Protein AF-A0A2N7KJJ1-F1 (afdb_monomer)

Foldseek 3Di:
DPDDLVVVLVLPVQWWKWFDLVLPDIFTFAWPDQDSPVRDTDTPFDDQQLTDIDTGGDDQLQVVQQVVVVVVVVQDAFAFPDKAKEWAVSSVVPHDPVSVVNHPDVDDYDYDHDQDQDLNGGGHRDIDMDTDGDDHDDDGVCVVCVVVSNVSNVVSVVSSVVSNLVVLVVVLVVLLVVLVVVLVVLVVLLVVLVVLLVVLVVLLVVLVVLLVVLVVVLVVLVVVLVVLVVVLVVLVVLLVVLVVLLVVLVVQLVVLVVQLVVLVVQLVVLVVVPPVSVVSNVVSVVSNVVSVVSNVVSVVVNVVSVVVNVVSVVVNVVSVVVNVVSVVSNVVSVVVNVVSVVSNVVSVVSNVVSVVVSVVSVVVSVVSVVSSVVSVVVVVVSD

Organism: NCBI:txid136468

Nearest PDB structures (foldseek):
  1qu7-assembly1_A  TM=9.184E-01  e=2.064E-08  Escherichia coli
  8c5v-assembly1_I  TM=8.073E-01  e=2.335E-07  Escherichia coli
  3g67-assembly1_B  TM=6.063E-01  e=7.633E-07  Thermotoga maritima
  6grj-assembly1_B  TM=4.729E-01  e=1.054E-02  Aeromonas hydrophila
  5nnv-assembly1_A  TM=4.064E-01  e=6.713E-03  Bacillus subtilis subsp. subtilis str. 168

Sequence (383 aa):
MGCSILDAAKKITGGHLCVDTGVGETFVRSIADVDVENKSIVLFSDLKFGETITLTESQSFASNTNASLDAFNKDIDGEVVTSIMVDCILRRLGASDSDKSAVRFPFEAAGYSSFGETNFLHSNCTNVAIAFHKRGKNVHKSIRTFPSTLARMINYHGQTEVNAIKYLSKHQMEMLENTSKFTGMINNVTSSLESLASISIQVQSEHRQMSSSMGGIFNHTKEQTEKLKLLQTSIETLNNCTSEIMESFCAIKGIADQTNLLALNAAIEAARAGEMGRGFAVVADEVRNLASRSKETVERNSDIIARLNDESCAIGTLVERIQESGKQQFQDIKNANDRSLVISQVSKQAEAAANSSLEVVADSNEQMNELYEQIQQIQTLAN

pLDDT: mean 88.04, std 6.96, range [50.81, 95.69]

Secondary structure (DSSP, 8-state):
--S-HHHHHHHHHTEEEEEE-SSS-EEEE-EEEEETTTTEEEESS---TT---EEEEPPPHHHHHHHHHHHHHHT--S-EEEEEEEE-HHHHTT--HHHHHT---SS--EE----EEETTEEESS-EEEEEEE---SSPPHHHHHHHHHHHHHHHHHHHHHHHHHHHHHHHHHHHHHHHHHHHHHHHHHHHHHHHHHHHHHHHHHHHHHHHHHHHHHHHHHHHHHHHHHHHHHHHHHHHHHHHHHHHHHHHHHHHHHHHHHHHHHHHHHHHHTGGGGHHHHHHHHHHHHHHHHHHHHHHHHHHHHHHHHHHHHHHHHHHHHHHHHHHHHHHHHHHHHHHHHHHHHHHHHHHHHHHHHHHHHHHHHHHHHHHHHHHHHHHHHH-

Structure (mmCIF, N/CA/C/O backbone):
data_AF-A0A2N7KJJ1-F1
#
_entry.id   AF-A0A2N7KJJ1-F1
#
loop_
_atom_site.group_PDB
_atom_site.id
_atom_site.type_symbol
_atom_site.label_atom_id
_atom_site.label_alt_id
_atom_site.label_comp_id
_atom_site.label_asym_id
_atom_site.label_entity_id
_atom_site.label_seq_id
_atom_site.pdbx_PDB_ins_code
_atom_site.Cartn_x
_atom_site.Cartn_y
_atom_site.Cartn_z
_atom_site.occupancy
_atom_site.B_iso_or_equiv
_atom_site.auth_seq_id
_atom_site.auth_comp_id
_atom_site.auth_asym_id
_atom_site.auth_atom_id
_atom_site.pdbx_PDB_model_num
ATOM 1 N N . MET A 1 1 ? 13.124 20.361 -29.101 1.00 59.16 1 MET A N 1
ATOM 2 C CA . MET A 1 1 ? 12.642 21.530 -29.876 1.00 59.16 1 MET A CA 1
ATOM 3 C C . MET A 1 1 ? 11.855 22.560 -29.050 1.00 59.16 1 MET A C 1
ATOM 5 O O . MET A 1 1 ? 11.481 23.574 -29.625 1.00 59.16 1 MET A O 1
ATOM 9 N N . GLY A 1 2 ? 11.597 22.352 -27.744 1.00 73.50 2 GLY A N 1
ATOM 10 C CA . GLY A 1 2 ? 10.981 23.379 -26.879 1.00 73.50 2 GLY A CA 1
ATOM 11 C C . GLY A 1 2 ? 9.584 23.855 -27.309 1.00 73.50 2 GLY A C 1
ATOM 12 O O . GLY A 1 2 ? 9.196 24.966 -26.979 1.00 73.50 2 GLY A O 1
ATOM 13 N N . CYS A 1 3 ? 8.856 23.049 -28.084 1.00 80.31 3 CYS A N 1
ATOM 14 C CA . CYS A 1 3 ? 7.524 23.352 -28.610 1.00 80.31 3 CYS A CA 1
ATOM 15 C C . CYS A 1 3 ? 6.579 22.170 -28.369 1.00 80.31 3 CYS A C 1
ATOM 17 O O . CYS A 1 3 ? 7.024 21.101 -27.938 1.00 80.31 3 CYS A O 1
ATOM 19 N N . SER A 1 4 ? 5.281 22.372 -28.616 1.00 86.69 4 SER A N 1
ATOM 20 C CA . SER A 1 4 ? 4.287 21.304 -28.491 1.00 86.69 4 SER A CA 1
ATOM 21 C C . SER A 1 4 ? 4.579 20.159 -29.472 1.00 86.69 4 SER A C 1
ATOM 23 O O . SER A 1 4 ? 5.237 20.358 -30.493 1.00 86.69 4 SER A O 1
ATOM 25 N N . ILE A 1 5 ? 4.076 18.955 -29.184 1.00 84.25 5 ILE A N 1
ATOM 26 C CA . ILE A 1 5 ? 4.264 17.785 -30.062 1.00 84.25 5 ILE A CA 1
ATOM 27 C C . ILE A 1 5 ? 3.650 18.044 -31.447 1.00 84.25 5 ILE A C 1
ATOM 29 O O . ILE A 1 5 ? 4.259 17.715 -32.458 1.00 84.25 5 ILE A O 1
ATOM 33 N N . LEU A 1 6 ? 2.492 18.709 -31.500 1.00 85.50 6 LEU A N 1
ATOM 34 C CA . LEU A 1 6 ? 1.844 19.119 -32.749 1.00 85.50 6 LEU A CA 1
ATOM 35 C C . LEU A 1 6 ? 2.698 20.108 -33.553 1.00 85.50 6 LEU A C 1
ATOM 37 O O . LEU A 1 6 ? 2.798 19.984 -34.772 1.00 85.50 6 LEU A O 1
ATOM 41 N N . ASP A 1 7 ? 3.337 21.071 -32.890 1.00 85.12 7 ASP A N 1
ATOM 42 C CA . ASP A 1 7 ? 4.217 22.032 -33.564 1.00 85.12 7 ASP A CA 1
ATOM 43 C C . ASP A 1 7 ? 5.530 21.388 -34.014 1.00 85.12 7 ASP A C 1
ATOM 45 O O . ASP A 1 7 ? 6.046 21.719 -35.081 1.00 85.12 7 ASP A O 1
ATOM 49 N N . ALA A 1 8 ? 6.063 20.451 -33.226 1.00 83.75 8 ALA A N 1
ATOM 50 C CA . ALA A 1 8 ? 7.222 19.655 -33.606 1.00 83.75 8 ALA A CA 1
ATOM 51 C C . ALA A 1 8 ? 6.909 18.799 -34.839 1.00 83.75 8 ALA A C 1
ATOM 53 O O . ALA A 1 8 ? 7.668 18.841 -35.803 1.00 83.75 8 ALA A O 1
ATOM 54 N N . ALA A 1 9 ? 5.764 18.112 -34.854 1.00 85.69 9 ALA A N 1
ATOM 55 C CA . ALA A 1 9 ? 5.308 17.328 -35.997 1.00 85.69 9 ALA A CA 1
ATOM 56 C C . ALA A 1 9 ? 5.173 18.198 -37.253 1.00 85.69 9 ALA A C 1
ATOM 58 O O . ALA A 1 9 ? 5.785 17.889 -38.268 1.00 85.69 9 ALA A O 1
ATOM 59 N N . LYS A 1 10 ? 4.498 19.355 -37.169 1.00 85.12 10 LYS A N 1
ATOM 60 C CA . LYS A 1 10 ? 4.383 20.301 -38.297 1.00 85.12 10 LYS A CA 1
ATOM 61 C C . LYS A 1 10 ? 5.740 20.755 -38.839 1.00 85.12 10 LYS A C 1
ATOM 63 O O . LYS A 1 10 ? 5.919 20.818 -40.052 1.00 85.12 10 LYS A O 1
ATOM 68 N N . LYS A 1 11 ? 6.692 21.076 -37.956 1.00 84.88 11 LYS A N 1
ATOM 69 C CA . LYS A 1 11 ? 8.052 21.479 -38.355 1.00 84.88 11 LYS A CA 1
ATOM 70 C C . LYS A 1 11 ? 8.809 20.343 -39.036 1.00 84.88 11 LYS A C 1
ATOM 72 O O . LYS A 1 11 ? 9.503 20.589 -40.014 1.00 84.88 11 LYS A O 1
ATOM 77 N N . ILE A 1 12 ? 8.665 19.123 -38.527 1.00 85.94 12 ILE A N 1
ATOM 78 C CA . ILE A 1 12 ? 9.308 17.922 -39.066 1.00 85.94 12 ILE A CA 1
ATOM 79 C C . ILE A 1 12 ? 8.727 17.584 -40.443 1.00 85.94 12 ILE A C 1
ATOM 81 O O . ILE A 1 12 ? 9.490 17.404 -41.382 1.00 85.94 12 ILE A O 1
ATOM 85 N N . THR A 1 13 ? 7.401 17.605 -40.604 1.00 82.81 13 THR A N 1
ATOM 86 C CA . THR A 1 13 ? 6.733 17.358 -41.894 1.00 82.81 13 THR A CA 1
ATOM 87 C C . THR A 1 13 ? 7.027 18.443 -42.938 1.00 82.81 13 THR A C 1
ATOM 89 O O . THR A 1 13 ? 7.025 18.162 -44.132 1.00 82.81 13 THR A O 1
ATOM 92 N N . GLY A 1 14 ? 7.275 19.686 -42.513 1.00 78.00 14 GLY A N 1
ATOM 93 C CA . GLY A 1 14 ? 7.598 20.807 -43.406 1.00 78.00 14 GLY A CA 1
ATOM 94 C C . GLY A 1 14 ? 9.081 20.949 -43.777 1.00 78.00 14 GLY A C 1
ATOM 95 O O . GLY A 1 14 ? 9.419 21.843 -44.553 1.00 78.00 14 GLY A O 1
ATOM 96 N N . GLY A 1 15 ? 9.966 20.122 -43.217 1.00 82.44 15 GLY A N 1
ATOM 97 C CA . GLY A 1 15 ? 11.412 20.190 -43.430 1.00 82.44 15 GLY A CA 1
ATOM 98 C C . GLY A 1 15 ? 12.017 18.852 -43.849 1.00 82.44 15 GLY A C 1
ATOM 99 O O . GLY A 1 15 ? 11.317 17.870 -44.075 1.00 82.44 15 GLY A O 1
ATOM 100 N N . HIS A 1 16 ? 13.345 18.817 -43.937 1.00 84.06 16 HIS A N 1
ATOM 101 C CA . HIS A 1 16 ? 14.115 17.593 -44.165 1.00 84.06 16 HIS A CA 1
ATOM 102 C C . HIS A 1 16 ? 14.951 17.280 -42.936 1.00 84.06 16 HIS A C 1
ATOM 104 O O . HIS A 1 16 ? 15.604 18.164 -42.383 1.00 84.06 16 HIS A O 1
ATOM 110 N N . LEU A 1 17 ? 14.948 16.021 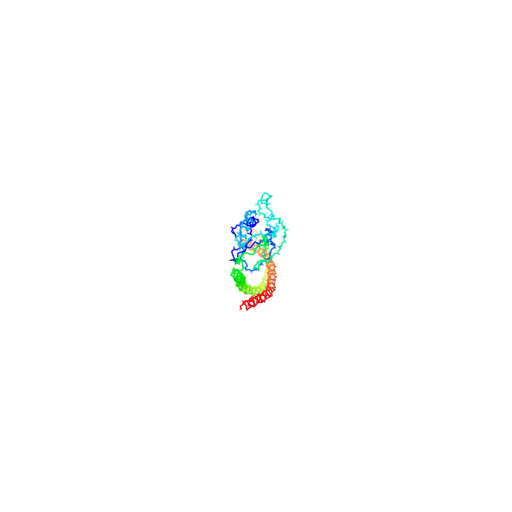-42.510 1.00 88.88 17 LEU A N 1
ATOM 111 C CA . LEU A 1 17 ? 15.931 15.545 -41.548 1.00 88.88 17 LEU A CA 1
ATOM 112 C C . LEU A 1 17 ? 17.226 15.256 -42.291 1.00 88.88 17 LEU A C 1
ATOM 114 O O . LEU A 1 17 ? 17.210 14.703 -43.386 1.00 88.88 17 LEU A O 1
ATOM 118 N N . CYS A 1 18 ? 18.340 15.649 -41.699 1.00 88.06 18 CYS A N 1
ATOM 119 C CA . CYS A 1 18 ? 19.615 15.716 -42.380 1.00 88.06 18 CYS A CA 1
ATOM 120 C C . CYS A 1 18 ? 20.752 15.306 -41.456 1.00 88.06 18 CYS A C 1
ATOM 122 O O . CYS A 1 18 ? 20.755 15.627 -40.266 1.00 88.06 18 CYS A O 1
ATOM 124 N N . VAL A 1 19 ? 21.746 14.648 -42.035 1.00 89.56 19 VAL A N 1
ATOM 125 C CA . VAL A 1 19 ? 23.001 14.299 -41.380 1.00 89.56 19 VAL A CA 1
ATOM 126 C C . VAL A 1 19 ? 24.131 15.056 -42.067 1.00 89.56 19 VAL A C 1
ATOM 128 O O . VAL A 1 19 ? 24.235 15.059 -43.295 1.00 89.56 19 VAL A O 1
ATOM 131 N N . ASP A 1 20 ? 24.977 15.695 -41.267 1.00 88.31 20 ASP A N 1
ATOM 132 C CA . ASP A 1 20 ? 26.209 16.325 -41.733 1.00 88.31 20 ASP A CA 1
ATOM 133 C C . ASP A 1 20 ? 27.396 15.421 -41.390 1.00 88.31 20 ASP A C 1
ATOM 135 O O . ASP A 1 20 ? 27.665 15.141 -40.220 1.00 88.31 20 ASP A O 1
ATOM 139 N N . THR A 1 21 ? 28.095 14.948 -42.420 1.00 85.62 21 THR A N 1
ATOM 140 C CA . THR A 1 21 ? 29.278 14.090 -42.269 1.00 85.62 21 THR A CA 1
ATOM 141 C C . THR A 1 21 ? 30.593 14.870 -42.338 1.00 85.62 21 THR A C 1
ATOM 143 O O . THR A 1 21 ? 31.675 14.285 -42.305 1.00 85.62 21 THR A O 1
ATOM 146 N N . GLY A 1 22 ? 30.536 16.198 -42.482 1.00 83.62 22 GLY A N 1
ATOM 147 C CA . GLY A 1 22 ? 31.705 17.063 -42.628 1.00 83.62 22 GLY A CA 1
ATOM 148 C C . GLY A 1 22 ? 32.370 16.997 -44.008 1.00 83.62 22 GLY A C 1
ATOM 149 O O . GLY A 1 22 ? 33.344 17.712 -44.256 1.00 83.62 22 GLY A O 1
ATOM 150 N N . VAL A 1 23 ? 31.860 16.181 -44.942 1.00 83.75 23 VAL A N 1
ATOM 151 C CA . VAL A 1 23 ? 32.370 16.106 -46.328 1.00 83.75 23 VAL A CA 1
ATOM 152 C C . VAL A 1 23 ? 31.991 17.321 -47.180 1.00 83.75 23 VAL A C 1
ATOM 154 O O . VAL A 1 23 ? 32.551 17.485 -48.264 1.00 83.75 23 VAL A O 1
ATOM 157 N N . GLY A 1 24 ? 31.144 18.214 -46.659 1.00 76.94 24 GLY A N 1
ATOM 158 C CA . GLY A 1 24 ? 30.643 19.401 -47.359 1.00 76.94 24 GLY A CA 1
ATOM 159 C C . GLY A 1 24 ? 29.333 19.161 -48.111 1.00 76.94 24 GLY A C 1
ATOM 160 O O . GLY A 1 24 ? 28.927 20.010 -48.898 1.00 76.94 24 GLY A O 1
ATOM 161 N N . GLU A 1 25 ? 28.688 18.021 -47.864 1.00 77.88 25 GLU A N 1
ATOM 162 C CA . GLU A 1 25 ? 27.365 17.663 -48.367 1.00 77.88 25 GLU A CA 1
ATOM 163 C C . GLU A 1 25 ? 26.484 17.246 -47.190 1.00 77.88 25 GLU A C 1
ATOM 165 O O . GLU A 1 25 ? 26.966 16.690 -46.200 1.00 77.88 25 GLU A O 1
ATOM 170 N N . THR A 1 26 ? 25.190 17.519 -47.308 1.00 81.06 26 THR A N 1
ATOM 171 C CA . THR A 1 26 ? 24.190 17.139 -46.314 1.00 81.06 26 THR A CA 1
ATOM 172 C C . THR A 1 26 ? 23.395 15.951 -46.837 1.00 81.06 26 THR A C 1
ATOM 174 O O . THR A 1 26 ? 22.882 15.989 -47.955 1.00 81.06 26 THR A O 1
ATOM 177 N N . PHE A 1 27 ? 23.277 14.902 -46.027 1.00 84.69 27 PHE A N 1
ATOM 178 C CA . PHE A 1 27 ? 22.597 13.668 -46.408 1.00 84.69 27 PHE A CA 1
ATOM 179 C C . PHE A 1 27 ? 21.187 13.656 -45.842 1.00 84.69 27 PHE A C 1
ATOM 181 O O . PHE A 1 27 ? 20.993 13.668 -44.626 1.00 84.69 27 PHE A O 1
ATOM 188 N N . VAL A 1 28 ? 20.201 13.638 -46.734 1.00 85.75 28 VAL A N 1
ATOM 189 C CA . VAL A 1 28 ? 18.789 13.694 -46.361 1.00 85.75 28 VAL A CA 1
ATOM 190 C C . VAL A 1 28 ? 18.313 12.330 -45.850 1.00 85.75 28 VAL A C 1
ATOM 192 O O . VAL A 1 28 ? 18.576 11.277 -46.434 1.00 85.75 28 VAL A O 1
ATOM 195 N N . ARG A 1 29 ? 17.579 12.372 -44.741 1.00 86.12 29 ARG A N 1
ATOM 196 C CA . ARG A 1 29 ? 16.854 11.283 -44.085 1.00 86.12 29 ARG A CA 1
ATOM 197 C C . ARG A 1 29 ? 15.366 11.517 -44.303 1.00 86.12 29 ARG A C 1
ATOM 199 O O . ARG A 1 29 ? 14.698 12.185 -43.517 1.00 86.12 29 ARG A O 1
ATOM 206 N N . SER A 1 30 ? 14.859 11.027 -45.428 1.00 83.81 30 SER A N 1
ATOM 207 C CA . SER A 1 30 ? 13.471 11.266 -45.820 1.00 83.81 30 SER A CA 1
ATOM 208 C C . SER A 1 30 ? 12.503 10.649 -44.818 1.00 83.81 30 SER A C 1
ATOM 210 O O . SER A 1 30 ? 12.572 9.452 -44.529 1.00 83.81 30 SER A O 1
ATOM 212 N N . ILE A 1 31 ? 11.583 11.475 -44.334 1.00 86.81 31 ILE A N 1
ATOM 213 C CA . ILE A 1 31 ? 10.499 11.057 -43.454 1.00 86.81 31 ILE A CA 1
ATOM 214 C C . ILE A 1 31 ? 9.458 10.311 -44.287 1.00 86.81 31 ILE A C 1
ATOM 216 O O . ILE A 1 31 ? 8.989 10.824 -45.302 1.00 86.81 31 ILE A O 1
ATOM 220 N N . ALA A 1 32 ? 9.130 9.097 -43.863 1.00 86.31 32 ALA A N 1
ATOM 221 C CA . ALA A 1 32 ? 8.044 8.299 -44.411 1.00 86.31 32 ALA A CA 1
ATOM 222 C C . ALA A 1 32 ? 6.723 8.605 -43.709 1.00 86.31 32 ALA A C 1
ATOM 224 O O . ALA A 1 32 ? 5.706 8.763 -44.377 1.00 86.31 32 ALA A O 1
ATOM 225 N N . ASP A 1 33 ? 6.755 8.723 -42.380 1.00 89.19 33 ASP A N 1
ATOM 226 C CA . ASP A 1 33 ? 5.573 9.026 -41.581 1.00 89.19 33 ASP A CA 1
ATOM 227 C C . ASP A 1 33 ? 5.943 9.712 -40.258 1.00 89.19 33 ASP A C 1
ATOM 229 O O . ASP A 1 33 ? 7.059 9.556 -39.752 1.00 89.19 33 ASP A O 1
ATOM 233 N N . VAL A 1 34 ? 5.003 10.474 -39.701 1.00 90.69 34 VAL A N 1
ATOM 234 C CA . VAL A 1 34 ? 5.113 11.102 -38.378 1.00 90.69 34 VAL A CA 1
ATOM 235 C C . VAL A 1 34 ? 3.883 10.728 -37.565 1.00 90.69 34 VAL A C 1
ATOM 237 O O . VAL A 1 34 ? 2.807 11.299 -37.744 1.00 90.69 34 VAL A O 1
ATOM 240 N N . ASP A 1 35 ? 4.066 9.814 -36.619 1.00 90.75 35 ASP A N 1
ATOM 241 C CA . ASP A 1 35 ? 3.016 9.379 -35.713 1.00 90.75 35 ASP A CA 1
ATOM 242 C C . ASP A 1 35 ? 3.051 10.224 -34.435 1.00 90.75 35 ASP A C 1
ATOM 244 O O . ASP A 1 35 ? 3.905 10.082 -33.553 1.00 90.75 35 ASP A O 1
ATOM 248 N N . VAL A 1 36 ? 2.101 11.151 -34.349 1.00 89.31 36 VAL A N 1
ATOM 249 C CA . VAL A 1 36 ? 1.966 12.079 -33.221 1.00 89.31 36 VAL A CA 1
ATOM 250 C C . VAL A 1 36 ? 1.473 11.371 -31.956 1.00 89.31 36 VAL A C 1
ATOM 252 O O . VAL A 1 36 ? 1.846 11.781 -30.855 1.00 89.31 36 VAL A O 1
ATOM 255 N N . GLU A 1 37 ? 0.656 10.327 -32.099 1.00 89.94 37 GLU A N 1
ATOM 256 C CA . GLU A 1 37 ? 0.061 9.590 -30.982 1.00 89.94 37 GLU A CA 1
ATOM 257 C C . GLU A 1 37 ? 1.125 8.743 -30.283 1.00 89.94 37 GLU A C 1
ATOM 259 O O . GLU A 1 37 ? 1.326 8.862 -29.071 1.00 89.94 37 GLU A O 1
ATOM 264 N N . ASN A 1 38 ? 1.894 7.990 -31.071 1.00 91.25 38 ASN A N 1
ATOM 265 C CA . ASN A 1 38 ? 2.981 7.146 -30.578 1.00 91.25 38 ASN A CA 1
ATOM 266 C C . ASN A 1 38 ? 4.318 7.889 -30.437 1.00 91.25 38 ASN A C 1
ATOM 268 O O . ASN A 1 38 ? 5.302 7.308 -29.977 1.00 91.25 38 ASN A O 1
ATOM 272 N N . LYS A 1 39 ? 4.362 9.183 -30.791 1.00 90.69 39 LYS A N 1
ATOM 273 C CA . LYS A 1 39 ? 5.559 10.044 -30.743 1.00 90.69 39 LYS A CA 1
ATOM 274 C C . LYS A 1 39 ? 6.737 9.444 -31.514 1.00 90.69 39 LYS A C 1
ATOM 276 O O . LYS A 1 39 ? 7.881 9.511 -31.058 1.00 90.69 39 LYS A O 1
ATOM 281 N N . SER A 1 40 ? 6.457 8.859 -32.671 1.00 90.06 40 SER A N 1
ATOM 282 C CA . SER A 1 40 ? 7.446 8.174 -33.495 1.00 90.06 40 SER A CA 1
ATOM 283 C C . SER A 1 40 ? 7.534 8.797 -34.886 1.00 90.06 40 SER A C 1
ATOM 285 O O . SER A 1 40 ? 6.634 9.488 -35.362 1.00 90.06 40 SER A O 1
ATOM 287 N N . ILE A 1 41 ? 8.684 8.602 -35.524 1.00 90.06 41 ILE A N 1
ATOM 288 C CA . ILE A 1 41 ? 8.938 9.032 -36.896 1.00 90.06 41 ILE A CA 1
ATOM 289 C C . ILE A 1 41 ? 9.443 7.805 -37.632 1.00 90.06 41 ILE A C 1
ATOM 291 O O . ILE A 1 41 ? 10.371 7.141 -37.168 1.00 90.06 41 ILE A O 1
ATOM 295 N N . VAL A 1 42 ? 8.842 7.520 -38.777 1.00 89.12 42 VAL A N 1
ATOM 296 C CA . VAL A 1 42 ? 9.293 6.463 -39.674 1.00 89.12 42 VAL A CA 1
ATOM 297 C C . VAL A 1 42 ? 10.112 7.117 -40.769 1.00 89.12 42 VAL A C 1
ATOM 299 O O . VAL A 1 42 ? 9.696 8.118 -41.351 1.00 89.12 42 VAL A O 1
ATOM 302 N N . LEU A 1 43 ? 11.286 6.566 -41.052 1.00 87.12 43 LEU A N 1
ATOM 303 C CA . LEU A 1 43 ? 12.167 7.053 -42.104 1.00 87.12 43 LEU A CA 1
ATOM 304 C C . LEU A 1 43 ? 12.251 6.026 -43.222 1.00 87.12 43 LEU A C 1
ATOM 306 O O . LEU A 1 43 ? 12.187 4.824 -42.990 1.00 87.12 43 LEU A O 1
ATOM 310 N N . PHE A 1 44 ? 12.474 6.508 -44.438 1.00 83.56 44 PHE A N 1
ATOM 311 C CA . PHE A 1 44 ? 12.804 5.656 -45.580 1.00 83.56 44 PHE A CA 1
ATOM 312 C C . PHE A 1 44 ? 14.262 5.148 -45.542 1.00 83.56 44 PHE A C 1
ATOM 314 O O . PHE A 1 44 ? 14.728 4.553 -46.509 1.00 83.56 44 PHE A O 1
ATOM 321 N N . SER A 1 45 ? 15.032 5.483 -44.504 1.00 81.31 45 SER A N 1
ATOM 322 C CA . SER A 1 45 ? 16.456 5.158 -44.349 1.00 81.31 45 SER A CA 1
ATOM 323 C C . SER A 1 45 ? 16.740 4.704 -42.930 1.00 81.31 45 SER A C 1
ATOM 325 O O . SER A 1 45 ? 16.179 5.269 -41.988 1.00 81.31 45 SER A O 1
ATOM 327 N N . ASP A 1 46 ? 17.698 3.796 -42.791 1.00 82.69 46 ASP A N 1
ATOM 328 C CA . ASP A 1 46 ? 18.215 3.396 -41.490 1.00 82.69 46 ASP A CA 1
ATOM 329 C C . ASP A 1 46 ? 18.954 4.550 -40.803 1.00 82.69 46 ASP A C 1
ATOM 331 O O . ASP A 1 46 ? 19.585 5.397 -41.447 1.00 82.69 46 ASP A O 1
ATOM 335 N N . LEU A 1 47 ? 18.869 4.560 -39.475 1.00 84.06 47 LEU A N 1
ATOM 336 C CA . LEU A 1 47 ? 19.655 5.425 -38.608 1.00 84.06 47 LEU A CA 1
ATOM 337 C C . LEU A 1 47 ? 20.543 4.572 -37.716 1.00 84.06 47 LEU A C 1
ATOM 339 O O . LEU A 1 47 ? 20.081 3.613 -37.094 1.00 84.06 47 LEU A O 1
ATOM 343 N N . LYS A 1 48 ? 21.805 4.968 -37.591 1.00 84.75 48 LYS A N 1
ATOM 344 C CA . LYS A 1 48 ? 22.707 4.408 -36.591 1.00 84.75 48 LYS A CA 1
ATOM 345 C C . LYS A 1 48 ? 22.531 5.184 -35.288 1.00 84.75 48 LYS A C 1
ATOM 347 O O . LYS A 1 48 ? 22.542 6.415 -35.256 1.00 84.75 48 LYS A O 1
ATOM 352 N N . PHE A 1 49 ? 22.390 4.460 -34.182 1.00 88.56 49 PHE A N 1
ATOM 353 C CA . PHE A 1 49 ? 22.390 5.086 -32.864 1.00 88.56 49 PHE A CA 1
ATOM 354 C C . PHE A 1 49 ? 23.693 5.881 -32.662 1.00 88.56 49 PHE A C 1
ATOM 356 O O . PHE A 1 49 ? 24.770 5.402 -33.011 1.00 88.56 49 PHE A O 1
ATOM 363 N N . GLY A 1 50 ? 23.584 7.105 -32.138 1.00 89.38 50 GLY A N 1
ATOM 364 C CA . GLY A 1 50 ? 24.699 8.053 -32.026 1.00 89.38 50 GLY A CA 1
ATOM 365 C C . GLY A 1 50 ? 24.817 9.062 -33.179 1.00 89.38 50 GLY A C 1
ATOM 366 O O . GLY A 1 50 ? 25.620 9.995 -33.071 1.00 89.38 50 GLY A O 1
ATOM 367 N N . GLU A 1 51 ? 24.020 8.927 -34.249 1.00 89.75 51 GLU A N 1
ATOM 368 C CA . GLU A 1 51 ? 23.935 9.945 -35.303 1.00 89.75 51 GLU A CA 1
ATOM 369 C C . GLU A 1 51 ? 23.271 11.226 -34.780 1.00 89.75 51 GLU A C 1
ATOM 371 O O . GLU A 1 51 ? 22.258 11.194 -34.078 1.00 89.75 51 GLU A O 1
ATOM 376 N N . THR A 1 52 ? 23.816 12.375 -35.178 1.00 88.56 52 THR A N 1
ATOM 377 C CA . THR A 1 52 ? 23.186 13.677 -34.944 1.00 88.56 52 THR A CA 1
ATOM 378 C C . THR A 1 52 ? 22.350 14.054 -36.156 1.00 88.56 52 THR A C 1
ATOM 380 O O . THR A 1 52 ? 22.879 14.228 -37.254 1.00 88.56 52 THR A O 1
ATOM 383 N N . ILE A 1 53 ? 21.050 14.229 -35.941 1.00 89.12 53 ILE A N 1
ATOM 384 C CA . ILE A 1 53 ? 20.105 14.624 -36.983 1.00 89.12 53 ILE A CA 1
ATOM 385 C C . ILE A 1 53 ? 19.752 16.095 -36.804 1.00 89.12 53 ILE A C 1
ATOM 387 O O . ILE A 1 53 ? 19.373 16.536 -35.718 1.00 89.12 53 ILE A O 1
ATOM 391 N N . THR A 1 54 ? 19.840 16.845 -37.894 1.00 89.44 54 THR A N 1
ATOM 392 C CA . THR A 1 54 ? 19.447 18.250 -37.961 1.00 89.44 54 THR A CA 1
ATOM 393 C C . THR A 1 54 ? 18.201 18.383 -38.821 1.00 89.44 54 THR A C 1
ATOM 395 O O . THR A 1 54 ? 18.108 17.767 -39.878 1.00 89.44 54 THR A O 1
ATOM 398 N N . LEU A 1 55 ? 17.241 19.194 -38.384 1.00 89.12 55 LEU A N 1
ATOM 399 C CA . LEU A 1 55 ? 16.106 19.578 -39.215 1.00 89.12 55 LEU A CA 1
ATOM 400 C C . LEU A 1 55 ? 16.506 20.791 -40.062 1.00 89.12 55 LEU A C 1
ATOM 402 O O . LEU A 1 55 ? 16.883 21.825 -39.511 1.00 89.12 55 LEU A O 1
ATOM 406 N N . THR A 1 56 ? 16.413 20.668 -41.381 1.00 84.94 56 THR A N 1
ATOM 407 C CA . THR A 1 56 ? 16.726 21.727 -42.348 1.00 84.94 56 THR A CA 1
ATOM 408 C C . THR A 1 56 ? 15.487 22.138 -43.136 1.00 84.94 56 THR A C 1
ATOM 410 O O . THR A 1 56 ? 14.580 21.334 -43.350 1.00 84.94 56 THR A O 1
ATOM 413 N N . GLU A 1 57 ? 15.456 23.380 -43.614 1.00 82.88 57 GLU A N 1
ATOM 414 C CA . GLU A 1 57 ? 14.375 23.880 -44.469 1.00 82.88 57 GLU A CA 1
ATOM 415 C C . GLU A 1 57 ? 14.424 23.261 -45.876 1.00 82.88 57 GLU A C 1
ATOM 417 O O . GLU A 1 57 ? 15.497 22.954 -46.402 1.00 82.88 57 GLU A O 1
ATOM 422 N N . SER A 1 58 ? 13.257 23.086 -46.503 1.00 77.00 58 SER A N 1
ATOM 423 C CA . SER A 1 58 ? 13.174 22.598 -47.883 1.00 77.00 58 SER A CA 1
ATOM 424 C C . SER A 1 58 ? 13.480 23.707 -48.889 1.00 77.00 58 SER A C 1
ATOM 426 O O . SER A 1 58 ? 12.987 24.826 -48.772 1.00 77.00 58 SER A O 1
ATOM 428 N N . GLN A 1 59 ? 14.248 23.373 -49.926 1.00 79.94 59 GLN A N 1
ATOM 429 C CA . GLN A 1 59 ? 14.492 24.243 -51.080 1.00 79.94 59 GLN A CA 1
ATOM 430 C C . GLN A 1 59 ? 13.624 23.821 -52.276 1.00 79.94 59 GLN A C 1
ATOM 432 O O . GLN A 1 59 ? 13.130 22.694 -52.315 1.00 79.94 59 GLN A O 1
ATOM 437 N N . SER A 1 60 ? 13.447 24.713 -53.261 1.00 86.62 60 SER A N 1
ATOM 438 C CA . SER A 1 60 ? 12.775 24.375 -54.531 1.00 86.62 60 SER A CA 1
ATOM 439 C C . SER A 1 60 ? 13.513 23.241 -55.244 1.00 86.62 60 SER A C 1
ATOM 441 O O . SER A 1 60 ? 14.750 23.214 -55.281 1.00 86.62 60 SER A O 1
ATOM 443 N N . PHE A 1 61 ? 12.745 22.330 -55.842 1.00 86.38 61 PHE A N 1
ATOM 444 C CA . PHE A 1 61 ? 13.280 21.176 -56.551 1.00 86.38 61 PHE A CA 1
ATOM 445 C C . PHE A 1 61 ? 14.141 21.607 -57.744 1.00 86.38 61 PHE A C 1
ATOM 447 O O . PHE A 1 61 ? 15.258 21.096 -57.900 1.00 86.38 61 PHE A O 1
ATOM 454 N N . ALA A 1 62 ? 13.684 22.575 -58.554 1.00 89.00 62 ALA A N 1
ATOM 455 C CA . ALA A 1 62 ? 14.494 23.074 -59.662 1.00 89.00 62 ALA A CA 1
ATOM 456 C C . ALA A 1 62 ? 15.732 23.814 -59.195 1.00 89.00 62 ALA A C 1
ATOM 458 O O . ALA A 1 62 ? 16.806 23.568 -59.739 1.00 89.00 62 ALA A O 1
ATOM 459 N N . SER A 1 63 ? 15.604 24.693 -58.200 1.00 89.12 63 SER A N 1
ATOM 460 C CA . SER A 1 63 ? 16.741 25.461 -57.689 1.00 89.12 63 SER A CA 1
ATOM 461 C C . SER A 1 63 ? 17.864 24.534 -57.213 1.00 89.12 63 SER A C 1
ATOM 463 O O . SER A 1 63 ? 18.999 24.639 -57.679 1.00 89.12 63 SER A O 1
ATOM 465 N N . ASN A 1 64 ? 17.522 23.549 -56.376 1.00 87.38 64 ASN A N 1
ATOM 466 C CA . ASN A 1 64 ? 18.471 22.574 -55.846 1.00 87.38 64 ASN A CA 1
ATOM 467 C C . ASN A 1 64 ? 19.092 21.713 -56.963 1.00 87.38 64 ASN A C 1
ATOM 469 O O . ASN A 1 64 ? 20.313 21.626 -57.068 1.00 87.38 64 ASN A O 1
ATOM 473 N N . THR A 1 65 ? 18.273 21.143 -57.855 1.00 87.06 65 THR A N 1
ATOM 474 C CA . THR A 1 65 ? 18.762 20.266 -58.937 1.00 87.06 65 THR A CA 1
ATOM 475 C C . THR A 1 65 ? 19.660 21.008 -59.926 1.00 87.06 65 THR A C 1
ATOM 477 O O . THR A 1 65 ? 20.706 20.491 -60.318 1.00 87.06 65 THR A O 1
ATOM 480 N N . ASN A 1 66 ? 19.284 22.232 -60.304 1.00 89.06 66 ASN A N 1
ATOM 481 C CA . ASN A 1 66 ? 20.075 23.076 -61.194 1.00 89.06 66 ASN A CA 1
ATOM 482 C C . ASN A 1 66 ? 21.420 23.457 -60.568 1.00 89.06 66 ASN A C 1
ATOM 484 O O . ASN A 1 66 ? 22.434 23.410 -61.261 1.00 89.06 66 ASN A O 1
ATOM 488 N N . ALA A 1 67 ? 21.439 23.789 -59.273 1.00 88.19 67 ALA A N 1
ATOM 489 C CA . ALA A 1 67 ? 22.670 24.099 -58.552 1.00 88.19 67 ALA A CA 1
ATOM 490 C C . ALA A 1 67 ? 23.604 22.880 -58.456 1.00 88.19 67 ALA A C 1
ATOM 492 O O . ALA A 1 67 ? 24.804 23.011 -58.702 1.00 88.19 67 ALA A O 1
ATOM 493 N N . SER A 1 68 ? 23.069 21.688 -58.163 1.00 85.56 68 SER A N 1
ATOM 494 C CA . SER A 1 68 ? 23.851 20.443 -58.158 1.00 85.56 68 SER A CA 1
ATOM 495 C C . SER A 1 68 ? 24.424 20.114 -59.537 1.00 85.56 68 SER A C 1
ATOM 497 O O . SER A 1 68 ? 25.578 19.703 -59.632 1.00 85.56 68 SER A O 1
ATOM 499 N N . LEU A 1 69 ? 23.652 20.319 -60.609 1.00 84.44 69 LEU A N 1
ATOM 500 C CA . LEU A 1 69 ? 24.116 20.074 -61.975 1.00 84.44 69 LEU A CA 1
ATOM 501 C C . LEU A 1 69 ? 25.215 21.062 -62.397 1.00 84.44 69 LEU A C 1
ATOM 503 O O . LEU A 1 69 ? 26.210 20.651 -62.995 1.00 84.44 69 LEU A O 1
ATOM 507 N N . ASP A 1 70 ? 25.071 22.344 -62.054 1.00 87.19 70 ASP A N 1
ATOM 508 C CA . ASP A 1 70 ? 26.104 23.357 -62.302 1.00 87.19 70 ASP A CA 1
ATOM 509 C C . ASP A 1 70 ? 27.398 23.024 -61.547 1.00 87.19 70 ASP A C 1
ATOM 511 O O . ASP A 1 70 ? 28.492 23.116 -62.110 1.00 87.19 70 ASP A O 1
ATOM 515 N N . ALA A 1 71 ? 27.281 22.593 -60.286 1.00 84.94 71 ALA A N 1
ATOM 516 C CA . ALA A 1 71 ? 28.419 22.164 -59.479 1.00 84.94 71 ALA A CA 1
ATOM 517 C C . ALA A 1 71 ? 29.108 20.925 -60.072 1.00 84.94 71 ALA A C 1
ATOM 519 O O . ALA A 1 71 ? 30.333 20.909 -60.178 1.00 84.94 71 ALA A O 1
ATOM 520 N N . PHE A 1 72 ? 28.332 19.928 -60.510 1.00 82.44 72 PHE A N 1
ATOM 521 C CA . PHE A 1 72 ? 28.838 18.715 -61.151 1.00 82.44 72 PHE A CA 1
ATOM 522 C C . PHE A 1 72 ? 29.596 19.025 -62.450 1.00 82.44 72 PHE A C 1
ATOM 524 O O . PHE A 1 72 ? 30.726 18.576 -62.636 1.00 82.44 72 PHE A O 1
ATOM 531 N N . ASN A 1 73 ? 29.021 19.853 -63.326 1.00 82.75 73 ASN A N 1
ATOM 532 C CA . ASN A 1 73 ? 29.638 20.196 -64.609 1.00 82.75 73 ASN A CA 1
ATOM 533 C C . ASN A 1 73 ? 30.917 21.033 -64.455 1.00 82.75 73 ASN A C 1
ATOM 535 O O . ASN A 1 73 ? 31.803 20.948 -65.302 1.00 82.75 73 ASN A O 1
ATOM 539 N N . LYS A 1 74 ? 31.045 21.820 -63.377 1.00 84.94 74 LYS A N 1
ATOM 540 C CA . LYS A 1 74 ? 32.223 22.667 -63.124 1.00 84.94 74 LYS A CA 1
ATOM 541 C C . LYS A 1 74 ? 33.522 21.870 -62.963 1.00 84.94 74 LYS A C 1
ATOM 543 O O . LYS A 1 74 ? 34.592 22.399 -63.258 1.00 84.94 74 LYS A O 1
ATOM 548 N N . ASP A 1 75 ? 33.435 20.630 -62.488 1.00 79.31 75 ASP A N 1
ATOM 549 C CA . ASP A 1 75 ? 34.599 19.784 -62.207 1.00 79.31 75 ASP A CA 1
ATOM 550 C C . ASP A 1 75 ? 34.991 18.868 -63.391 1.00 79.31 75 ASP A C 1
ATOM 552 O O . ASP A 1 75 ? 36.037 18.208 -63.332 1.00 79.31 75 ASP A O 1
ATOM 556 N N . ILE A 1 76 ? 34.204 18.853 -64.478 1.00 85.06 76 ILE A N 1
ATOM 557 C CA . ILE A 1 76 ? 34.485 18.088 -65.701 1.00 85.06 76 ILE A CA 1
ATOM 558 C C . ILE A 1 76 ? 35.451 18.870 -66.598 1.00 85.06 76 ILE A C 1
ATOM 560 O O . ILE A 1 76 ? 35.119 19.923 -67.137 1.00 85.06 76 ILE A O 1
ATOM 564 N N . ASP A 1 77 ? 36.647 18.317 -66.811 1.00 85.00 77 ASP A N 1
ATOM 565 C CA . ASP A 1 77 ? 37.584 18.824 -67.814 1.00 85.00 77 ASP A CA 1
ATOM 566 C C . ASP A 1 77 ? 37.356 18.109 -69.152 1.00 85.0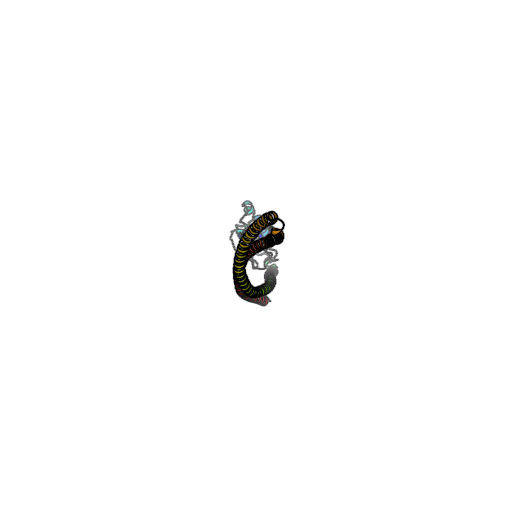0 77 ASP A C 1
ATOM 568 O O . ASP A 1 77 ? 37.785 16.966 -69.350 1.00 85.00 77 ASP A O 1
ATOM 572 N N . GLY A 1 78 ? 36.638 18.778 -70.054 1.00 83.38 78 GLY A N 1
ATOM 573 C CA . GLY A 1 78 ? 36.331 18.301 -71.400 1.00 83.38 78 GLY A CA 1
ATOM 574 C C . GLY A 1 78 ? 34.865 18.482 -71.791 1.00 83.38 78 GLY A C 1
ATOM 575 O O . GLY A 1 78 ? 34.007 18.807 -70.978 1.00 83.38 78 GLY A O 1
ATOM 576 N N . GLU A 1 79 ? 34.576 18.271 -73.072 1.00 84.44 79 GLU A N 1
ATOM 577 C CA . GLU A 1 79 ? 33.214 18.349 -73.605 1.00 84.44 79 GLU A CA 1
ATOM 578 C C . GLU A 1 79 ? 32.397 17.127 -73.160 1.00 84.44 79 GLU A C 1
ATOM 580 O O . GLU A 1 79 ? 32.766 15.990 -73.477 1.00 84.44 79 GLU A O 1
ATOM 585 N N . VAL A 1 80 ? 31.293 17.353 -72.440 1.00 85.12 80 VAL A N 1
ATOM 586 C CA . VAL A 1 80 ? 30.306 16.310 -72.119 1.00 85.12 80 VAL A CA 1
ATOM 587 C C . VAL A 1 80 ? 29.596 15.899 -73.407 1.00 85.12 80 VAL A C 1
ATOM 589 O O . VAL A 1 80 ? 28.929 16.708 -74.041 1.00 85.12 80 VAL A O 1
ATOM 592 N N . VAL A 1 81 ? 29.751 14.634 -73.793 1.00 86.75 81 VAL A N 1
ATOM 593 C CA . VAL A 1 81 ? 29.169 14.047 -75.007 1.00 86.75 81 VAL A CA 1
ATOM 594 C C . VAL A 1 81 ? 27.740 13.581 -74.744 1.00 86.75 81 VAL A C 1
ATOM 596 O O . VAL A 1 81 ? 26.854 13.788 -75.566 1.00 86.75 81 VAL A O 1
ATOM 599 N N . THR A 1 82 ? 27.515 12.932 -73.602 1.00 86.56 82 THR A N 1
ATOM 600 C CA . THR A 1 82 ? 26.193 12.467 -73.169 1.00 86.56 82 THR A CA 1
ATOM 601 C C . THR A 1 82 ? 26.194 12.218 -71.662 1.00 86.56 82 THR A C 1
ATOM 603 O O . THR A 1 82 ? 27.261 12.083 -71.059 1.00 86.56 82 THR A O 1
ATOM 606 N N . SER A 1 83 ? 25.027 12.156 -71.028 1.00 84.25 83 SER A N 1
ATOM 607 C CA . SER A 1 83 ? 24.916 11.746 -69.631 1.00 84.25 83 SER A CA 1
ATOM 608 C C . SER A 1 83 ? 23.657 10.933 -69.358 1.00 84.25 83 SER A C 1
ATOM 610 O O . SER A 1 83 ? 22.640 11.072 -70.029 1.00 84.25 83 SER A O 1
ATOM 612 N N . ILE A 1 84 ? 23.750 10.070 -68.351 1.00 84.69 84 ILE A N 1
ATOM 613 C CA . ILE A 1 84 ? 22.635 9.352 -67.749 1.00 84.69 84 ILE A CA 1
ATOM 614 C C . ILE A 1 84 ? 22.328 10.062 -66.438 1.00 84.69 84 ILE A C 1
ATOM 616 O O . ILE A 1 84 ? 23.203 10.177 -65.580 1.00 84.69 84 ILE A O 1
ATOM 620 N N . MET A 1 85 ? 21.099 10.543 -66.282 1.00 82.56 85 MET A N 1
ATOM 621 C CA . MET A 1 85 ? 20.650 11.194 -65.055 1.00 82.56 85 MET A CA 1
ATOM 622 C C . MET A 1 85 ? 19.601 10.328 -64.370 1.00 82.56 85 MET A C 1
ATOM 624 O O . MET A 1 85 ? 18.599 9.961 -64.987 1.00 82.56 85 MET A O 1
ATOM 628 N N . VAL A 1 86 ? 19.863 10.008 -63.105 1.00 80.62 86 VAL A N 1
ATOM 629 C CA . VAL A 1 86 ? 19.023 9.193 -62.232 1.00 80.62 86 VAL A CA 1
ATOM 630 C C . VAL A 1 86 ? 18.586 10.051 -61.056 1.00 80.62 86 VAL A C 1
ATOM 632 O O . VAL A 1 86 ? 19.406 10.522 -60.269 1.00 80.62 86 VAL A O 1
ATOM 635 N N . ASP A 1 87 ? 17.279 10.243 -60.943 1.00 80.1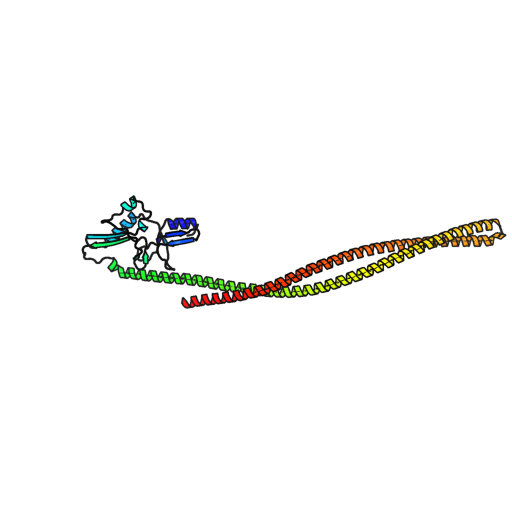9 87 ASP A N 1
ATOM 636 C CA . ASP A 1 87 ? 16.684 11.134 -59.953 1.00 80.19 87 ASP A CA 1
ATOM 637 C C . ASP A 1 87 ? 15.717 10.368 -59.045 1.00 80.19 87 ASP A C 1
ATOM 639 O O . ASP A 1 87 ? 14.805 9.684 -59.524 1.00 80.19 87 ASP A O 1
ATOM 643 N N . CYS A 1 88 ? 15.914 10.477 -57.730 1.00 82.12 88 CYS A N 1
ATOM 644 C CA . CYS A 1 88 ? 15.074 9.811 -56.741 1.00 82.12 88 CYS A CA 1
ATOM 645 C C . CYS A 1 88 ? 13.652 10.396 -56.748 1.00 82.12 88 CYS A C 1
ATOM 647 O O . CYS A 1 88 ? 13.472 11.611 -56.626 1.00 82.12 88 CYS A O 1
ATOM 649 N N . ILE A 1 89 ? 12.619 9.538 -56.802 1.00 82.00 89 ILE A N 1
ATOM 650 C CA . ILE A 1 89 ? 11.218 9.996 -56.855 1.00 82.00 89 ILE A CA 1
ATOM 651 C C . ILE A 1 89 ? 10.851 10.892 -55.667 1.00 82.00 89 ILE A C 1
ATOM 653 O O . ILE A 1 89 ? 10.099 11.850 -55.836 1.00 82.00 89 ILE A O 1
ATOM 657 N N . LEU A 1 90 ? 11.429 10.626 -54.488 1.00 81.69 90 LEU A N 1
ATOM 658 C CA . LEU A 1 90 ? 11.148 11.362 -53.256 1.00 81.69 90 LEU A CA 1
ATOM 659 C C . LEU A 1 90 ? 11.509 12.852 -53.368 1.00 81.69 90 LEU A C 1
ATOM 661 O O . LEU A 1 90 ? 10.887 13.665 -52.697 1.00 81.69 90 LEU A O 1
ATOM 665 N N . ARG A 1 91 ? 12.440 13.234 -54.259 1.00 81.69 91 ARG A N 1
ATOM 666 C CA . ARG A 1 91 ? 12.780 14.647 -54.525 1.00 81.69 91 ARG A CA 1
ATOM 667 C C . ARG A 1 91 ? 11.694 15.385 -55.309 1.00 81.69 91 ARG A C 1
ATOM 669 O O . ARG A 1 91 ? 11.607 16.605 -55.226 1.00 81.69 91 ARG A O 1
ATOM 676 N N . ARG A 1 92 ? 10.905 14.655 -56.107 1.00 80.88 92 ARG A N 1
ATOM 677 C CA . ARG A 1 92 ? 9.846 15.200 -56.977 1.00 80.88 92 ARG A CA 1
ATOM 678 C C . ARG A 1 92 ? 8.477 15.193 -56.315 1.00 80.88 92 ARG A C 1
ATOM 680 O O . ARG A 1 92 ? 7.595 15.941 -56.744 1.00 80.88 92 ARG A O 1
ATOM 687 N N . LEU A 1 93 ? 8.279 14.321 -55.327 1.00 80.06 93 LEU A N 1
ATOM 688 C CA . LEU A 1 93 ? 7.044 14.267 -54.554 1.00 80.06 93 LEU A CA 1
ATOM 689 C C . LEU A 1 93 ? 6.833 15.611 -53.845 1.00 80.06 93 LEU A C 1
ATOM 691 O O . LEU A 1 93 ? 7.720 16.113 -53.167 1.00 80.06 93 LEU A O 1
ATOM 695 N N . GLY A 1 94 ? 5.665 16.218 -54.054 1.00 77.12 94 GLY A N 1
ATOM 696 C CA . GLY A 1 94 ? 5.326 17.533 -53.498 1.00 77.12 94 GLY A CA 1
ATOM 697 C C . GLY A 1 94 ? 5.793 18.747 -54.315 1.00 77.12 94 GLY A C 1
ATOM 698 O O . GLY A 1 94 ? 5.313 19.847 -54.055 1.00 77.12 94 GLY A O 1
ATOM 699 N N . ALA A 1 95 ? 6.649 18.582 -55.333 1.00 84.62 95 ALA A N 1
ATOM 700 C CA . ALA A 1 95 ? 7.010 19.679 -56.238 1.00 84.62 95 ALA A CA 1
ATOM 701 C C . ALA A 1 95 ? 5.883 19.965 -57.252 1.00 84.62 95 ALA A C 1
ATOM 703 O O . ALA A 1 95 ? 5.252 19.036 -57.774 1.00 84.62 95 ALA A O 1
ATOM 704 N N . SER A 1 96 ? 5.646 21.241 -57.573 1.00 88.69 96 SER A N 1
ATOM 705 C CA . SER A 1 96 ? 4.687 21.630 -58.616 1.00 88.69 96 SER A CA 1
ATOM 706 C C . SER A 1 96 ? 5.220 21.299 -60.012 1.00 88.69 96 SER A C 1
ATOM 708 O O . SER A 1 96 ? 6.429 21.193 -60.224 1.00 88.69 96 SER A O 1
ATOM 710 N N . ASP A 1 97 ? 4.334 21.175 -60.999 1.00 87.75 97 ASP A N 1
ATOM 711 C CA . ASP A 1 97 ? 4.760 20.892 -62.377 1.00 87.75 97 ASP A CA 1
ATOM 712 C C . ASP A 1 97 ? 5.592 22.033 -62.974 1.00 87.75 97 ASP A C 1
ATOM 714 O O . ASP A 1 97 ? 6.535 21.782 -63.723 1.00 87.75 97 ASP A O 1
ATOM 718 N N . SER A 1 98 ? 5.327 23.278 -62.559 1.00 89.50 98 SER A N 1
ATOM 719 C CA . SER A 1 98 ? 6.154 24.429 -62.922 1.00 89.50 98 SER A CA 1
ATOM 720 C C . SER A 1 98 ? 7.578 24.313 -62.365 1.00 89.50 98 SER A C 1
ATOM 722 O O . SER A 1 98 ? 8.530 24.541 -63.106 1.00 89.50 98 SER A O 1
ATOM 724 N N . ASP A 1 99 ? 7.740 23.904 -61.100 1.00 89.12 99 ASP A N 1
ATOM 725 C CA . ASP A 1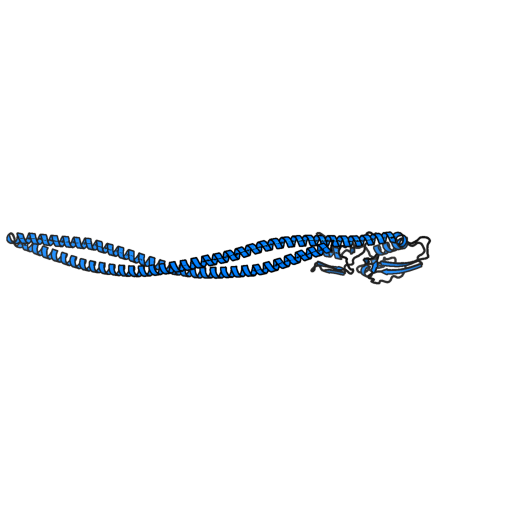 99 ? 9.055 23.698 -60.475 1.00 89.12 99 ASP A CA 1
ATOM 726 C C . ASP A 1 99 ? 9.781 22.511 -61.125 1.00 89.12 99 ASP A C 1
ATOM 728 O O . ASP A 1 99 ? 10.950 22.612 -61.470 1.00 89.12 99 ASP A O 1
ATOM 732 N N . LYS A 1 100 ? 9.083 21.410 -61.429 1.00 87.38 100 LYS A N 1
ATOM 733 C CA . LYS A 1 100 ? 9.677 20.281 -62.171 1.00 87.38 100 LYS A CA 1
ATOM 734 C C . LYS A 1 100 ? 10.164 20.686 -63.565 1.00 87.38 100 LYS A C 1
ATOM 736 O O . LYS A 1 100 ? 11.250 20.278 -63.968 1.00 87.38 100 LYS A O 1
ATOM 741 N N . SER A 1 101 ? 9.385 21.493 -64.290 1.00 86.81 101 SER A N 1
ATOM 742 C CA . SER A 1 101 ? 9.724 21.949 -65.647 1.00 86.81 101 SER A CA 1
ATOM 743 C C . SER A 1 101 ? 10.891 22.942 -65.699 1.00 86.81 101 SER A C 1
ATOM 745 O O . SER A 1 101 ? 11.502 23.116 -66.749 1.00 86.81 101 SER A O 1
ATOM 747 N N . ALA A 1 102 ? 11.228 23.571 -64.569 1.00 90.44 102 ALA A N 1
ATOM 748 C CA . ALA A 1 102 ? 12.315 24.540 -64.472 1.00 90.44 102 ALA A CA 1
ATOM 749 C C . ALA A 1 102 ? 13.710 23.894 -64.309 1.00 90.44 102 ALA A C 1
ATOM 751 O O . ALA A 1 102 ? 14.718 24.606 -64.245 1.00 90.44 102 ALA A O 1
ATOM 752 N N . VAL A 1 103 ? 13.809 22.559 -64.242 1.00 86.94 103 VAL A N 1
ATOM 753 C CA . VAL A 1 103 ? 15.102 21.857 -64.228 1.00 86.94 103 VAL A CA 1
ATOM 754 C C . VAL A 1 103 ? 15.723 21.839 -65.625 1.00 86.94 103 VAL A C 1
ATOM 756 O O . VAL A 1 103 ? 15.103 21.417 -66.599 1.00 86.94 103 VAL A O 1
ATOM 759 N N . ARG A 1 104 ? 16.993 22.234 -65.718 1.00 86.06 104 ARG A N 1
ATOM 760 C CA . ARG A 1 104 ? 17.780 22.241 -66.955 1.00 86.06 104 ARG A CA 1
ATOM 761 C C . ARG A 1 104 ? 18.404 20.869 -67.182 1.00 86.06 104 ARG A C 1
ATOM 763 O O . ARG A 1 104 ? 19.583 20.674 -66.909 1.00 86.06 104 ARG A O 1
ATOM 770 N N . PHE A 1 105 ? 17.624 19.911 -67.666 1.00 75.81 105 PHE A N 1
ATOM 771 C CA . PHE A 1 105 ? 18.173 18.626 -68.090 1.00 75.81 105 PHE A CA 1
ATOM 772 C C . PHE A 1 105 ? 18.744 18.748 -69.519 1.00 75.81 105 PHE A C 1
ATOM 774 O O . PHE A 1 105 ? 17.978 18.985 -70.450 1.00 75.81 105 PHE A O 1
ATOM 781 N N . PRO A 1 106 ? 20.070 18.613 -69.729 1.00 71.62 106 PRO A N 1
ATOM 782 C CA . PRO A 1 106 ? 20.670 18.673 -71.065 1.00 71.62 106 PRO A CA 1
ATOM 783 C C . PRO A 1 106 ? 20.322 17.454 -71.942 1.00 71.62 106 PRO A C 1
ATOM 785 O O . PRO A 1 106 ? 20.541 17.500 -73.148 1.00 71.62 106 PRO A O 1
ATOM 788 N N . PHE A 1 107 ? 19.776 16.385 -71.347 1.00 72.75 107 PHE A N 1
ATOM 789 C CA . PHE A 1 107 ? 19.323 15.148 -71.995 1.00 72.75 107 PHE A CA 1
ATOM 790 C C . PHE A 1 107 ? 18.064 14.617 -71.290 1.00 72.75 107 PHE A C 1
ATOM 792 O O . PHE A 1 107 ? 17.707 15.103 -70.218 1.00 72.75 107 PHE A O 1
ATOM 799 N N . GLU A 1 108 ? 17.398 13.606 -71.850 1.00 70.88 108 GLU A N 1
ATOM 800 C CA . GLU A 1 108 ? 16.275 12.939 -71.177 1.00 70.88 108 GLU A CA 1
ATOM 801 C C . GLU A 1 108 ? 16.730 12.264 -69.867 1.00 70.88 108 GLU A C 1
ATOM 803 O O . GLU A 1 108 ? 17.764 11.597 -69.821 1.00 70.88 108 GLU A O 1
ATOM 808 N N . ALA A 1 109 ? 15.960 12.442 -68.789 1.00 70.50 109 ALA A N 1
ATOM 809 C CA . ALA A 1 109 ? 16.257 11.893 -67.465 1.00 70.50 109 ALA A CA 1
ATOM 810 C C . ALA A 1 109 ? 15.247 10.803 -67.085 1.00 70.50 109 ALA A C 1
ATOM 812 O O . ALA A 1 109 ? 14.041 10.977 -67.277 1.00 70.50 109 ALA A O 1
ATOM 813 N N . ALA A 1 110 ? 15.728 9.714 -66.484 1.00 68.12 110 ALA A N 1
ATOM 814 C CA . ALA A 1 110 ? 14.881 8.658 -65.944 1.00 68.12 110 ALA A CA 1
ATOM 815 C C . ALA A 1 110 ? 14.807 8.778 -64.415 1.00 68.12 110 ALA A C 1
ATOM 817 O O . ALA A 1 110 ? 15.822 8.876 -63.726 1.00 68.12 110 ALA A O 1
ATOM 818 N N . GLY A 1 111 ? 13.591 8.767 -63.871 1.00 66.44 111 GLY A N 1
ATOM 819 C CA . GLY A 1 111 ? 13.387 8.670 -62.430 1.00 66.44 111 GLY A CA 1
ATOM 820 C C . GLY A 1 111 ? 13.468 7.213 -61.994 1.00 66.44 111 GLY A C 1
ATOM 821 O O . GLY A 1 111 ? 12.674 6.396 -62.457 1.00 66.44 111 GLY A O 1
ATOM 822 N N . TYR A 1 112 ? 14.393 6.889 -61.096 1.00 65.44 112 TYR A N 1
ATOM 823 C CA . TYR A 1 112 ? 14.423 5.589 -60.434 1.00 65.44 112 TYR A CA 1
ATOM 824 C C . TYR A 1 112 ? 14.632 5.802 -58.940 1.00 65.44 112 TYR A C 1
ATOM 826 O O . TYR A 1 112 ? 15.555 6.497 -58.515 1.00 65.44 112 TYR A O 1
ATOM 834 N N . SER A 1 113 ? 13.765 5.204 -58.129 1.00 63.28 113 SER A N 1
ATOM 835 C CA . SER A 1 113 ? 13.954 5.168 -56.682 1.00 63.28 113 SER A CA 1
ATOM 836 C C . SER A 1 113 ? 15.053 4.169 -56.357 1.00 63.28 113 SER A C 1
ATOM 838 O O . SER A 1 113 ? 14.783 2.989 -56.152 1.00 63.28 113 SER A O 1
ATOM 840 N N . SER A 1 114 ? 16.301 4.625 -56.324 1.00 57.22 114 SER A N 1
ATOM 841 C CA . SER A 1 114 ? 17.382 3.843 -55.735 1.00 57.22 114 SER A CA 1
ATOM 842 C C . SER A 1 114 ? 17.584 4.274 -54.289 1.00 57.22 114 SER A C 1
ATOM 844 O O . SER A 1 114 ? 17.995 5.407 -54.032 1.00 57.22 114 SER A O 1
ATOM 846 N N . PHE A 1 115 ? 17.342 3.355 -53.359 1.00 66.44 115 PHE A N 1
ATOM 847 C CA . PHE A 1 115 ? 18.006 3.390 -52.062 1.00 66.44 115 PHE A CA 1
ATOM 848 C C . PHE A 1 115 ? 19.481 3.104 -52.328 1.00 66.44 115 PHE A C 1
ATOM 850 O O . PHE A 1 115 ? 19.816 2.075 -52.916 1.00 66.44 115 PHE A O 1
ATOM 857 N N . GLY A 1 116 ? 20.341 4.065 -52.011 1.00 64.19 116 GLY A N 1
ATOM 858 C CA . GLY A 1 116 ? 21.750 4.012 -52.371 1.00 64.19 116 GLY A CA 1
ATOM 859 C C . GLY A 1 116 ? 22.632 4.328 -51.182 1.00 64.19 116 GLY A C 1
ATOM 860 O O . GLY A 1 116 ? 22.254 5.082 -50.286 1.00 64.19 116 GLY A O 1
ATOM 861 N N . GLU A 1 117 ? 23.825 3.756 -51.202 1.00 71.69 117 GLU A N 1
ATOM 862 C CA . GLU A 1 117 ? 24.885 4.094 -50.271 1.00 71.69 117 GLU A CA 1
ATOM 863 C C . GLU A 1 117 ? 25.877 4.999 -50.998 1.00 71.69 117 GLU A C 1
ATOM 865 O O . GLU A 1 117 ? 26.513 4.609 -51.978 1.00 71.69 117 GLU A O 1
ATOM 870 N N . THR A 1 118 ? 25.982 6.242 -50.546 1.00 74.44 118 THR A N 1
ATOM 871 C CA . THR A 1 118 ? 26.981 7.194 -51.039 1.00 74.44 118 THR A CA 1
ATOM 872 C C . THR A 1 118 ? 27.896 7.541 -49.890 1.00 74.44 118 THR A C 1
ATOM 874 O O . THR A 1 118 ? 27.415 7.892 -48.816 1.00 74.44 118 THR A O 1
ATOM 877 N N . ASN A 1 119 ? 29.208 7.454 -50.114 1.00 77.19 119 ASN A N 1
ATOM 878 C CA . ASN A 1 119 ? 30.208 7.713 -49.079 1.00 77.19 119 ASN A CA 1
ATOM 879 C C . ASN A 1 119 ? 30.038 6.828 -47.828 1.00 77.19 119 ASN A C 1
ATOM 881 O O . ASN A 1 119 ? 30.370 7.268 -46.742 1.00 77.19 119 ASN A O 1
ATOM 885 N N . PHE A 1 120 ? 29.567 5.587 -47.965 1.00 78.25 120 PHE A N 1
ATOM 886 C CA . PHE A 1 120 ? 29.272 4.679 -46.843 1.00 78.25 120 PHE A CA 1
ATOM 887 C C . PHE A 1 120 ? 28.064 5.064 -45.975 1.00 78.25 120 PHE A C 1
ATOM 889 O O . PHE A 1 120 ? 27.935 4.655 -44.821 1.00 78.25 120 PHE A O 1
ATOM 896 N N . LEU A 1 121 ? 27.168 5.888 -46.524 1.00 79.31 121 LEU A N 1
ATOM 897 C CA . LEU A 1 121 ? 25.962 6.334 -45.848 1.00 79.31 121 LEU A CA 1
ATOM 898 C C . LEU A 1 121 ? 24.736 6.043 -46.708 1.00 79.31 121 LEU A C 1
ATOM 900 O O . LEU A 1 121 ? 24.691 6.427 -47.881 1.00 79.31 121 LEU A O 1
ATOM 904 N N . HIS A 1 122 ? 23.718 5.422 -46.110 1.00 76.25 122 HIS A N 1
ATOM 905 C CA . HIS A 1 122 ? 22.401 5.320 -46.730 1.00 76.25 122 HIS A CA 1
ATOM 906 C C . HIS A 1 122 ? 21.884 6.726 -47.016 1.00 76.25 122 HIS A C 1
ATOM 908 O O . HIS A 1 122 ? 21.875 7.581 -46.130 1.00 76.25 122 HIS A O 1
ATOM 914 N N . SER A 1 123 ? 21.488 6.989 -48.253 1.00 72.50 123 SER A N 1
ATOM 915 C CA . SER A 1 123 ? 21.023 8.304 -48.668 1.00 72.50 123 SER A CA 1
ATOM 916 C C . SER A 1 123 ? 19.726 8.174 -49.448 1.00 72.50 123 SER A C 1
ATOM 918 O O . SER A 1 123 ? 19.622 7.395 -50.399 1.00 72.50 123 SER A O 1
ATOM 920 N N . ASN A 1 124 ? 18.743 8.969 -49.032 1.00 75.38 124 ASN A N 1
ATOM 921 C CA . ASN A 1 124 ? 17.473 9.141 -49.717 1.00 75.38 124 ASN A CA 1
ATOM 922 C C . ASN A 1 124 ? 17.436 10.531 -50.338 1.00 75.38 124 ASN A C 1
ATOM 924 O O . ASN A 1 124 ? 18.247 11.393 -50.005 1.00 75.38 124 ASN A O 1
ATOM 928 N N . CYS A 1 125 ? 16.499 10.760 -51.257 1.00 74.94 125 CYS A N 1
ATOM 929 C CA . CYS A 1 125 ? 16.469 12.000 -52.030 1.00 74.94 125 CYS A CA 1
ATOM 930 C C . CYS A 1 125 ? 17.794 12.257 -52.779 1.00 74.94 125 CYS A C 1
ATOM 932 O O . CYS A 1 125 ? 18.268 13.391 -52.855 1.00 74.94 125 CYS A O 1
ATOM 934 N N . THR A 1 126 ? 18.390 11.205 -53.347 1.00 76.94 126 THR A N 1
ATOM 935 C CA . THR A 1 126 ? 19.641 11.282 -54.110 1.00 76.94 126 THR A CA 1
ATOM 936 C C . THR A 1 126 ? 19.410 11.737 -55.550 1.00 76.94 126 THR A C 1
ATOM 938 O O . THR A 1 126 ? 18.361 11.493 -56.151 1.00 76.94 126 THR A O 1
ATOM 941 N N . ASN A 1 127 ? 20.415 12.411 -56.106 1.00 80.56 127 ASN A N 1
ATOM 942 C CA . ASN A 1 127 ? 20.494 12.763 -57.518 1.00 80.56 127 ASN A CA 1
ATOM 943 C C . ASN A 1 127 ? 21.850 12.292 -58.042 1.00 80.56 127 ASN A C 1
ATOM 945 O O . ASN A 1 127 ? 22.887 12.729 -57.543 1.00 80.56 127 ASN A O 1
ATOM 949 N N . VAL A 1 128 ? 21.842 11.382 -59.010 1.00 81.75 128 VAL A N 1
ATOM 950 C CA . VAL A 1 128 ? 23.049 10.754 -59.548 1.00 81.75 128 VAL A CA 1
ATOM 951 C C . VAL A 1 128 ? 23.132 11.049 -61.037 1.00 81.75 128 VAL A C 1
ATOM 953 O O . VAL A 1 128 ? 22.199 10.783 -61.788 1.00 81.75 128 VAL A O 1
ATOM 956 N N . ALA A 1 129 ? 24.274 11.564 -61.480 1.00 81.69 129 ALA A N 1
ATOM 957 C CA . ALA A 1 129 ? 24.560 11.767 -62.892 1.00 81.69 129 ALA A CA 1
ATOM 958 C C . ALA A 1 129 ? 25.820 10.993 -63.290 1.00 81.69 129 ALA A C 1
ATOM 960 O O . ALA A 1 129 ? 26.857 11.085 -62.635 1.00 81.69 129 ALA A O 1
ATOM 961 N N . ILE A 1 130 ? 25.737 10.253 -64.393 1.00 85.00 130 ILE A N 1
ATOM 962 C CA . ILE A 1 130 ? 26.872 9.612 -65.054 1.00 85.00 130 ILE A CA 1
ATOM 963 C C . ILE A 1 130 ? 27.089 10.355 -66.363 1.00 85.00 130 ILE A C 1
ATOM 965 O O . ILE A 1 130 ? 26.303 10.207 -67.292 1.00 85.00 130 ILE A O 1
ATOM 969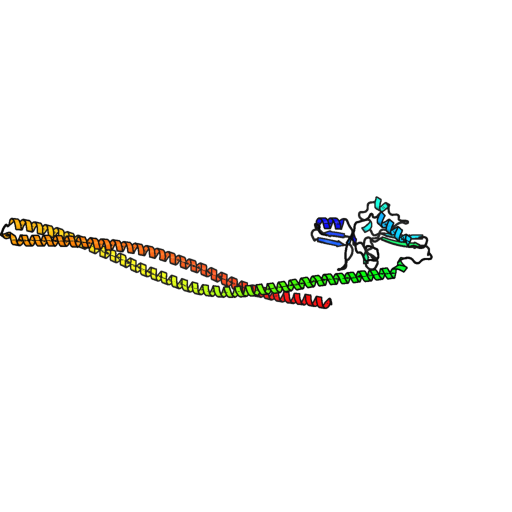 N N . ALA A 1 131 ? 28.137 11.168 -66.451 1.00 84.44 131 ALA A N 1
ATOM 970 C CA . ALA A 1 131 ? 28.468 11.895 -67.671 1.00 84.44 131 ALA A CA 1
ATOM 971 C C . ALA A 1 131 ? 29.629 11.233 -68.416 1.00 84.44 131 ALA A C 1
ATOM 973 O O . ALA A 1 131 ? 30.688 10.967 -67.850 1.00 84.44 131 ALA A O 1
ATOM 974 N N . PHE A 1 132 ? 29.438 11.020 -69.713 1.00 86.12 132 PHE A N 1
ATOM 975 C CA . PHE A 1 132 ? 30.471 10.615 -70.650 1.00 86.12 132 PHE A CA 1
ATOM 976 C C . PHE A 1 132 ? 31.011 11.872 -71.317 1.00 86.12 132 PHE A C 1
ATOM 978 O O . PHE A 1 132 ? 30.289 12.570 -72.026 1.00 86.12 132 PHE A O 1
ATOM 985 N N . HIS A 1 133 ? 32.283 12.174 -71.092 1.00 86.25 133 HIS A N 1
ATOM 986 C CA . HIS A 1 133 ? 32.931 13.362 -71.633 1.00 86.25 133 HIS A CA 1
ATOM 987 C C . HIS A 1 133 ? 34.227 12.992 -72.352 1.00 86.25 133 HIS A C 1
ATOM 989 O O . HIS A 1 133 ? 34.859 11.974 -72.056 1.00 86.25 133 HIS A O 1
ATOM 995 N N . LYS A 1 134 ? 34.645 13.825 -73.309 1.00 86.25 134 LYS A N 1
ATOM 996 C CA . LYS A 1 134 ? 35.976 13.694 -73.912 1.00 86.25 134 LYS A CA 1
ATOM 997 C C . LYS A 1 134 ? 37.024 13.925 -72.825 1.00 86.25 134 LYS A C 1
ATOM 999 O O . LYS A 1 134 ? 36.907 14.860 -72.034 1.00 86.25 134 LYS A O 1
ATOM 1004 N N . ARG A 1 135 ? 38.051 13.074 -72.779 1.00 82.69 135 ARG A N 1
ATOM 1005 C CA . ARG A 1 135 ? 39.110 13.158 -71.765 1.00 82.69 135 ARG A CA 1
ATOM 1006 C C . ARG A 1 135 ? 39.880 14.479 -71.897 1.00 82.69 135 ARG A C 1
ATOM 1008 O O . ARG A 1 135 ? 40.594 14.670 -72.880 1.00 82.69 135 ARG A O 1
ATOM 1015 N N . GLY A 1 136 ? 39.753 15.353 -70.899 1.00 82.38 136 GLY A N 1
ATOM 1016 C CA . GLY A 1 136 ? 40.578 16.550 -70.739 1.00 82.38 136 GLY A CA 1
ATOM 1017 C C . GLY A 1 136 ? 41.968 16.262 -70.164 1.00 82.38 136 GLY A C 1
ATOM 1018 O O . GLY A 1 136 ? 42.412 15.113 -70.078 1.00 82.38 136 GLY A O 1
ATOM 1019 N N . LYS A 1 137 ? 42.682 17.324 -69.779 1.00 83.25 137 LYS A N 1
ATOM 1020 C CA . LYS A 1 137 ? 44.068 17.255 -69.279 1.00 83.25 137 LYS A CA 1
ATOM 1021 C C . LYS A 1 137 ? 44.143 17.053 -67.764 1.00 83.25 137 LYS A C 1
ATOM 1023 O O . LYS A 1 137 ? 45.121 16.497 -67.271 1.00 83.25 137 LYS A O 1
ATOM 1028 N N . ASN A 1 138 ? 43.129 17.500 -67.035 1.00 84.56 138 ASN A N 1
ATOM 1029 C CA . ASN A 1 138 ? 43.068 17.502 -65.585 1.00 84.56 138 ASN A CA 1
ATOM 1030 C C . ASN A 1 138 ? 42.280 16.301 -65.059 1.00 84.56 138 ASN A C 1
ATOM 1032 O O . ASN A 1 138 ? 41.280 15.871 -65.630 1.00 84.56 138 ASN A O 1
ATOM 1036 N N . VAL A 1 139 ? 42.721 15.778 -63.917 1.00 81.12 139 VAL A N 1
ATOM 1037 C CA . VAL A 1 139 ? 42.000 14.739 -63.177 1.00 81.12 139 VAL A CA 1
ATOM 1038 C C . VAL A 1 139 ? 40.821 15.370 -62.430 1.00 81.12 139 VAL A C 1
ATOM 1040 O O . VAL A 1 139 ? 40.991 16.408 -61.779 1.00 81.12 139 VAL A O 1
ATOM 1043 N N . HIS A 1 140 ? 39.653 14.720 -62.488 1.00 82.62 140 HIS A N 1
ATOM 1044 C CA . HIS A 1 140 ? 38.432 15.160 -61.809 1.00 82.62 140 HIS A CA 1
ATOM 1045 C C . HIS A 1 140 ? 38.663 15.377 -60.304 1.00 82.62 140 HIS A C 1
ATOM 1047 O O . HIS A 1 140 ? 39.410 14.633 -59.656 1.00 82.62 140 HIS A O 1
ATOM 1053 N N . LYS A 1 141 ? 38.011 16.396 -59.730 1.00 83.94 141 LYS A N 1
ATOM 1054 C CA . LYS A 1 141 ? 38.185 16.782 -58.321 1.00 83.94 141 LYS A CA 1
ATOM 1055 C C . LYS A 1 141 ? 37.945 15.616 -57.364 1.00 83.94 141 LYS A C 1
ATOM 1057 O O . LYS A 1 141 ? 38.735 15.460 -56.441 1.00 83.94 141 LYS A O 1
ATOM 1062 N N . SER A 1 142 ? 36.935 14.782 -57.623 1.00 81.38 142 SER A N 1
ATOM 1063 C CA . SER A 1 142 ? 36.595 13.633 -56.769 1.00 81.38 142 SER A CA 1
ATOM 1064 C C . SER A 1 142 ? 37.765 12.673 -56.552 1.00 81.38 142 SER A C 1
ATOM 1066 O O . SER A 1 142 ? 37.944 12.205 -55.438 1.00 81.38 142 SER A O 1
ATOM 1068 N N . ILE A 1 143 ? 38.610 12.433 -57.563 1.00 84.31 143 ILE A N 1
ATOM 1069 C CA . ILE A 1 143 ? 39.797 11.574 -57.424 1.00 84.31 143 ILE A CA 1
ATOM 1070 C C . ILE A 1 143 ? 40.848 12.264 -56.544 1.00 84.31 143 ILE A C 1
ATOM 1072 O O . ILE A 1 143 ? 41.470 11.623 -55.702 1.00 84.31 143 ILE A O 1
ATOM 1076 N N . ARG A 1 144 ? 41.025 13.584 -56.695 1.00 85.19 144 ARG A N 1
ATOM 1077 C CA . ARG A 1 144 ? 41.984 14.362 -55.889 1.00 85.19 144 ARG A CA 1
ATOM 1078 C C . ARG A 1 144 ? 41.549 14.489 -54.429 1.00 85.19 144 ARG A C 1
ATOM 1080 O O . ARG A 1 144 ? 42.395 14.497 -53.542 1.00 85.19 144 ARG A O 1
ATOM 1087 N N . THR A 1 145 ? 40.247 14.622 -54.182 1.00 88.25 145 THR A N 1
ATOM 1088 C CA . THR A 1 145 ? 39.677 14.770 -52.836 1.00 88.25 145 THR A CA 1
ATOM 1089 C C . THR A 1 145 ? 39.269 13.442 -52.212 1.00 88.25 145 THR A C 1
ATOM 1091 O O . THR A 1 145 ? 38.900 13.431 -51.046 1.00 88.25 145 THR A O 1
ATOM 1094 N N . PHE A 1 146 ? 39.357 12.320 -52.934 1.00 88.88 146 PHE A N 1
ATOM 1095 C CA . PHE A 1 146 ? 38.953 11.013 -52.417 1.00 88.88 146 PHE A CA 1
ATOM 1096 C C . PHE A 1 146 ? 39.600 10.676 -51.062 1.00 88.88 146 PHE A C 1
ATOM 1098 O O . PHE A 1 146 ? 38.853 10.328 -50.148 1.00 88.88 146 PHE A O 1
ATOM 1105 N N . PRO A 1 147 ? 40.923 10.863 -50.846 1.00 91.12 147 PRO A N 1
ATOM 1106 C CA . PRO A 1 147 ? 41.525 10.572 -49.545 1.00 91.12 147 PRO A CA 1
ATOM 1107 C C . PRO A 1 147 ? 40.961 11.430 -48.404 1.00 91.12 147 PRO A C 1
ATOM 1109 O O . PRO A 1 147 ? 40.773 10.928 -47.299 1.00 91.12 147 PRO A O 1
ATOM 1112 N N . SER A 1 148 ? 40.661 12.711 -48.653 1.00 91.06 148 SER A N 1
ATOM 1113 C CA . SER A 1 148 ? 40.115 13.599 -47.620 1.00 91.06 148 SER A CA 1
ATOM 1114 C C . SER A 1 148 ? 38.631 13.348 -47.359 1.00 91.06 148 SER A C 1
ATOM 1116 O O . SER A 1 148 ? 38.214 13.384 -46.203 1.00 91.06 148 SER A O 1
ATOM 1118 N N . THR A 1 149 ? 37.841 13.038 -48.392 1.00 89.62 149 THR A N 1
ATOM 1119 C CA . THR A 1 149 ? 36.446 12.595 -48.243 1.00 89.62 149 THR A CA 1
ATOM 1120 C C . THR A 1 149 ? 36.376 11.288 -47.455 1.00 89.62 149 THR A C 1
ATOM 1122 O O . THR A 1 149 ? 35.621 11.207 -46.490 1.00 89.62 149 THR A O 1
ATOM 1125 N N . LEU A 1 150 ? 37.211 10.300 -47.796 1.00 90.44 150 LEU A N 1
ATOM 1126 C CA . LEU A 1 150 ? 37.286 9.030 -47.075 1.00 90.44 150 LEU A CA 1
ATOM 1127 C C . LEU A 1 150 ? 37.676 9.243 -45.606 1.00 90.44 150 LEU A C 1
ATOM 1129 O O . LEU A 1 150 ? 37.004 8.728 -44.719 1.00 90.44 150 LEU A O 1
ATOM 1133 N N . ALA A 1 151 ? 38.705 10.053 -45.332 1.00 91.75 151 ALA A N 1
ATOM 1134 C CA . ALA A 1 151 ? 39.127 10.357 -43.963 1.00 91.75 151 ALA A CA 1
ATOM 1135 C C . ALA A 1 151 ? 38.013 11.015 -43.128 1.00 91.75 151 ALA A C 1
ATOM 1137 O O . ALA A 1 151 ? 37.843 10.685 -41.955 1.00 91.75 151 ALA A O 1
ATOM 1138 N N . ARG A 1 152 ? 37.227 11.916 -43.731 1.00 92.69 152 ARG A N 1
ATOM 1139 C CA . ARG A 1 152 ? 36.072 12.546 -43.074 1.00 92.69 152 ARG A CA 1
ATOM 1140 C C . ARG A 1 152 ? 34.953 11.551 -42.791 1.00 92.69 152 ARG A C 1
ATOM 1142 O O . ARG A 1 152 ? 34.426 11.575 -41.688 1.00 92.69 152 ARG A O 1
ATOM 1149 N N . MET A 1 153 ? 34.642 10.644 -43.719 1.00 91.00 153 MET A N 1
ATOM 1150 C CA . MET A 1 153 ? 33.643 9.598 -43.469 1.00 91.00 153 MET A CA 1
ATOM 1151 C C . MET A 1 153 ? 34.067 8.647 -42.350 1.00 91.00 153 MET A C 1
ATOM 1153 O O . MET A 1 153 ? 33.268 8.355 -41.465 1.00 91.00 153 MET A O 1
ATOM 1157 N N . ILE A 1 154 ? 35.335 8.223 -42.327 1.00 91.31 154 ILE A N 1
ATOM 1158 C CA . ILE A 1 154 ? 35.874 7.412 -41.223 1.00 91.31 154 ILE A CA 1
ATOM 1159 C C . ILE A 1 154 ? 35.731 8.164 -39.893 1.00 91.31 154 ILE A C 1
ATOM 1161 O O . ILE A 1 154 ? 35.275 7.591 -38.905 1.00 91.31 154 ILE A O 1
ATOM 1165 N N . ASN A 1 155 ? 36.074 9.457 -39.864 1.00 92.38 155 ASN A N 1
ATOM 1166 C CA . ASN A 1 155 ? 35.923 10.283 -38.668 1.00 92.38 155 ASN A CA 1
ATOM 1167 C C . ASN A 1 155 ? 34.456 10.409 -38.229 1.00 92.38 155 ASN A C 1
ATOM 1169 O O . ASN A 1 155 ? 34.160 10.247 -37.049 1.00 92.38 155 ASN A O 1
ATOM 1173 N N . TYR A 1 156 ? 33.544 10.635 -39.171 1.00 91.81 156 TYR A N 1
ATOM 1174 C CA . TYR A 1 156 ? 32.111 10.723 -38.922 1.00 91.81 156 TYR A CA 1
ATOM 1175 C C . TYR A 1 156 ? 31.546 9.428 -38.311 1.00 91.81 156 TYR A C 1
ATOM 1177 O O . TYR A 1 156 ? 30.849 9.475 -37.291 1.00 91.81 156 TYR A O 1
ATOM 1185 N N . HIS A 1 157 ? 31.882 8.262 -38.871 1.00 90.38 157 HIS A N 1
ATOM 1186 C CA . HIS A 1 157 ? 31.435 6.981 -38.319 1.00 90.38 157 HIS A CA 1
ATOM 1187 C C . HIS A 1 157 ? 32.049 6.706 -36.940 1.00 90.38 157 HIS A C 1
ATOM 1189 O O . HIS A 1 157 ? 31.329 6.273 -36.041 1.00 90.38 157 HIS A O 1
ATOM 1195 N N . GLY A 1 158 ? 33.329 7.040 -36.735 1.00 91.25 158 GLY A N 1
ATOM 1196 C CA . GLY A 1 158 ? 33.967 6.950 -35.419 1.00 91.25 158 GLY A CA 1
ATOM 1197 C C . GLY A 1 158 ? 33.311 7.869 -34.383 1.00 91.25 158 GLY A C 1
ATOM 1198 O O . GLY A 1 158 ? 33.052 7.456 -33.256 1.00 91.25 158 GLY A O 1
ATOM 1199 N N . GLN A 1 159 ? 32.955 9.099 -34.762 1.00 91.94 159 GLN A N 1
ATOM 1200 C CA . GLN A 1 159 ? 32.258 10.031 -33.873 1.00 91.94 159 GLN A CA 1
ATOM 1201 C C . GLN A 1 159 ? 30.844 9.549 -33.529 1.00 91.94 159 GLN A C 1
ATOM 1203 O O . GLN A 1 159 ? 30.402 9.714 -32.393 1.00 91.94 159 GLN A O 1
ATOM 1208 N N . THR A 1 160 ? 30.153 8.934 -34.490 1.00 91.12 160 THR A N 1
ATOM 1209 C CA . THR A 1 160 ? 28.835 8.316 -34.286 1.00 91.12 160 THR A CA 1
ATOM 1210 C C . THR A 1 160 ? 28.913 7.202 -33.240 1.00 91.12 160 THR A C 1
ATOM 1212 O O . THR A 1 160 ? 28.098 7.162 -32.320 1.00 91.12 160 THR A O 1
ATOM 1215 N N . GLU A 1 161 ? 29.937 6.348 -33.304 1.00 90.81 161 GLU A N 1
ATOM 1216 C CA . GLU A 1 161 ? 30.170 5.298 -32.300 1.00 90.81 161 GLU A CA 1
ATOM 1217 C C . GLU A 1 161 ? 30.521 5.872 -30.925 1.00 90.81 161 GLU A C 1
ATOM 1219 O O . GLU A 1 161 ? 29.958 5.454 -29.914 1.00 90.81 161 GLU A O 1
ATOM 1224 N N . VAL A 1 162 ? 31.372 6.900 -30.873 1.00 91.25 162 VAL A N 1
ATOM 1225 C CA . VAL A 1 162 ? 31.680 7.608 -29.622 1.00 91.25 162 VAL A CA 1
ATOM 1226 C C . VAL A 1 162 ? 30.420 8.223 -29.007 1.00 91.25 162 VAL A C 1
ATOM 1228 O O . VAL A 1 162 ? 30.234 8.169 -27.791 1.00 91.25 162 VAL A O 1
ATOM 1231 N N . ASN A 1 163 ? 29.539 8.809 -29.819 1.00 92.00 163 ASN A N 1
ATOM 1232 C CA . ASN A 1 163 ? 28.278 9.372 -29.342 1.00 92.00 163 ASN A CA 1
ATOM 1233 C C . ASN A 1 163 ? 27.352 8.279 -28.797 1.00 92.00 163 ASN A C 1
ATOM 1235 O O . ASN A 1 163 ? 26.802 8.451 -27.710 1.00 92.00 163 ASN A O 1
ATOM 1239 N N . ALA A 1 164 ? 27.219 7.153 -29.503 1.00 90.19 164 ALA A N 1
ATOM 1240 C CA . ALA A 1 164 ? 26.454 5.997 -29.040 1.00 90.19 164 ALA A CA 1
ATOM 1241 C C . ALA A 1 164 ? 26.920 5.529 -27.654 1.00 90.19 164 ALA A C 1
ATOM 1243 O O . ALA A 1 164 ? 26.110 5.420 -26.733 1.00 90.19 164 ALA A O 1
ATOM 1244 N N . ILE A 1 165 ? 28.232 5.343 -27.478 1.00 88.88 165 ILE A N 1
ATOM 1245 C CA . ILE A 1 165 ? 28.830 4.931 -26.200 1.00 88.88 165 ILE A CA 1
ATOM 1246 C C . ILE A 1 165 ? 28.559 5.971 -25.107 1.00 88.88 165 ILE A C 1
ATOM 1248 O O . ILE A 1 165 ? 28.164 5.609 -24.001 1.00 88.88 165 ILE A O 1
ATOM 1252 N N . LYS A 1 166 ? 28.700 7.271 -25.404 1.00 90.50 166 LYS A N 1
ATOM 1253 C CA . LYS A 1 166 ? 28.395 8.347 -24.442 1.00 90.50 166 LYS A CA 1
ATOM 1254 C C . LYS A 1 166 ? 26.944 8.305 -23.965 1.00 90.50 166 LYS A C 1
ATOM 1256 O O . LYS A 1 166 ? 26.698 8.456 -22.770 1.00 90.50 166 LYS A O 1
ATOM 1261 N N . TYR A 1 167 ? 25.988 8.117 -24.876 1.00 89.12 167 TYR A N 1
ATOM 1262 C CA . TYR A 1 167 ? 24.573 8.039 -24.514 1.00 89.12 167 TYR A CA 1
ATOM 1263 C C . TYR A 1 167 ? 24.259 6.783 -23.697 1.00 89.12 167 TYR A C 1
ATOM 1265 O O . TYR A 1 167 ? 23.568 6.891 -22.685 1.00 89.12 167 TYR A O 1
ATOM 1273 N N . LEU A 1 168 ? 24.809 5.626 -24.081 1.00 87.94 168 LEU A N 1
ATOM 1274 C CA . LEU A 1 168 ? 24.654 4.380 -23.324 1.00 87.94 168 LEU A CA 1
ATOM 1275 C C . LEU A 1 168 ? 25.252 4.495 -21.920 1.00 87.94 168 LEU A C 1
ATOM 1277 O O . LEU A 1 168 ? 24.572 4.190 -20.947 1.00 87.94 168 LEU A O 1
ATOM 1281 N N . SER A 1 169 ? 26.478 5.009 -21.799 1.00 87.62 169 SER A N 1
ATOM 1282 C CA . SER A 1 169 ? 27.155 5.200 -20.510 1.00 87.62 169 SER A CA 1
ATOM 1283 C C . SER A 1 169 ? 26.385 6.150 -19.591 1.00 87.62 169 SER A C 1
ATOM 1285 O O . SER A 1 169 ? 26.206 5.867 -18.406 1.00 87.62 169 SER A O 1
ATOM 1287 N N . LYS A 1 170 ? 25.858 7.255 -20.135 1.00 90.31 170 LYS A N 1
ATOM 1288 C CA . LYS A 1 170 ? 25.000 8.162 -19.368 1.00 90.31 170 LYS A CA 1
ATOM 1289 C C . LYS A 1 170 ? 23.762 7.438 -18.836 1.00 90.31 170 LYS A C 1
ATOM 1291 O O . LYS A 1 170 ? 23.461 7.550 -17.651 1.00 90.31 170 LYS A O 1
ATOM 1296 N N . HIS A 1 171 ? 23.068 6.695 -19.696 1.00 88.19 171 HIS A N 1
ATOM 1297 C CA . HIS A 1 171 ? 21.854 5.990 -19.299 1.00 88.19 171 HIS A CA 1
ATOM 1298 C C . HIS A 1 171 ? 22.137 4.889 -18.267 1.00 88.19 171 HIS A C 1
ATOM 1300 O O . HIS A 1 171 ? 21.381 4.731 -17.315 1.00 88.19 171 HIS A O 1
ATOM 1306 N N . GLN A 1 172 ? 23.270 4.193 -18.382 1.00 87.19 172 GLN A N 1
ATOM 1307 C CA . GLN A 1 172 ? 23.724 3.219 -17.387 1.00 87.19 172 GLN A CA 1
ATOM 1308 C C . GLN A 1 172 ? 23.968 3.853 -16.016 1.00 87.19 172 GLN A C 1
ATOM 1310 O O . GLN A 1 172 ? 23.525 3.305 -15.011 1.00 87.19 172 GLN A O 1
ATOM 1315 N N . MET A 1 173 ? 24.630 5.014 -15.955 1.00 88.94 173 MET A N 1
ATOM 1316 C CA . MET A 1 173 ? 24.836 5.722 -14.685 1.00 88.94 173 MET A CA 1
ATOM 1317 C C . MET A 1 173 ? 23.507 6.129 -14.040 1.00 88.94 173 MET A C 1
ATOM 1319 O O . MET A 1 173 ? 23.330 5.942 -12.838 1.00 88.94 173 MET A O 1
ATOM 1323 N N . GLU A 1 174 ? 22.556 6.628 -14.835 1.00 91.62 174 GLU A N 1
ATOM 1324 C CA . GLU A 1 174 ? 21.203 6.946 -14.357 1.00 91.62 174 GLU A CA 1
ATOM 1325 C C . GLU A 1 174 ? 20.481 5.690 -13.836 1.00 91.62 174 GLU A C 1
ATOM 1327 O O . GLU A 1 174 ? 19.842 5.731 -12.782 1.00 91.62 174 GLU A O 1
ATOM 1332 N N . MET A 1 175 ? 20.614 4.553 -14.529 1.00 90.44 175 MET A N 1
ATOM 1333 C CA . MET A 1 175 ? 20.060 3.276 -14.073 1.00 90.44 175 MET A CA 1
ATOM 1334 C C . MET A 1 175 ? 20.701 2.805 -12.762 1.00 90.44 175 MET A C 1
ATOM 1336 O O . MET A 1 175 ? 19.968 2.409 -11.859 1.00 90.44 175 MET A O 1
ATOM 1340 N N . LEU A 1 176 ? 22.028 2.890 -12.606 1.00 89.62 176 LEU A N 1
ATOM 1341 C CA . LEU A 1 176 ? 22.724 2.536 -11.359 1.00 89.62 176 LEU A CA 1
ATOM 1342 C C . LEU A 1 176 ? 22.268 3.401 -10.182 1.00 89.62 176 LEU A C 1
ATOM 1344 O O . LEU A 1 176 ? 22.019 2.886 -9.091 1.00 89.62 176 LEU A O 1
ATOM 1348 N N . GLU A 1 177 ? 22.133 4.710 -10.397 1.00 91.50 177 GLU A N 1
ATOM 1349 C CA . GLU A 1 177 ? 21.665 5.630 -9.362 1.00 91.50 177 GLU A CA 1
ATOM 1350 C C . GLU A 1 177 ? 20.233 5.291 -8.926 1.00 91.50 177 GLU A C 1
ATOM 1352 O O . GLU A 1 177 ? 19.948 5.205 -7.729 1.00 91.50 177 GLU A O 1
ATOM 1357 N N . ASN A 1 178 ? 19.336 5.052 -9.886 1.00 91.38 178 ASN A N 1
ATOM 1358 C CA . ASN A 1 178 ? 17.961 4.650 -9.596 1.00 91.38 178 ASN A CA 1
ATOM 1359 C C . ASN A 1 178 ? 17.908 3.303 -8.871 1.00 91.38 178 ASN A C 1
ATOM 1361 O O . ASN A 1 178 ? 17.170 3.165 -7.899 1.00 91.38 178 ASN A O 1
ATOM 1365 N N . THR A 1 179 ? 18.733 2.344 -9.288 1.00 91.56 179 THR A N 1
ATOM 1366 C CA . THR A 1 179 ? 18.836 1.014 -8.671 1.00 91.56 179 THR A CA 1
ATOM 1367 C C . THR A 1 179 ? 19.233 1.125 -7.201 1.00 91.56 179 THR A C 1
ATOM 1369 O O . THR A 1 179 ? 18.545 0.598 -6.332 1.00 91.56 179 THR A O 1
ATOM 1372 N N . SER A 1 180 ? 20.267 1.914 -6.903 1.00 89.44 180 SER A N 1
ATOM 1373 C CA . SER A 1 180 ? 20.709 2.184 -5.529 1.00 89.44 180 SER A CA 1
ATOM 1374 C C . SER A 1 180 ? 19.613 2.834 -4.671 1.00 89.44 180 SER A C 1
ATOM 1376 O O . SER A 1 180 ? 19.379 2.428 -3.529 1.00 89.44 180 SER A O 1
ATOM 1378 N N . LYS A 1 181 ? 18.873 3.806 -5.229 1.00 91.88 181 LYS A N 1
ATOM 1379 C CA . LYS A 1 181 ? 17.725 4.424 -4.541 1.00 91.88 181 LYS A CA 1
ATOM 1380 C C . LYS A 1 181 ? 16.637 3.398 -4.220 1.00 91.88 181 LYS A C 1
ATOM 1382 O O . LYS A 1 181 ? 16.130 3.400 -3.098 1.00 91.88 181 LYS A O 1
ATOM 1387 N N . PHE A 1 182 ? 16.306 2.516 -5.162 1.00 91.12 182 PHE A N 1
ATOM 1388 C CA . PHE A 1 182 ? 15.324 1.451 -4.949 1.00 91.12 182 PHE A CA 1
ATOM 1389 C C . PHE A 1 182 ? 15.759 0.473 -3.853 1.00 91.12 182 PHE A C 1
ATOM 1391 O O . PHE A 1 182 ? 14.950 0.168 -2.979 1.00 91.12 182 PHE A O 1
ATOM 1398 N N . THR A 1 183 ? 17.033 0.069 -3.805 1.00 91.19 183 THR A N 1
ATOM 1399 C CA . THR A 1 183 ? 17.569 -0.759 -2.707 1.00 91.19 183 THR A CA 1
ATOM 1400 C C . THR A 1 183 ? 17.410 -0.074 -1.344 1.00 91.19 183 THR A C 1
ATOM 1402 O O . THR A 1 183 ? 16.995 -0.698 -0.367 1.00 91.19 183 THR A O 1
ATOM 1405 N N . GLY A 1 184 ? 17.674 1.234 -1.261 1.00 91.06 184 GLY A N 1
ATOM 1406 C CA . GLY A 1 184 ? 17.442 2.007 -0.036 1.00 91.06 184 GLY A CA 1
ATOM 1407 C C . GLY A 1 184 ? 15.968 2.034 0.388 1.00 91.06 184 GLY A C 1
ATOM 1408 O O . GLY A 1 184 ? 15.656 1.892 1.572 1.00 91.06 184 GLY A O 1
ATOM 1409 N N . MET A 1 185 ? 15.049 2.173 -0.572 1.00 93.44 185 MET A N 1
ATOM 1410 C CA . MET A 1 185 ? 13.607 2.116 -0.311 1.00 93.44 185 MET A CA 1
ATOM 1411 C C . MET A 1 185 ? 13.163 0.730 0.166 1.00 93.44 185 MET A C 1
ATOM 1413 O O . MET A 1 185 ? 12.394 0.652 1.121 1.00 93.44 185 MET A O 1
ATOM 1417 N N . ILE A 1 186 ? 13.680 -0.342 -0.439 1.00 94.06 186 ILE A N 1
ATOM 1418 C CA . ILE A 1 186 ? 13.430 -1.732 -0.033 1.00 94.06 186 ILE A CA 1
ATOM 1419 C C . ILE A 1 186 ? 13.783 -1.936 1.444 1.00 94.06 186 ILE A C 1
ATOM 1421 O O . ILE A 1 186 ? 12.935 -2.384 2.209 1.00 94.06 186 ILE A O 1
ATOM 1425 N N . ASN A 1 187 ? 14.964 -1.497 1.889 1.00 91.94 187 ASN A N 1
ATOM 1426 C CA . ASN A 1 187 ? 15.375 -1.618 3.295 1.00 91.94 187 ASN A CA 1
ATOM 1427 C C . ASN A 1 187 ? 14.438 -0.869 4.267 1.00 91.94 187 ASN A C 1
ATOM 1429 O O . ASN A 1 187 ? 14.117 -1.362 5.355 1.00 91.94 187 ASN A O 1
ATOM 1433 N N . ASN A 1 188 ? 13.959 0.316 3.877 1.00 94.25 188 ASN A N 1
ATOM 1434 C CA . ASN A 1 188 ? 12.986 1.074 4.672 1.00 94.25 188 ASN A CA 1
ATOM 1435 C C . ASN A 1 188 ? 11.623 0.366 4.746 1.00 94.25 188 ASN A C 1
ATOM 1437 O O . ASN A 1 188 ? 10.975 0.376 5.794 1.00 94.25 188 ASN A O 1
ATOM 1441 N N . VAL A 1 189 ? 11.185 -0.263 3.652 1.00 95.56 189 VAL A N 1
ATOM 1442 C CA . VAL A 1 189 ? 9.954 -1.064 3.641 1.00 95.56 189 VAL A CA 1
ATOM 1443 C C . VAL A 1 189 ? 10.121 -2.304 4.522 1.00 95.56 189 VAL A C 1
ATOM 1445 O O . VAL A 1 189 ? 9.261 -2.543 5.364 1.00 95.56 189 VAL A O 1
ATOM 1448 N N . THR A 1 190 ? 11.240 -3.029 4.419 1.00 94.75 190 THR A N 1
ATOM 1449 C CA . THR A 1 190 ? 11.542 -4.204 5.257 1.00 94.75 190 THR A CA 1
ATOM 1450 C C . THR A 1 190 ? 11.444 -3.876 6.746 1.00 94.75 190 THR A C 1
ATOM 1452 O O . THR A 1 190 ? 10.654 -4.486 7.461 1.00 94.75 190 THR A O 1
ATOM 1455 N N . SER A 1 191 ? 12.168 -2.853 7.209 1.00 95.00 191 SER A N 1
ATOM 1456 C CA . SER A 1 191 ? 12.144 -2.434 8.622 1.00 95.00 191 SER A CA 1
ATOM 1457 C C . SER A 1 191 ? 10.756 -1.984 9.103 1.00 95.00 191 SER A C 1
ATOM 1459 O O . SER A 1 191 ? 10.365 -2.239 10.249 1.00 95.00 191 SER A O 1
ATOM 1461 N N . SER A 1 192 ? 9.972 -1.346 8.228 1.00 95.69 192 SER A N 1
ATOM 1462 C CA . SER A 1 192 ? 8.589 -0.959 8.530 1.00 95.69 192 SER A CA 1
ATOM 1463 C C . SER A 1 192 ? 7.679 -2.181 8.690 1.00 95.69 192 SER A C 1
ATOM 1465 O O . SER A 1 192 ? 6.841 -2.211 9.592 1.00 95.69 192 SER A O 1
ATOM 1467 N N . LEU A 1 193 ? 7.858 -3.205 7.852 1.00 95.44 193 LEU A N 1
ATOM 1468 C CA . LEU A 1 193 ? 7.104 -4.458 7.923 1.00 95.44 193 LEU A CA 1
ATOM 1469 C C . LEU A 1 193 ? 7.477 -5.289 9.157 1.00 95.44 193 LEU A C 1
ATOM 1471 O O . LEU A 1 193 ? 6.584 -5.799 9.832 1.00 95.44 193 LEU A O 1
ATOM 1475 N N . GLU A 1 194 ? 8.760 -5.365 9.514 1.00 93.38 194 GLU A N 1
ATOM 1476 C CA . GLU A 1 194 ? 9.216 -6.000 10.761 1.00 93.38 194 GLU A CA 1
ATOM 1477 C C . GLU A 1 194 ? 8.609 -5.315 11.994 1.00 93.38 194 GLU A C 1
ATOM 1479 O O . GLU A 1 194 ? 8.107 -5.972 12.912 1.00 93.38 194 GLU A O 1
ATOM 1484 N N . SER A 1 195 ? 8.585 -3.979 11.989 1.00 95.50 195 SER A N 1
ATOM 1485 C CA . SER A 1 195 ? 7.944 -3.190 13.045 1.00 95.50 195 SER A CA 1
ATOM 1486 C C . SER A 1 195 ? 6.441 -3.471 13.121 1.00 95.50 195 SER A C 1
ATOM 1488 O O . SER A 1 195 ? 5.902 -3.646 14.213 1.00 95.50 195 SER A O 1
ATOM 1490 N N . LEU A 1 196 ? 5.757 -3.569 11.976 1.00 95.19 196 LEU A N 1
ATOM 1491 C CA . LEU A 1 196 ? 4.330 -3.892 11.907 1.00 95.19 196 LEU A CA 1
ATOM 1492 C C . LEU A 1 196 ? 4.022 -5.298 12.448 1.00 95.19 196 LEU A C 1
ATOM 1494 O O . LEU A 1 196 ? 3.040 -5.471 13.177 1.00 95.19 196 LEU A O 1
ATOM 1498 N N . ALA A 1 197 ? 4.862 -6.288 12.138 1.00 91.94 197 ALA A N 1
ATOM 1499 C CA . ALA A 1 197 ? 4.742 -7.641 12.679 1.00 91.94 197 ALA A CA 1
ATOM 1500 C C . ALA A 1 197 ? 4.908 -7.643 14.210 1.00 91.94 197 ALA A C 1
ATOM 1502 O O . ALA A 1 197 ? 4.068 -8.187 14.929 1.00 91.94 197 ALA A O 1
ATOM 1503 N N . SER A 1 198 ? 5.926 -6.944 14.721 1.00 93.69 198 SER A N 1
ATOM 1504 C CA . SER A 1 198 ? 6.167 -6.796 16.163 1.00 93.69 198 SER A CA 1
ATOM 1505 C C . SER A 1 198 ? 4.998 -6.113 16.890 1.00 93.69 198 SER A C 1
ATOM 1507 O O . SER A 1 198 ? 4.492 -6.628 17.892 1.00 93.69 198 SER A O 1
ATOM 1509 N N . ILE A 1 199 ? 4.488 -5.003 16.342 1.00 94.88 199 ILE A N 1
ATOM 1510 C CA . ILE A 1 199 ? 3.311 -4.298 16.876 1.00 94.88 199 ILE A CA 1
ATOM 1511 C C . ILE A 1 199 ? 2.088 -5.221 16.888 1.00 94.88 199 ILE A C 1
ATOM 1513 O O . ILE A 1 199 ? 1.324 -5.220 17.853 1.00 94.88 199 ILE A O 1
ATOM 1517 N N . SER A 1 200 ? 1.906 -6.043 15.855 1.00 94.06 200 SER A N 1
ATOM 1518 C CA . SER A 1 200 ? 0.785 -6.986 15.787 1.00 94.06 200 SER A CA 1
ATOM 1519 C C . SER A 1 200 ? 0.856 -8.039 16.898 1.00 94.06 200 SER A C 1
ATOM 1521 O O . SER A 1 200 ? -0.155 -8.329 17.539 1.00 94.06 200 SER A O 1
ATOM 1523 N N . ILE A 1 201 ? 2.046 -8.555 17.211 1.00 92.00 201 ILE A N 1
ATOM 1524 C CA . ILE A 1 201 ? 2.246 -9.470 18.346 1.00 92.00 201 ILE A CA 1
ATOM 1525 C C . ILE A 1 201 ? 1.922 -8.769 19.675 1.00 92.00 201 ILE A C 1
ATOM 1527 O O . ILE A 1 201 ? 1.225 -9.335 20.524 1.00 92.00 201 ILE A O 1
ATOM 1531 N N . GLN A 1 202 ? 2.372 -7.523 19.852 1.00 94.81 202 GLN A N 1
ATOM 1532 C CA . GLN A 1 202 ? 2.089 -6.743 21.058 1.00 94.81 202 GLN A CA 1
ATOM 1533 C C . GLN A 1 202 ? 0.583 -6.497 21.235 1.00 94.81 202 GLN A C 1
ATOM 1535 O O . GLN A 1 202 ? 0.043 -6.745 22.313 1.00 94.81 202 GLN A O 1
ATOM 1540 N N . VAL A 1 203 ? -0.120 -6.091 20.173 1.00 94.94 203 VAL A N 1
ATOM 1541 C CA . VAL A 1 203 ? -1.578 -5.885 20.190 1.00 94.94 203 VAL A CA 1
ATOM 1542 C C . VAL A 1 203 ? -2.319 -7.175 20.552 1.00 94.94 203 VAL A C 1
ATOM 1544 O O . VAL A 1 203 ? -3.279 -7.131 21.321 1.00 94.94 203 VAL A O 1
ATOM 1547 N N . GLN A 1 204 ? -1.869 -8.339 20.072 1.00 93.00 204 GLN A N 1
ATOM 1548 C CA . GLN A 1 204 ? -2.455 -9.624 20.470 1.00 93.00 204 GLN A CA 1
ATOM 1549 C C . GLN A 1 204 ? -2.256 -9.931 21.959 1.00 93.00 204 GLN A C 1
ATOM 1551 O O . GLN A 1 204 ? -3.163 -10.477 22.594 1.00 93.00 204 GLN A O 1
ATOM 1556 N N . SER A 1 205 ? -1.097 -9.589 22.525 1.00 93.88 205 SER A N 1
ATOM 1557 C CA . SER A 1 205 ? -0.840 -9.738 23.961 1.00 93.88 205 SER A CA 1
ATOM 1558 C C . SER A 1 205 ? -1.763 -8.841 24.792 1.00 93.88 205 SER A C 1
ATOM 1560 O O . SER A 1 205 ? -2.461 -9.330 25.683 1.00 93.88 205 SER A O 1
ATOM 1562 N N . GLU A 1 206 ? -1.843 -7.555 24.445 1.00 93.50 206 GLU A N 1
ATOM 1563 C CA . GLU A 1 206 ? -2.735 -6.580 25.091 1.00 93.50 206 GLU A CA 1
ATOM 1564 C C . GLU A 1 206 ? -4.207 -7.004 24.990 1.00 93.50 206 GLU A C 1
ATOM 1566 O O . GLU A 1 206 ? -4.959 -6.947 25.963 1.00 93.50 206 GLU A O 1
ATOM 1571 N N . HIS A 1 207 ? -4.620 -7.529 23.834 1.00 92.06 207 HIS A N 1
ATOM 1572 C CA . HIS A 1 207 ? -5.962 -8.070 23.637 1.00 92.06 207 HIS A CA 1
ATOM 1573 C C . HIS A 1 207 ? -6.275 -9.227 24.601 1.00 92.06 207 HIS A C 1
ATOM 1575 O O . HIS A 1 207 ? -7.361 -9.261 25.186 1.00 92.06 207 HIS A O 1
ATOM 1581 N N . ARG A 1 208 ? -5.334 -10.159 24.818 1.00 91.81 208 ARG A N 1
ATOM 1582 C CA . ARG A 1 208 ? -5.516 -11.262 25.782 1.00 91.81 208 ARG A CA 1
ATOM 1583 C C . ARG A 1 208 ? -5.680 -10.738 27.207 1.00 91.81 208 ARG A C 1
ATOM 1585 O O . ARG A 1 208 ? -6.575 -11.194 27.921 1.00 91.81 208 ARG A O 1
ATOM 1592 N N . GLN A 1 209 ? -4.866 -9.762 27.608 1.00 93.75 209 GLN A N 1
ATOM 1593 C CA . GLN A 1 209 ? -4.974 -9.135 28.926 1.00 93.75 209 GLN A CA 1
ATOM 1594 C C . GLN A 1 209 ? -6.313 -8.404 29.092 1.00 93.75 209 GLN A C 1
ATOM 1596 O O . GLN A 1 209 ? -6.991 -8.573 30.106 1.00 93.75 209 GLN A O 1
ATOM 1601 N N . MET A 1 210 ? -6.738 -7.648 28.079 1.00 92.94 210 MET A N 1
ATOM 1602 C CA . MET A 1 210 ? -8.033 -6.969 28.065 1.00 92.94 210 MET A CA 1
ATOM 1603 C C . MET A 1 210 ? -9.199 -7.961 28.171 1.00 92.94 210 MET A C 1
ATOM 1605 O O . MET A 1 210 ? -10.117 -7.732 28.955 1.00 92.94 210 MET A O 1
ATOM 1609 N N . SER A 1 211 ? -9.158 -9.077 27.437 1.00 92.44 211 SER A N 1
ATOM 1610 C CA . SER A 1 211 ? -10.192 -10.119 27.500 1.00 92.44 211 SER A CA 1
ATOM 1611 C C . SER A 1 211 ? -10.289 -10.746 28.897 1.00 92.44 211 SER A C 1
ATOM 1613 O O . SER A 1 211 ? -11.387 -10.881 29.441 1.00 92.44 211 SER A O 1
ATOM 1615 N N . SER A 1 212 ? -9.149 -11.030 29.537 1.00 93.94 212 SER A N 1
ATOM 1616 C CA . SER A 1 212 ? -9.115 -11.510 30.925 1.00 93.94 212 SER A CA 1
ATOM 1617 C C . SER A 1 212 ? -9.715 -10.491 31.900 1.00 93.94 212 SER A C 1
ATOM 1619 O O . SER A 1 212 ? -10.533 -10.851 32.748 1.00 93.94 212 SER A O 1
ATOM 1621 N N . SER A 1 213 ? -9.347 -9.213 31.772 1.00 94.06 213 SER A N 1
ATOM 1622 C CA . SER A 1 213 ? -9.882 -8.133 32.610 1.00 94.06 213 SER A CA 1
ATOM 1623 C C . SER A 1 213 ? -11.392 -7.965 32.432 1.00 94.06 213 SER A C 1
ATOM 1625 O O . SER A 1 213 ? -12.114 -7.850 33.419 1.00 94.06 213 SER A O 1
ATOM 1627 N N . MET A 1 214 ? -11.894 -8.024 31.194 1.00 93.38 214 MET A N 1
ATOM 1628 C CA . MET A 1 214 ? -13.333 -7.989 30.901 1.00 93.38 214 MET A CA 1
ATOM 1629 C C . MET A 1 214 ? -14.079 -9.148 31.569 1.00 93.38 214 MET A C 1
ATOM 1631 O O . MET A 1 214 ? -15.131 -8.929 32.169 1.00 93.38 214 MET A O 1
ATOM 1635 N N . GLY A 1 215 ? -13.521 -10.363 31.524 1.00 93.00 215 GLY A N 1
ATOM 1636 C CA . GLY A 1 215 ? -14.075 -11.522 32.229 1.00 93.00 215 GLY A CA 1
ATOM 1637 C C . GLY A 1 215 ? -14.125 -11.324 33.749 1.00 93.00 215 GLY A C 1
ATOM 1638 O O . GLY A 1 215 ? -15.118 -11.672 34.390 1.00 93.00 215 GLY A O 1
ATOM 1639 N N . GLY A 1 216 ? -13.092 -10.701 34.325 1.00 94.69 216 GLY A N 1
ATOM 1640 C CA . GLY A 1 216 ? -13.062 -10.323 35.740 1.00 94.69 216 GLY A CA 1
ATOM 1641 C C . GLY A 1 216 ? -14.161 -9.324 36.114 1.00 94.69 216 GLY A C 1
ATOM 1642 O O . GLY A 1 216 ? -14.901 -9.557 37.070 1.00 94.69 216 GLY A O 1
ATOM 1643 N N . ILE A 1 217 ? -14.319 -8.252 35.329 1.00 94.19 217 ILE A N 1
ATOM 1644 C CA . ILE A 1 217 ? -15.366 -7.241 35.550 1.00 94.19 217 ILE A CA 1
ATOM 1645 C C . ILE A 1 217 ? -16.753 -7.882 35.428 1.00 94.19 217 ILE A C 1
ATOM 1647 O O . ILE A 1 217 ? -17.598 -7.658 36.289 1.00 94.19 217 ILE A O 1
ATOM 1651 N N . PHE A 1 218 ? -16.976 -8.733 34.422 1.00 93.50 218 PHE A N 1
ATOM 1652 C CA . PHE A 1 218 ? -18.247 -9.437 34.234 1.00 93.50 218 PHE A CA 1
ATOM 1653 C C . PHE A 1 218 ? -18.648 -10.249 35.473 1.00 93.50 218 PHE A C 1
ATOM 1655 O O . PHE A 1 218 ? -19.787 -10.167 35.939 1.00 93.50 218 PHE A O 1
ATOM 1662 N N . ASN A 1 219 ? -17.702 -11.004 36.038 1.00 94.19 219 ASN A N 1
ATOM 1663 C CA . ASN A 1 219 ? -17.938 -11.775 37.256 1.00 94.19 219 ASN A CA 1
ATOM 1664 C C . ASN A 1 219 ? -18.238 -10.869 38.457 1.00 94.19 219 ASN A C 1
ATOM 1666 O O . ASN A 1 219 ? -19.145 -11.169 39.232 1.00 94.19 219 ASN A O 1
ATOM 1670 N N . HIS A 1 220 ? -17.532 -9.743 38.585 1.00 94.00 220 HIS A N 1
ATOM 1671 C CA . HIS A 1 220 ? -17.747 -8.799 39.680 1.00 94.00 220 HIS A CA 1
ATOM 1672 C C . HIS A 1 220 ? -19.120 -8.117 39.598 1.00 94.00 220 HIS A C 1
ATOM 1674 O O . HIS A 1 220 ? -19.842 -8.055 40.592 1.00 94.00 220 HIS A O 1
ATOM 1680 N N . THR A 1 221 ? -19.541 -7.684 38.405 1.00 92.50 221 THR A N 1
ATOM 1681 C CA . THR A 1 221 ? -20.879 -7.114 38.176 1.00 92.50 221 THR A CA 1
ATOM 1682 C C . THR A 1 221 ? -21.980 -8.146 38.446 1.00 92.50 221 THR A C 1
ATOM 1684 O O . THR A 1 221 ? -23.032 -7.809 39.001 1.00 92.50 221 THR A O 1
ATOM 1687 N N . LYS A 1 222 ? -21.742 -9.426 38.122 1.00 92.31 222 LYS A N 1
ATOM 1688 C CA . LYS A 1 222 ? -22.663 -10.520 38.460 1.00 92.31 222 LYS A CA 1
ATOM 1689 C C . LYS A 1 222 ? -22.813 -10.687 39.971 1.00 92.31 222 LYS A C 1
ATOM 1691 O O . LYS A 1 222 ? -23.939 -10.674 40.464 1.00 92.31 222 LYS A O 1
ATOM 1696 N N . GLU A 1 223 ? -21.704 -10.779 40.698 1.00 94.75 223 GLU A N 1
ATOM 1697 C CA . GLU A 1 223 ? -21.709 -10.892 42.161 1.00 94.75 223 GLU A CA 1
ATOM 1698 C C . GLU A 1 223 ? -22.386 -9.674 42.817 1.00 94.75 223 GLU A C 1
ATOM 1700 O O . GLU A 1 223 ? -23.200 -9.814 43.731 1.00 94.75 223 GLU A O 1
ATOM 1705 N N . GLN A 1 224 ? -22.115 -8.468 42.313 1.00 93.31 224 GLN A N 1
ATOM 1706 C CA . GLN A 1 224 ? -22.758 -7.239 42.776 1.00 93.31 224 GLN A CA 1
ATOM 1707 C C . GLN A 1 224 ? -24.279 -7.283 42.571 1.00 93.31 224 GLN A C 1
ATOM 1709 O O . GLN A 1 224 ? -25.034 -6.917 43.470 1.00 93.31 224 GLN A O 1
ATOM 1714 N N . THR A 1 225 ? -24.741 -7.780 41.423 1.00 91.94 225 THR A N 1
ATOM 1715 C CA . THR A 1 225 ? -26.175 -7.933 41.135 1.00 91.94 225 THR A CA 1
ATOM 1716 C C . THR A 1 225 ? -26.841 -8.926 42.092 1.00 91.94 225 THR A C 1
ATOM 1718 O O . THR A 1 225 ? -27.959 -8.689 42.549 1.00 91.94 225 THR A O 1
ATOM 1721 N N . GLU A 1 226 ? -26.163 -10.023 42.435 1.00 92.94 226 GLU A N 1
ATOM 1722 C CA . GLU A 1 226 ? -26.654 -10.997 43.420 1.00 92.94 226 GLU A CA 1
ATOM 1723 C C . GLU A 1 226 ? -26.753 -10.381 44.825 1.00 92.94 226 GLU A C 1
ATOM 1725 O O . GLU A 1 226 ? -27.787 -10.516 45.482 1.00 92.94 226 GLU A O 1
ATOM 1730 N N . LYS A 1 227 ? -25.740 -9.618 45.259 1.00 94.12 227 LYS A N 1
ATOM 1731 C CA . LYS A 1 227 ? -25.766 -8.898 46.547 1.00 94.12 227 LYS A CA 1
ATOM 1732 C C . LYS A 1 227 ? -26.888 -7.859 46.620 1.00 94.12 227 LYS A C 1
ATOM 1734 O O . LYS A 1 227 ? -27.522 -7.724 47.664 1.00 94.12 227 LYS A O 1
ATOM 1739 N N . LEU A 1 228 ? -27.178 -7.158 45.522 1.00 93.94 228 LEU A N 1
ATOM 1740 C CA . LEU A 1 228 ? -28.282 -6.191 45.465 1.00 93.94 228 LEU A CA 1
ATOM 1741 C C . LEU A 1 228 ? -29.654 -6.858 45.582 1.00 93.94 228 LEU A C 1
ATOM 1743 O O . LEU A 1 228 ? -30.539 -6.292 46.216 1.00 93.94 228 LEU A O 1
ATOM 1747 N N . LYS A 1 229 ? -29.835 -8.062 45.022 1.00 91.50 229 LYS A N 1
ATOM 1748 C CA . LYS A 1 229 ? -31.076 -8.834 45.212 1.00 91.50 229 LYS A CA 1
ATOM 1749 C C . LYS A 1 229 ? -31.293 -9.192 46.680 1.00 91.50 229 LYS A C 1
ATOM 1751 O O . LYS A 1 229 ? -32.397 -9.030 47.182 1.00 91.50 229 LYS A O 1
ATOM 1756 N N . LEU A 1 230 ? -30.237 -9.621 47.377 1.00 94.06 230 LEU A N 1
ATOM 1757 C CA . LEU A 1 230 ? -30.308 -9.899 48.816 1.00 94.06 230 LEU A CA 1
ATOM 1758 C C . LEU A 1 230 ? -30.658 -8.640 49.620 1.00 94.06 230 LEU A C 1
ATOM 1760 O O . LEU A 1 230 ? -31.475 -8.698 50.535 1.00 94.06 230 LEU A O 1
ATOM 1764 N N . LEU A 1 231 ? -30.066 -7.495 49.266 1.00 94.12 231 LEU A N 1
ATOM 1765 C CA . LEU A 1 231 ? -30.366 -6.221 49.915 1.00 94.12 231 LEU A CA 1
ATOM 1766 C C . LEU A 1 231 ? -31.831 -5.807 49.710 1.00 94.12 231 LEU A C 1
ATOM 1768 O O . LEU A 1 231 ? -32.469 -5.363 50.659 1.00 94.12 231 LEU A O 1
ATOM 1772 N N . GLN A 1 232 ? -32.380 -6.016 48.511 1.00 92.81 232 GLN A N 1
ATOM 1773 C CA . GLN A 1 232 ? -33.787 -5.753 48.212 1.00 92.81 232 GLN A CA 1
ATOM 1774 C C . GLN A 1 232 ? -34.729 -6.595 49.087 1.00 92.81 232 GLN A C 1
ATOM 1776 O O . GLN A 1 232 ? -35.637 -6.044 49.703 1.00 92.81 232 GLN A O 1
ATOM 1781 N N . THR A 1 233 ? -34.457 -7.894 49.246 1.00 94.12 233 THR A N 1
ATOM 1782 C CA . THR A 1 233 ? -35.231 -8.766 50.151 1.00 94.12 233 THR A CA 1
ATOM 1783 C C . THR A 1 233 ? -35.143 -8.318 51.616 1.00 94.12 233 THR A C 1
ATOM 1785 O O . THR A 1 233 ? -36.135 -8.362 52.348 1.00 94.12 233 THR A O 1
ATOM 1788 N N . SER A 1 234 ? -33.974 -7.852 52.064 1.00 94.00 234 SER A N 1
ATOM 1789 C CA . SER A 1 234 ? -33.808 -7.309 53.420 1.00 94.00 234 SER A CA 1
ATOM 1790 C C . SER A 1 234 ? -34.616 -6.025 53.640 1.00 94.00 234 SER A C 1
ATOM 1792 O O . SER A 1 234 ? -35.197 -5.857 54.709 1.00 94.00 234 SER A O 1
ATOM 1794 N N . ILE A 1 235 ? -34.693 -5.142 52.638 1.00 94.00 235 ILE A N 1
ATOM 1795 C CA . ILE A 1 235 ? -35.507 -3.912 52.679 1.00 94.00 235 ILE A CA 1
ATOM 1796 C C . ILE A 1 235 ? -37.000 -4.251 52.734 1.00 94.00 235 ILE A C 1
ATOM 1798 O O . ILE A 1 235 ? -37.725 -3.684 53.546 1.00 94.00 235 ILE A O 1
ATOM 1802 N N . GLU A 1 236 ? -37.461 -5.211 51.929 1.00 92.12 236 GLU A N 1
ATOM 1803 C CA . GLU A 1 236 ? -38.847 -5.698 51.979 1.00 92.12 236 GLU A CA 1
ATOM 1804 C C . GLU A 1 236 ? -39.198 -6.256 53.364 1.00 92.12 236 GLU A C 1
ATOM 1806 O O . GLU A 1 236 ? -40.241 -5.932 53.930 1.00 92.12 236 GLU A O 1
ATOM 1811 N N . THR A 1 237 ? -38.290 -7.040 53.949 1.00 94.12 237 THR A N 1
ATOM 1812 C CA . THR A 1 237 ? -38.464 -7.582 55.304 1.00 94.12 237 THR A CA 1
ATOM 1813 C C . THR A 1 237 ? -38.516 -6.463 56.346 1.00 94.12 237 THR A C 1
ATOM 1815 O O . THR A 1 237 ? -39.374 -6.483 57.225 1.00 94.12 237 THR A O 1
ATOM 1818 N N . LEU A 1 238 ? -37.638 -5.460 56.235 1.00 93.31 238 LEU A N 1
ATOM 1819 C CA . LEU A 1 238 ? -37.627 -4.300 57.127 1.00 93.31 238 LEU A CA 1
ATOM 1820 C C . LEU A 1 238 ? -38.941 -3.513 57.045 1.00 93.31 238 LEU A C 1
ATOM 1822 O O . LEU A 1 238 ? -39.492 -3.172 58.087 1.00 93.31 238 LEU A O 1
ATOM 1826 N N . ASN A 1 239 ? -39.458 -3.278 55.836 1.00 92.12 239 ASN A N 1
ATOM 1827 C CA . ASN A 1 239 ? -40.730 -2.584 55.615 1.00 92.12 239 ASN A CA 1
ATOM 1828 C C . ASN A 1 239 ? -41.922 -3.337 56.220 1.00 92.12 239 ASN A C 1
ATOM 1830 O O . ASN A 1 239 ? -42.823 -2.724 56.791 1.00 92.12 239 ASN A O 1
ATOM 1834 N N . ASN A 1 240 ? -41.920 -4.670 56.141 1.00 92.88 240 ASN A N 1
ATOM 1835 C CA . ASN A 1 240 ? -42.952 -5.482 56.785 1.00 92.88 240 ASN A CA 1
ATOM 1836 C C . ASN A 1 240 ? -42.871 -5.359 58.315 1.00 92.88 240 ASN A C 1
ATOM 1838 O O . ASN A 1 240 ? -43.876 -5.063 58.960 1.00 92.88 240 ASN A O 1
ATOM 1842 N N . CYS A 1 241 ? -41.670 -5.478 58.893 1.00 92.25 241 CYS A N 1
ATOM 1843 C CA . CYS A 1 241 ? -41.460 -5.316 60.334 1.00 92.25 241 CYS A CA 1
ATOM 1844 C C . CYS A 1 241 ? -41.866 -3.921 60.838 1.00 92.25 241 CYS A C 1
ATOM 1846 O O . CYS A 1 241 ? -42.481 -3.802 61.898 1.00 92.25 241 CYS A O 1
ATOM 1848 N N . THR A 1 242 ? -41.538 -2.847 60.110 1.00 93.00 242 THR A N 1
ATOM 1849 C CA . THR A 1 242 ? -41.935 -1.483 60.504 1.00 93.00 242 THR A CA 1
ATOM 1850 C C . THR A 1 242 ? -43.451 -1.297 60.435 1.00 93.00 242 THR A C 1
ATOM 1852 O O . THR A 1 242 ? -44.017 -0.654 61.321 1.00 93.00 242 THR A O 1
ATOM 1855 N N . SER A 1 243 ? -44.121 -1.908 59.453 1.00 91.12 243 SER A N 1
ATOM 1856 C CA . SER A 1 243 ? -45.584 -1.913 59.350 1.00 91.12 243 SER A CA 1
ATOM 1857 C C . SER A 1 243 ? -46.249 -2.633 60.531 1.00 91.12 243 SER A C 1
ATOM 1859 O O . SER A 1 243 ? -47.175 -2.089 61.132 1.00 91.12 243 SER A O 1
ATOM 1861 N N . GLU A 1 244 ? -45.757 -3.813 60.917 1.00 93.62 244 GLU A N 1
ATOM 1862 C CA . GLU A 1 244 ? -46.268 -4.568 62.077 1.00 93.62 244 GLU A CA 1
ATOM 1863 C C . GLU A 1 244 ? -46.087 -3.799 63.402 1.00 93.62 244 GLU A C 1
ATOM 1865 O O . GLU A 1 244 ? -46.964 -3.798 64.275 1.00 93.62 244 GLU A O 1
ATOM 1870 N N . ILE A 1 245 ? -44.961 -3.088 63.554 1.00 92.75 245 ILE A N 1
ATOM 1871 C CA . ILE A 1 245 ? -44.714 -2.230 64.722 1.00 92.75 245 ILE A CA 1
ATOM 1872 C C . ILE A 1 245 ? -45.696 -1.053 64.749 1.00 92.75 245 ILE A C 1
ATOM 1874 O O . ILE A 1 245 ? -46.234 -0.740 65.814 1.00 92.75 245 ILE A O 1
ATOM 1878 N N . MET A 1 246 ? -45.960 -0.414 63.605 1.00 91.44 246 MET A N 1
ATOM 1879 C CA . MET A 1 246 ? -46.940 0.675 63.518 1.00 91.44 246 MET A CA 1
ATOM 1880 C C . MET A 1 246 ? -48.346 0.211 63.904 1.00 91.44 246 MET A C 1
ATOM 1882 O O . MET A 1 246 ? -49.026 0.903 64.663 1.00 91.44 246 MET A O 1
ATOM 1886 N N . GLU A 1 247 ? -48.766 -0.973 63.453 1.00 92.25 247 GLU A N 1
ATOM 1887 C CA . GLU A 1 247 ? -50.050 -1.567 63.843 1.00 92.25 247 GLU A CA 1
ATOM 1888 C C . GLU A 1 247 ? -50.120 -1.808 65.362 1.00 92.25 247 GLU A C 1
ATOM 1890 O O . GLU A 1 247 ? -51.088 -1.420 66.024 1.00 92.25 247 GLU A O 1
ATOM 1895 N N . SER A 1 248 ? -49.045 -2.350 65.942 1.00 92.75 248 SER A N 1
ATOM 1896 C CA . SER A 1 248 ? -48.926 -2.561 67.390 1.00 92.75 248 SER A CA 1
ATOM 1897 C C . SER A 1 248 ? -48.992 -1.245 68.176 1.00 92.75 248 SER A C 1
ATOM 1899 O O . SER A 1 248 ? -49.670 -1.158 69.201 1.00 92.75 248 SER A O 1
ATOM 1901 N N . PHE A 1 249 ? -48.334 -0.188 67.696 1.00 93.25 249 PHE A N 1
ATOM 1902 C CA . PHE A 1 249 ? -48.396 1.145 68.300 1.00 93.25 249 PHE A CA 1
ATOM 1903 C C . PHE A 1 249 ? -49.789 1.767 68.204 1.00 93.25 249 PHE A C 1
ATOM 1905 O O . PHE A 1 249 ? -50.259 2.333 69.194 1.00 93.25 249 PHE A O 1
ATOM 1912 N N . CYS A 1 250 ? -50.500 1.604 67.085 1.00 90.38 250 CYS A N 1
ATOM 1913 C CA . CYS A 1 250 ? -51.904 2.001 66.980 1.00 90.38 250 CYS A CA 1
ATOM 1914 C C . CYS A 1 250 ? -52.777 1.291 68.029 1.00 90.38 250 CYS A C 1
ATOM 1916 O O . CYS A 1 250 ? -53.592 1.946 68.686 1.00 90.38 250 CYS A O 1
ATOM 1918 N N . ALA A 1 251 ? -52.571 -0.011 68.249 1.00 93.19 251 ALA A N 1
ATOM 1919 C CA . ALA A 1 251 ? -53.284 -0.762 69.280 1.00 93.19 251 ALA A CA 1
ATOM 1920 C C . ALA A 1 251 ? -52.959 -0.262 70.702 1.00 93.19 251 ALA A C 1
ATOM 1922 O O . ALA A 1 251 ? -53.875 -0.024 71.490 1.00 93.19 251 ALA A O 1
ATOM 1923 N N . ILE A 1 252 ? -51.679 -0.030 71.029 1.00 92.12 252 ILE A N 1
ATOM 1924 C CA . ILE A 1 252 ? -51.264 0.492 72.346 1.00 92.12 252 ILE A CA 1
ATOM 1925 C C . ILE A 1 252 ? -51.823 1.897 72.579 1.00 92.12 252 ILE A C 1
ATOM 1927 O O . ILE A 1 252 ? -52.306 2.180 73.674 1.00 92.12 252 ILE A O 1
ATOM 1931 N N . LYS A 1 253 ? -51.816 2.766 71.561 1.00 92.06 253 LYS A N 1
ATOM 1932 C CA . LYS A 1 253 ? -52.447 4.091 71.634 1.00 92.06 253 LYS A CA 1
ATOM 1933 C C . LYS A 1 253 ? -53.935 3.972 71.963 1.00 92.06 253 LYS A C 1
ATOM 1935 O O . LYS A 1 253 ? -54.415 4.668 72.854 1.00 92.06 253 LYS A O 1
ATOM 1940 N N . GLY A 1 254 ? -54.635 3.040 71.311 1.00 92.88 254 GLY A N 1
ATOM 1941 C CA . GLY A 1 254 ? -56.030 2.719 71.613 1.00 92.88 254 GLY A CA 1
ATOM 1942 C C . GLY A 1 254 ? -56.240 2.255 73.060 1.00 92.88 254 GLY A C 1
ATOM 1943 O O . GLY A 1 254 ? -57.152 2.739 73.729 1.00 92.88 254 GLY A O 1
ATOM 1944 N N . ILE A 1 255 ? -55.371 1.378 73.578 1.00 92.69 255 ILE A N 1
ATOM 1945 C CA . ILE A 1 255 ? -55.410 0.921 74.979 1.00 92.69 255 ILE A CA 1
ATOM 1946 C C . ILE A 1 255 ? -55.141 2.082 75.945 1.00 92.69 255 ILE A C 1
ATOM 1948 O O . ILE A 1 255 ? -55.836 2.212 76.953 1.00 92.69 255 ILE A O 1
ATOM 1952 N N . ALA A 1 256 ? -54.163 2.940 75.653 1.00 93.06 256 ALA A N 1
ATOM 1953 C CA . ALA A 1 256 ? -53.845 4.109 76.467 1.00 93.06 256 ALA A CA 1
ATOM 1954 C C . ALA A 1 256 ? -55.023 5.098 76.507 1.00 93.06 256 ALA A C 1
ATOM 1956 O O . ALA A 1 256 ? -55.395 5.554 77.586 1.00 93.06 256 ALA A O 1
ATOM 1957 N N . ASP A 1 257 ? -55.675 5.364 75.371 1.00 91.31 257 ASP A N 1
ATOM 1958 C CA . ASP A 1 257 ? -56.866 6.219 75.298 1.00 91.31 257 ASP A CA 1
ATOM 1959 C C . ASP A 1 257 ? -58.046 5.630 76.096 1.00 91.31 257 ASP A C 1
ATOM 1961 O O . ASP A 1 257 ? -58.702 6.346 76.860 1.00 91.31 257 ASP A O 1
ATOM 1965 N N . GLN A 1 258 ? -58.281 4.316 75.999 1.00 93.50 258 GLN A N 1
ATOM 1966 C CA . GLN A 1 258 ? -59.292 3.617 76.803 1.00 93.50 258 GLN A CA 1
ATOM 1967 C C . GLN A 1 258 ? -58.970 3.652 78.303 1.00 93.50 258 GLN A C 1
ATOM 1969 O O . GLN A 1 258 ? -59.850 3.919 79.119 1.00 93.50 258 GLN A O 1
ATOM 1974 N N . THR A 1 259 ? -57.708 3.425 78.674 1.00 94.06 259 THR A N 1
ATOM 1975 C CA . THR A 1 259 ? -57.241 3.452 80.070 1.00 94.06 259 THR A CA 1
ATOM 1976 C C . THR A 1 259 ? -57.379 4.854 80.658 1.00 94.06 259 THR A C 1
ATOM 1978 O O . THR A 1 259 ? -57.839 5.008 81.786 1.00 94.06 259 THR A O 1
ATOM 1981 N N . ASN A 1 260 ? -57.059 5.886 79.875 1.00 91.31 260 ASN A N 1
ATOM 1982 C CA . ASN A 1 260 ? -57.233 7.284 80.252 1.00 91.31 260 ASN A CA 1
ATOM 1983 C C . ASN A 1 260 ? -58.714 7.633 80.496 1.00 91.31 260 ASN A C 1
ATOM 1985 O O . ASN A 1 260 ? -59.032 8.307 81.474 1.00 91.31 260 ASN A O 1
ATOM 1989 N N . LEU A 1 261 ? -59.629 7.133 79.655 1.00 92.81 261 LEU A N 1
ATOM 1990 C CA . LEU A 1 261 ? -61.079 7.290 79.843 1.00 92.81 261 LEU A CA 1
ATOM 1991 C C . LEU A 1 261 ? -61.601 6.541 81.078 1.00 92.81 261 LEU A C 1
ATOM 1993 O O . LEU A 1 261 ? -62.400 7.088 81.836 1.00 92.81 261 LEU A O 1
ATOM 1997 N N . LEU A 1 262 ? -61.138 5.309 81.309 1.00 91.69 262 LEU A N 1
ATOM 1998 C CA . LEU A 1 262 ? -61.485 4.529 82.500 1.00 91.69 262 LEU A CA 1
ATOM 1999 C C . LEU A 1 262 ? -61.004 5.219 83.782 1.00 91.69 262 LEU A C 1
ATOM 2001 O O . LEU A 1 262 ? -61.769 5.340 84.737 1.00 91.69 262 LEU A O 1
ATOM 2005 N N . ALA A 1 263 ? -59.767 5.717 83.782 1.00 91.94 263 ALA A N 1
ATOM 2006 C CA . ALA A 1 263 ? -59.186 6.458 84.895 1.00 91.94 263 ALA A CA 1
ATOM 2007 C C . ALA A 1 263 ? -59.928 7.775 85.159 1.00 91.94 263 ALA A C 1
ATOM 2009 O O . ALA A 1 263 ? -60.194 8.107 86.310 1.00 91.94 263 ALA A O 1
ATOM 2010 N N . LEU A 1 264 ? -60.337 8.492 84.107 1.00 90.12 264 LEU A N 1
ATOM 2011 C CA . LEU A 1 264 ? -61.164 9.693 84.233 1.00 90.12 264 LEU A CA 1
ATOM 2012 C C . LEU A 1 264 ? -62.516 9.381 84.892 1.00 90.12 264 LEU A C 1
ATOM 2014 O O . LEU A 1 264 ? -62.914 10.076 85.824 1.00 90.12 264 LEU A O 1
ATOM 2018 N N . ASN A 1 265 ? -63.195 8.319 84.451 1.00 90.00 265 ASN A N 1
ATOM 2019 C CA . ASN A 1 265 ? -64.455 7.883 85.054 1.00 90.00 265 ASN A CA 1
ATOM 2020 C C . ASN A 1 265 ? -64.269 7.477 86.526 1.00 90.00 265 ASN A C 1
ATOM 2022 O O . ASN A 1 265 ? -65.090 7.832 87.369 1.00 90.00 265 ASN A O 1
ATOM 2026 N N . ALA A 1 266 ? -63.170 6.790 86.853 1.00 88.75 266 ALA A N 1
ATOM 2027 C CA . ALA A 1 266 ? -62.833 6.427 88.227 1.00 88.75 266 ALA A CA 1
ATOM 2028 C C . ALA A 1 266 ? -62.525 7.654 89.105 1.00 88.75 266 ALA A C 1
ATOM 2030 O O . ALA A 1 266 ? -62.965 7.702 90.250 1.00 88.75 266 ALA A O 1
ATOM 2031 N N . ALA A 1 267 ? -61.828 8.665 88.575 1.00 88.62 267 ALA A N 1
ATOM 2032 C CA . ALA A 1 267 ? -61.557 9.920 89.277 1.00 88.62 267 ALA A CA 1
ATOM 2033 C C . ALA A 1 267 ? -62.850 10.705 89.563 1.00 88.62 267 ALA A C 1
ATOM 2035 O O . ALA A 1 267 ? -63.021 11.233 90.663 1.00 88.62 267 ALA A O 1
ATOM 2036 N N . ILE A 1 268 ? -63.790 10.729 88.606 1.00 85.81 268 ILE A N 1
ATOM 2037 C CA . ILE A 1 268 ? -65.122 11.328 88.782 1.00 85.81 268 ILE A CA 1
ATOM 2038 C C . ILE A 1 268 ? -65.882 10.623 89.913 1.00 85.81 268 ILE A C 1
ATOM 2040 O O . ILE A 1 268 ? -66.413 11.288 90.803 1.00 85.81 268 ILE A O 1
ATOM 2044 N N . GLU A 1 269 ? -65.906 9.288 89.923 1.00 89.06 269 GLU A N 1
ATOM 2045 C CA . GLU A 1 269 ? -66.646 8.531 90.938 1.00 89.06 269 GLU A CA 1
ATOM 2046 C C . GLU A 1 269 ? -65.968 8.589 92.320 1.00 89.06 269 GLU A C 1
ATOM 2048 O O . GLU A 1 269 ? -66.643 8.683 93.346 1.00 89.06 269 GLU A O 1
ATOM 2053 N N . ALA A 1 270 ? -64.632 8.645 92.364 1.00 86.31 270 ALA A N 1
ATOM 2054 C CA . ALA A 1 270 ? -63.870 8.876 93.588 1.00 86.31 270 ALA A CA 1
ATOM 2055 C C . ALA A 1 270 ? -64.149 10.263 94.196 1.00 86.31 270 ALA A C 1
ATOM 2057 O O . ALA A 1 270 ? -64.321 10.372 95.410 1.00 86.31 270 ALA A O 1
ATOM 2058 N N . ALA A 1 271 ? -64.269 11.310 93.369 1.00 83.69 271 ALA A N 1
ATOM 2059 C CA . ALA A 1 271 ? -64.691 12.639 93.817 1.00 83.69 271 ALA A CA 1
ATOM 2060 C C . ALA A 1 271 ? -66.138 12.636 94.347 1.00 83.69 271 ALA A C 1
ATOM 2062 O O . ALA A 1 271 ? -66.455 13.326 95.318 1.00 83.69 271 ALA A O 1
ATOM 2063 N N . ARG A 1 272 ? -67.009 11.815 93.749 1.00 85.38 272 ARG A N 1
ATOM 2064 C CA . ARG A 1 272 ? -68.416 11.652 94.143 1.00 85.38 272 ARG A CA 1
ATOM 2065 C C . ARG A 1 272 ? -68.589 10.973 95.507 1.00 85.38 272 ARG A C 1
ATOM 2067 O O . ARG A 1 272 ? -69.540 11.284 96.219 1.00 85.38 272 ARG A O 1
ATOM 2074 N N . ALA A 1 273 ? -67.663 10.093 95.891 1.00 84.81 273 ALA A N 1
ATOM 2075 C CA . ALA A 1 273 ? -67.640 9.412 97.189 1.00 84.81 273 ALA A CA 1
ATOM 2076 C C . ALA A 1 273 ? -67.094 10.273 98.357 1.00 84.81 273 ALA A C 1
ATOM 2078 O O . ALA A 1 273 ? -67.082 9.818 99.504 1.00 84.81 273 ALA A O 1
ATOM 2079 N N . GLY A 1 274 ? -66.652 11.513 98.100 1.00 79.56 274 GLY A N 1
ATOM 2080 C CA . GLY A 1 274 ? -66.197 12.453 99.133 1.00 79.56 274 GLY A CA 1
ATOM 2081 C C . GLY A 1 274 ? -64.931 11.991 99.874 1.00 79.56 274 GLY A C 1
ATOM 2082 O O . GLY A 1 274 ? -63.985 11.501 99.263 1.00 79.56 274 GLY A O 1
ATOM 2083 N N . GLU A 1 275 ? -64.898 12.135 101.206 1.00 75.19 275 GLU A N 1
ATOM 2084 C CA . GLU A 1 275 ? -63.740 11.769 102.052 1.00 75.19 275 GLU A CA 1
ATOM 2085 C C . GLU A 1 275 ? -63.343 10.281 101.931 1.00 75.19 275 GLU A C 1
ATOM 2087 O O . GLU A 1 275 ? -62.155 9.961 101.952 1.00 75.19 275 GLU A O 1
ATOM 2092 N N . MET A 1 276 ? -64.309 9.375 101.718 1.00 76.69 276 MET A N 1
ATOM 2093 C CA . MET A 1 276 ? -64.055 7.931 101.571 1.00 76.69 276 MET A CA 1
ATOM 2094 C C . MET A 1 276 ? -63.382 7.562 100.235 1.00 76.69 276 MET A C 1
ATOM 2096 O O . MET A 1 276 ? -62.742 6.517 100.135 1.00 76.69 276 MET A O 1
ATOM 2100 N N . GLY A 1 277 ? -63.505 8.409 99.206 1.00 82.19 277 GLY A N 1
ATOM 2101 C CA . GLY A 1 277 ? -62.954 8.177 97.863 1.00 82.19 277 GLY A CA 1
ATOM 2102 C C . GLY A 1 277 ? -61.547 8.737 97.648 1.00 82.19 277 GL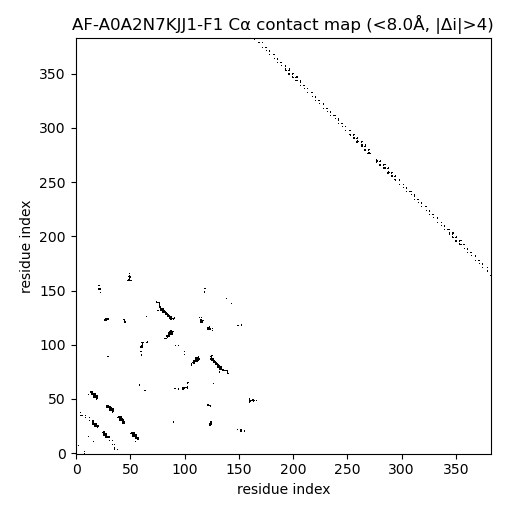Y A C 1
ATOM 2103 O O . GLY A 1 277 ? -60.946 8.526 96.596 1.00 82.19 277 GLY A O 1
ATOM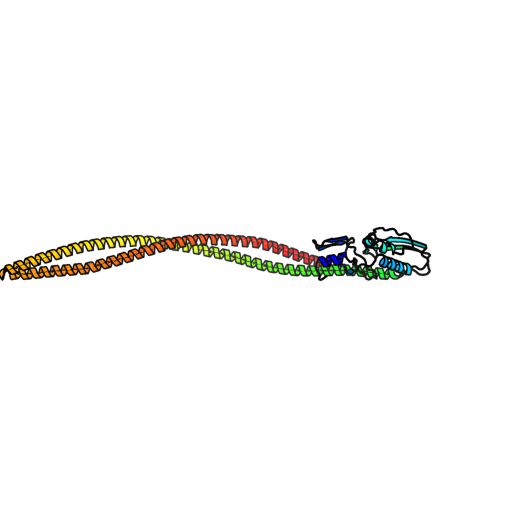 2104 N N . ARG A 1 278 ? -60.984 9.435 98.638 1.00 80.62 278 ARG A N 1
ATOM 2105 C CA . ARG A 1 278 ? -59.764 10.241 98.484 1.00 80.62 278 ARG A CA 1
ATOM 2106 C C . ARG A 1 278 ? -58.526 9.423 98.087 1.00 80.62 278 ARG A C 1
ATOM 2108 O O . ARG A 1 278 ? -57.733 9.881 97.272 1.00 80.62 278 ARG A O 1
ATOM 2115 N N . GLY A 1 279 ? -58.389 8.198 98.603 1.00 84.25 279 GLY A N 1
ATOM 2116 C CA . GLY A 1 279 ? -57.325 7.270 98.193 1.00 84.25 279 GLY A CA 1
ATOM 2117 C C . GLY A 1 279 ? -57.496 6.747 96.760 1.00 84.25 279 GLY A C 1
ATOM 2118 O O . GLY A 1 279 ? -56.516 6.628 96.030 1.00 84.25 279 GLY A O 1
ATOM 2119 N N . PHE A 1 280 ? -58.739 6.508 96.326 1.00 86.38 280 PHE A N 1
ATOM 2120 C CA . PHE A 1 280 ? -59.049 6.092 94.954 1.00 86.38 280 PHE A CA 1
ATOM 2121 C C . PHE A 1 280 ? -58.832 7.217 93.939 1.00 86.38 280 PHE A C 1
ATOM 2123 O O . PHE A 1 280 ? -58.382 6.940 92.832 1.00 86.38 280 PHE A O 1
ATOM 2130 N N . ALA A 1 281 ? -59.085 8.473 94.319 1.00 86.44 281 ALA A N 1
ATOM 2131 C CA . ALA A 1 281 ? -58.835 9.631 93.461 1.00 86.44 281 ALA A CA 1
ATOM 2132 C C . ALA A 1 281 ? -57.344 9.764 93.102 1.00 86.44 281 ALA A C 1
ATOM 2134 O O . ALA A 1 281 ? -57.015 9.943 91.935 1.00 86.44 281 ALA A O 1
ATOM 2135 N N . VAL A 1 282 ? -56.444 9.580 94.079 1.00 88.31 282 VAL A N 1
ATOM 2136 C CA . VAL A 1 282 ? -54.986 9.617 93.846 1.00 88.31 282 VAL A CA 1
ATOM 2137 C C . VAL A 1 282 ? -54.544 8.503 92.894 1.00 88.31 282 VAL A C 1
ATOM 2139 O O . VAL A 1 282 ? -53.757 8.747 91.985 1.00 88.31 282 VAL A O 1
ATOM 2142 N N . VAL A 1 283 ? -55.072 7.285 93.063 1.00 91.81 283 VAL A N 1
ATOM 2143 C CA . VAL A 1 283 ? -54.765 6.164 92.158 1.00 91.81 283 VAL A CA 1
ATOM 2144 C C . VAL A 1 283 ? -55.309 6.428 90.752 1.00 91.81 283 VAL A C 1
ATOM 2146 O O . VAL A 1 283 ? -54.612 6.175 89.776 1.00 91.81 283 VAL A O 1
ATOM 2149 N N . ALA A 1 284 ? -56.529 6.954 90.630 1.00 91.19 284 ALA A N 1
ATOM 2150 C CA . ALA A 1 284 ? -57.132 7.268 89.339 1.00 91.19 284 ALA A CA 1
ATOM 2151 C C . ALA A 1 284 ? -56.349 8.356 88.583 1.00 91.19 284 ALA A C 1
ATOM 2153 O O . ALA A 1 284 ? -56.091 8.192 87.390 1.00 91.19 284 ALA A O 1
ATOM 2154 N N . ASP A 1 285 ? -55.902 9.414 89.266 1.00 90.19 285 ASP A N 1
ATOM 2155 C CA . ASP A 1 285 ? -55.047 10.446 88.667 1.00 90.19 285 ASP A CA 1
ATOM 2156 C C . ASP A 1 285 ? -53.678 9.889 88.242 1.00 90.19 285 ASP A C 1
ATOM 2158 O O . ASP A 1 285 ? -53.201 10.212 87.151 1.00 90.19 285 ASP A O 1
ATOM 2162 N N . GLU A 1 286 ? -53.071 8.998 89.033 1.00 93.25 286 GLU A N 1
ATOM 2163 C CA . GLU A 1 286 ? -51.802 8.352 88.670 1.00 93.25 286 GLU A CA 1
ATOM 2164 C C . GLU A 1 286 ? -51.959 7.433 87.446 1.00 93.25 286 GLU A C 1
ATOM 2166 O O . GLU A 1 286 ? -51.146 7.491 86.523 1.00 93.25 286 GLU A O 1
ATOM 2171 N N . VAL A 1 287 ? -53.040 6.642 87.370 1.00 94.12 287 VAL A N 1
ATOM 2172 C CA . VAL A 1 287 ? -53.352 5.805 86.194 1.00 94.12 287 VAL A CA 1
ATOM 2173 C C . VAL A 1 287 ? -53.598 6.672 84.957 1.00 94.12 287 VAL A C 1
ATOM 2175 O O . VAL A 1 287 ? -53.122 6.341 83.869 1.00 94.12 287 VAL A O 1
ATOM 2178 N N . ARG A 1 288 ? -54.289 7.809 85.110 1.00 91.69 288 ARG A N 1
ATOM 2179 C CA . ARG A 1 288 ? -54.510 8.776 84.026 1.00 91.69 288 ARG A CA 1
ATOM 2180 C C . ARG A 1 288 ? -53.189 9.349 83.513 1.00 91.69 288 ARG A C 1
ATOM 2182 O O . ARG A 1 288 ? -52.967 9.423 82.304 1.00 91.69 288 ARG A O 1
ATOM 2189 N N . ASN A 1 289 ? -52.291 9.716 84.425 1.00 91.75 289 ASN A N 1
ATOM 2190 C CA . ASN A 1 289 ? -50.967 10.231 84.091 1.00 91.75 289 ASN A CA 1
ATOM 2191 C C . ASN A 1 289 ? -50.105 9.162 83.388 1.00 91.75 289 ASN A C 1
ATOM 2193 O O . ASN A 1 289 ? -49.464 9.448 82.375 1.00 91.75 289 ASN A O 1
ATOM 2197 N N . LEU A 1 290 ? -50.162 7.905 83.848 1.00 93.19 290 LEU A N 1
ATOM 2198 C CA . LEU A 1 290 ? -49.506 6.764 83.198 1.00 93.19 290 LEU A CA 1
ATOM 2199 C C . LEU A 1 290 ? -50.016 6.543 81.768 1.00 93.19 290 LEU A C 1
ATOM 2201 O O . LEU A 1 290 ? -49.217 6.360 80.850 1.00 93.19 290 LEU A O 1
ATOM 2205 N N . ALA A 1 291 ? -51.335 6.595 81.571 1.00 92.44 291 ALA A N 1
ATOM 2206 C CA . ALA A 1 291 ? -51.960 6.447 80.261 1.00 92.44 291 ALA A CA 1
ATOM 2207 C C . ALA A 1 291 ? -51.549 7.580 79.304 1.00 92.44 291 ALA A C 1
ATOM 2209 O O . ALA A 1 291 ? -51.173 7.317 78.161 1.00 92.44 291 ALA A O 1
ATOM 2210 N N . SER A 1 292 ? -51.521 8.829 79.785 1.00 92.56 292 SER A N 1
ATOM 2211 C CA . SER A 1 292 ? -51.042 9.979 79.006 1.00 92.56 292 SER A CA 1
ATOM 2212 C C . SER A 1 292 ? -49.566 9.841 78.619 1.00 92.56 292 SER A C 1
ATOM 2214 O O . SER A 1 292 ? -49.218 10.025 77.453 1.00 92.56 292 SER A O 1
ATOM 2216 N N . ARG A 1 293 ? -48.692 9.457 79.561 1.00 93.19 293 ARG A N 1
ATOM 2217 C CA . ARG A 1 293 ? -47.265 9.209 79.281 1.00 93.19 293 ARG A CA 1
ATOM 2218 C C . ARG A 1 293 ? -47.054 8.050 78.308 1.00 93.19 293 ARG A C 1
ATOM 2220 O O . ARG A 1 293 ? -46.144 8.102 77.481 1.00 93.19 293 ARG A O 1
ATOM 2227 N N . SER A 1 294 ? -47.876 7.004 78.396 1.00 93.12 294 SER A N 1
ATOM 2228 C CA . SER A 1 294 ? -47.844 5.878 77.458 1.00 93.12 294 SER A CA 1
ATOM 2229 C C . SER A 1 294 ? -48.181 6.343 76.041 1.00 93.12 294 SER A C 1
ATOM 2231 O O . SER A 1 294 ? -47.424 6.056 75.115 1.00 93.12 294 SER A O 1
ATOM 2233 N N . LYS A 1 295 ? -49.237 7.150 75.883 1.00 91.75 295 LYS A N 1
ATOM 2234 C CA . LYS A 1 295 ? -49.619 7.749 74.599 1.00 91.75 295 LYS A CA 1
ATOM 2235 C C . LYS A 1 295 ? -48.513 8.619 74.003 1.00 91.75 295 LYS A C 1
ATOM 2237 O O . LYS A 1 295 ? -48.154 8.416 72.849 1.00 91.75 295 LYS A O 1
ATOM 2242 N N . GLU A 1 296 ? -47.940 9.526 74.790 1.00 92.88 296 GLU A N 1
ATOM 2243 C CA . GLU A 1 296 ? -46.840 10.395 74.348 1.00 92.88 296 GLU A CA 1
ATOM 2244 C C . GLU A 1 296 ? -45.612 9.575 73.909 1.00 92.88 296 GLU A C 1
ATOM 2246 O O . GLU A 1 296 ? -44.993 9.848 72.880 1.00 92.88 296 GLU A O 1
ATOM 2251 N N . THR A 1 297 ? -45.294 8.503 74.644 1.00 92.56 297 THR A N 1
ATOM 2252 C CA . THR A 1 297 ? -44.200 7.584 74.291 1.00 92.56 297 THR A CA 1
ATOM 2253 C C . THR A 1 297 ? -44.472 6.866 72.968 1.00 92.56 297 THR A C 1
ATOM 2255 O O . THR A 1 297 ? -43.567 6.739 72.142 1.00 92.56 297 THR A O 1
ATOM 2258 N N . VAL A 1 298 ? -45.709 6.406 72.756 1.00 92.94 298 VAL A N 1
ATOM 2259 C CA . VAL A 1 298 ? -46.132 5.758 71.508 1.00 92.94 298 VAL A CA 1
ATOM 2260 C C . VAL A 1 298 ? -46.076 6.731 70.334 1.00 92.94 298 VAL A C 1
ATOM 2262 O O . VAL A 1 298 ? -45.580 6.353 69.277 1.00 92.94 298 VAL A O 1
ATOM 2265 N N . GLU A 1 299 ? -46.524 7.975 70.503 1.00 90.88 299 GLU A N 1
ATOM 2266 C CA . GLU A 1 299 ? -46.457 9.008 69.460 1.00 90.88 299 GLU A CA 1
ATOM 2267 C C . GLU A 1 299 ? -45.005 9.294 69.065 1.00 90.88 299 GLU A C 1
ATOM 2269 O O . GLU A 1 299 ? -44.646 9.148 67.897 1.00 90.88 299 GLU A O 1
ATOM 2274 N N . ARG A 1 300 ? -44.127 9.539 70.044 1.00 92.94 300 ARG A N 1
ATOM 2275 C CA . ARG A 1 300 ? -42.697 9.767 69.793 1.00 92.94 300 ARG A CA 1
ATOM 2276 C C . ARG A 1 300 ? -42.014 8.575 69.111 1.00 92.94 300 ARG A C 1
ATOM 2278 O O . ARG A 1 300 ? -41.131 8.758 68.277 1.00 92.94 300 ARG A O 1
ATOM 2285 N N . ASN A 1 301 ? -42.378 7.346 69.478 1.00 92.88 301 ASN A N 1
ATOM 2286 C CA . ASN A 1 301 ? -41.828 6.149 68.839 1.00 92.88 301 ASN A CA 1
ATOM 2287 C C . ASN A 1 301 ? -42.409 5.931 67.432 1.00 92.88 301 ASN A C 1
ATOM 2289 O O . ASN A 1 301 ? -41.679 5.476 66.556 1.00 92.88 301 ASN A O 1
ATOM 2293 N N . SER A 1 302 ? -43.673 6.288 67.197 1.00 92.00 302 SER A N 1
ATOM 2294 C CA . SER A 1 302 ? -44.295 6.240 65.866 1.00 92.00 302 SER A CA 1
ATOM 2295 C C . SER A 1 302 ? -43.569 7.168 64.891 1.00 92.00 302 SER A C 1
ATOM 2297 O O . SER A 1 302 ? -43.271 6.753 63.776 1.00 92.00 302 SER A O 1
ATOM 2299 N N . ASP A 1 303 ? -43.173 8.365 65.335 1.00 91.56 303 ASP A N 1
ATOM 2300 C CA . ASP A 1 303 ? -42.360 9.287 64.529 1.00 91.56 303 ASP A CA 1
ATOM 2301 C C . ASP A 1 303 ? -40.994 8.684 64.152 1.00 91.56 303 ASP A C 1
ATOM 2303 O O . ASP A 1 303 ? -40.501 8.868 63.038 1.00 91.56 303 ASP A O 1
ATOM 2307 N N . ILE A 1 304 ? -40.366 7.931 65.065 1.00 92.75 304 ILE A N 1
ATOM 2308 C CA . ILE A 1 304 ? -39.097 7.235 64.791 1.00 92.75 304 ILE A CA 1
ATOM 2309 C C . ILE A 1 304 ? -39.295 6.134 63.742 1.00 92.75 304 ILE A C 1
ATOM 2311 O O . ILE A 1 304 ? -38.467 6.004 62.840 1.00 92.75 304 ILE A O 1
ATOM 2315 N N . ILE A 1 305 ? -40.378 5.357 63.834 1.00 93.06 305 ILE A N 1
ATOM 2316 C CA . ILE A 1 305 ? -40.684 4.306 62.854 1.00 93.06 305 ILE A CA 1
ATOM 2317 C C . ILE A 1 305 ? -41.041 4.903 61.489 1.00 93.06 305 ILE A C 1
ATOM 2319 O O . ILE A 1 305 ? -40.591 4.381 60.471 1.00 93.06 305 ILE A O 1
ATOM 2323 N N . ALA A 1 306 ? -41.770 6.021 61.450 1.00 90.19 306 ALA A N 1
ATOM 2324 C CA . ALA A 1 306 ? -42.055 6.739 60.209 1.00 90.19 306 ALA A CA 1
ATOM 2325 C C . ALA A 1 306 ? -40.756 7.158 59.502 1.00 90.19 306 ALA A C 1
ATOM 2327 O O . ALA A 1 306 ? -40.568 6.856 58.326 1.00 90.19 306 ALA A O 1
ATOM 2328 N N . ARG A 1 307 ? -39.801 7.730 60.247 1.00 92.88 307 ARG A N 1
ATOM 2329 C CA . ARG A 1 307 ? -38.470 8.060 59.714 1.00 92.88 307 ARG A CA 1
ATOM 2330 C C . ARG A 1 307 ? -37.701 6.829 59.227 1.00 92.88 307 ARG A C 1
ATOM 2332 O O . ARG A 1 307 ? -37.031 6.909 58.206 1.00 92.88 307 ARG A O 1
ATOM 2339 N N . LEU A 1 308 ? -37.783 5.696 59.931 1.00 93.56 308 LEU A N 1
ATOM 2340 C CA . LEU A 1 308 ? -37.164 4.443 59.474 1.00 93.56 308 LEU A CA 1
ATOM 2341 C C . LEU A 1 308 ? -37.770 3.945 58.157 1.00 93.56 308 LEU A C 1
ATOM 2343 O O . LEU A 1 308 ? -37.040 3.427 57.316 1.00 93.56 308 LEU A O 1
ATOM 2347 N N . ASN A 1 309 ? -39.078 4.114 57.968 1.00 91.12 309 ASN A N 1
ATOM 2348 C CA . ASN A 1 309 ? -39.751 3.759 56.723 1.00 91.12 309 ASN A CA 1
ATOM 2349 C C . ASN A 1 309 ? -39.306 4.663 55.558 1.00 91.12 309 ASN A C 1
ATOM 2351 O O . ASN A 1 309 ? -39.005 4.165 54.474 1.00 91.12 309 ASN A O 1
ATOM 2355 N N . ASP A 1 310 ? -39.182 5.972 55.798 1.00 92.62 310 ASP A N 1
ATOM 2356 C CA . ASP A 1 310 ? -38.672 6.925 54.801 1.00 92.62 310 ASP A CA 1
ATOM 2357 C C . ASP A 1 310 ? -37.235 6.582 54.370 1.00 92.62 310 ASP A C 1
ATOM 2359 O O . ASP A 1 310 ? -36.939 6.522 53.174 1.00 92.62 310 ASP A O 1
ATOM 2363 N N . GLU A 1 311 ? -36.351 6.288 55.330 1.00 93.69 311 GLU A N 1
ATOM 2364 C CA . GLU A 1 311 ? -34.974 5.848 55.058 1.00 93.69 311 GLU A CA 1
ATOM 2365 C C . GLU A 1 311 ? -34.947 4.517 54.288 1.00 93.69 311 GLU A C 1
ATOM 2367 O O . GLU A 1 311 ? -34.194 4.362 53.327 1.00 93.69 311 GLU A O 1
ATOM 2372 N N . SER A 1 312 ? -35.807 3.561 54.651 1.00 93.62 312 SER A N 1
ATOM 2373 C CA . SER A 1 312 ? -35.926 2.277 53.950 1.00 93.62 312 SER A CA 1
ATOM 2374 C C . SER A 1 312 ? -36.361 2.455 52.488 1.00 93.62 312 SER A C 1
ATOM 2376 O O . SER A 1 312 ? -35.777 1.858 51.579 1.00 93.62 312 SER A O 1
ATOM 2378 N N . CYS A 1 313 ? -37.326 3.345 52.233 1.00 91.38 313 CYS A N 1
ATOM 2379 C CA . CYS A 1 313 ? -37.750 3.721 50.886 1.00 91.38 313 CYS A CA 1
ATOM 2380 C C . CYS A 1 313 ? -36.601 4.364 50.091 1.00 91.38 313 CYS A C 1
ATOM 2382 O O . CYS A 1 313 ? -36.336 3.977 48.949 1.00 91.38 313 CYS A O 1
ATOM 2384 N N . ALA A 1 314 ? -35.852 5.283 50.711 1.00 93.88 314 ALA A N 1
ATOM 2385 C CA . ALA A 1 314 ? -34.688 5.906 50.088 1.00 93.88 314 ALA A CA 1
ATOM 2386 C C . ALA A 1 314 ? -33.628 4.864 49.686 1.00 93.88 314 ALA A C 1
ATOM 2388 O O . ALA A 1 314 ? -33.147 4.889 48.548 1.00 93.88 314 ALA A O 1
ATOM 2389 N N . ILE A 1 315 ? -33.319 3.899 50.560 1.00 94.50 315 ILE A N 1
ATOM 2390 C CA . ILE A 1 315 ? -32.403 2.792 50.241 1.00 94.50 315 ILE A CA 1
ATOM 2391 C C . ILE A 1 315 ? -32.965 1.940 49.091 1.00 94.50 315 ILE A C 1
ATOM 2393 O O . ILE A 1 315 ? -32.212 1.587 48.183 1.00 94.50 315 ILE A O 1
ATOM 2397 N N . GLY A 1 316 ? -34.271 1.659 49.067 1.00 92.88 316 GLY A N 1
ATOM 2398 C CA . GLY A 1 316 ? -34.925 0.941 47.966 1.00 92.88 316 GLY A CA 1
ATOM 2399 C C . GLY A 1 316 ? -34.689 1.605 46.606 1.00 92.88 316 GLY A C 1
ATOM 2400 O O . GLY A 1 316 ? -34.214 0.958 45.671 1.00 92.88 316 GLY A O 1
ATOM 2401 N N . THR A 1 317 ? -34.896 2.923 46.516 1.00 93.56 317 THR A N 1
ATOM 2402 C CA . THR A 1 317 ? -34.637 3.675 45.272 1.00 93.56 317 THR A CA 1
ATOM 2403 C C . THR A 1 317 ? -33.155 3.678 44.875 1.00 93.56 317 THR A C 1
ATOM 2405 O O . THR A 1 317 ? -32.822 3.656 43.687 1.00 93.56 317 THR A O 1
ATOM 2408 N N . LEU A 1 318 ? -32.238 3.673 45.852 1.00 94.25 318 LEU A N 1
ATOM 2409 C CA . LEU A 1 318 ? -30.801 3.559 45.598 1.00 94.25 318 LEU A CA 1
ATOM 2410 C C . LEU A 1 318 ? -30.462 2.190 44.993 1.00 94.25 318 LEU A C 1
ATOM 2412 O O . LEU A 1 318 ? -29.710 2.120 44.022 1.00 94.25 318 LEU A O 1
ATOM 2416 N N . VAL A 1 319 ? -31.035 1.109 45.531 1.00 94.56 319 VAL A N 1
ATOM 2417 C CA . VAL A 1 319 ? -30.840 -0.256 45.021 1.00 94.56 319 VAL A CA 1
ATOM 2418 C C . VAL A 1 319 ? -31.314 -0.378 43.577 1.00 94.56 319 VAL A C 1
ATOM 2420 O O . VAL A 1 319 ? -30.573 -0.913 42.752 1.00 94.56 319 VAL A O 1
ATOM 2423 N N . GLU A 1 320 ? -32.487 0.163 43.243 1.00 92.12 320 GLU A N 1
ATOM 2424 C CA . GLU A 1 320 ? -33.002 0.173 41.867 1.00 92.12 320 GLU A CA 1
ATOM 2425 C C . GLU A 1 320 ? -32.046 0.885 40.900 1.00 92.12 320 GLU A C 1
ATOM 2427 O O . GLU A 1 320 ? -31.697 0.335 39.852 1.00 92.12 320 GLU A O 1
ATOM 2432 N N . ARG A 1 321 ? -31.534 2.065 41.280 1.00 94.06 321 ARG A N 1
ATOM 2433 C CA . ARG A 1 321 ? -30.547 2.796 40.465 1.00 94.06 321 ARG A CA 1
ATOM 2434 C C . ARG A 1 321 ? -29.248 2.016 40.275 1.00 94.06 321 ARG A C 1
ATOM 2436 O O . ARG A 1 321 ? -28.685 2.019 39.180 1.00 94.06 321 ARG A O 1
ATOM 2443 N N . ILE A 1 322 ? -28.752 1.341 41.315 1.00 94.00 322 ILE A N 1
ATOM 2444 C CA . ILE A 1 322 ? -27.535 0.525 41.193 1.00 94.00 322 ILE A CA 1
ATOM 2445 C C . ILE A 1 322 ? -27.802 -0.696 40.298 1.00 94.00 322 ILE A C 1
ATOM 2447 O O . ILE A 1 322 ? -26.939 -1.055 39.499 1.00 94.00 322 ILE A O 1
ATOM 2451 N N . GLN A 1 323 ? -28.984 -1.316 40.370 1.00 91.88 323 GLN A N 1
ATOM 2452 C CA . GLN A 1 32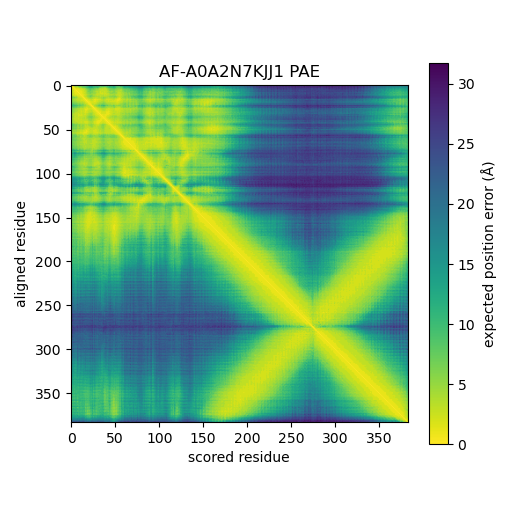3 ? -29.352 -2.418 39.473 1.00 91.88 323 GLN A CA 1
ATOM 2453 C C . GLN A 1 323 ? -29.415 -1.978 38.006 1.00 91.88 323 GLN A C 1
ATOM 2455 O O . GLN A 1 323 ? -28.937 -2.702 37.130 1.00 91.88 323 GLN A O 1
ATOM 2460 N N . GLU A 1 324 ? -29.983 -0.805 37.722 1.00 93.00 324 GLU A N 1
ATOM 2461 C CA . GLU A 1 324 ? -30.009 -0.239 36.371 1.00 93.00 324 GLU A CA 1
ATOM 2462 C C . GLU A 1 324 ? -28.591 0.043 35.854 1.00 93.00 324 GLU A C 1
ATOM 2464 O O . GLU A 1 324 ? -28.237 -0.385 34.754 1.00 93.00 324 GLU A O 1
ATOM 2469 N N . SER A 1 325 ? -27.739 0.642 36.692 1.00 93.12 325 SER A N 1
ATOM 2470 C CA . SER A 1 325 ? -26.316 0.842 36.393 1.00 93.12 325 SER A CA 1
ATOM 2471 C C . SER A 1 325 ? -25.588 -0.482 36.112 1.00 93.12 325 SER A C 1
ATOM 2473 O O . SER A 1 325 ? -24.852 -0.595 35.133 1.00 93.12 325 SER A O 1
ATOM 2475 N N . GLY A 1 326 ? -25.860 -1.532 36.894 1.00 93.06 326 GLY A N 1
ATOM 2476 C CA . GLY A 1 326 ? -25.303 -2.869 36.672 1.00 93.06 326 GLY A CA 1
ATOM 2477 C C . GLY A 1 326 ? -25.723 -3.484 35.331 1.00 93.06 326 GLY A C 1
ATOM 2478 O O . GLY A 1 326 ? -24.894 -4.078 34.639 1.00 93.06 326 GLY A O 1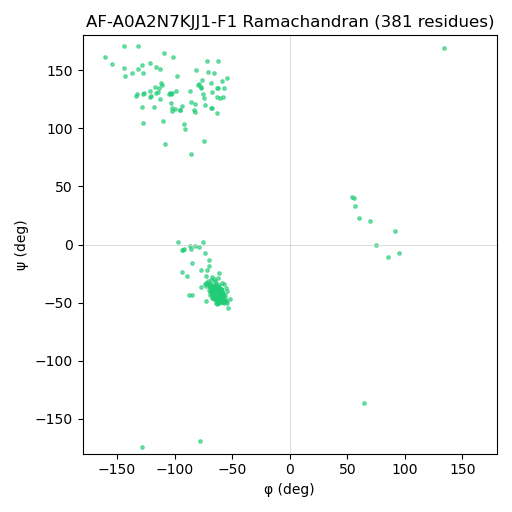
ATOM 2479 N N . LYS A 1 327 ? -26.986 -3.306 34.911 1.00 92.19 327 LYS A N 1
ATOM 2480 C CA . LYS A 1 327 ? -27.456 -3.736 33.578 1.00 92.19 327 LYS A CA 1
ATOM 2481 C C . LYS A 1 327 ? -26.722 -3.003 32.457 1.00 92.19 327 LYS A C 1
ATOM 2483 O O . LYS A 1 327 ? -26.307 -3.645 31.492 1.00 92.19 327 LYS A O 1
ATOM 2488 N N . GLN A 1 328 ? -26.536 -1.690 32.594 1.00 94.25 328 GLN A N 1
ATOM 2489 C CA . GLN A 1 328 ? -25.775 -0.903 31.625 1.00 94.25 328 GLN A CA 1
ATOM 2490 C C . GLN A 1 328 ? -24.321 -1.386 31.549 1.00 94.25 328 GLN A C 1
ATOM 2492 O O . GLN A 1 328 ? -23.810 -1.639 30.460 1.00 94.25 328 GLN A O 1
ATOM 2497 N N . GLN A 1 329 ? -23.694 -1.634 32.700 1.00 94.38 329 GLN A N 1
ATOM 2498 C CA . GLN A 1 329 ? -22.326 -2.136 32.777 1.00 94.38 329 GLN A CA 1
ATOM 2499 C C . GLN A 1 329 ? -22.165 -3.496 32.075 1.00 94.38 329 GLN A C 1
ATOM 2501 O O . GLN A 1 329 ? -21.186 -3.703 31.360 1.00 94.38 329 GLN A O 1
ATOM 2506 N N . PHE A 1 330 ? -23.138 -4.408 32.193 1.00 92.94 330 PHE A N 1
ATOM 2507 C CA . PHE A 1 330 ? -23.138 -5.663 31.429 1.00 92.94 330 PHE A CA 1
ATOM 2508 C C . PHE A 1 330 ? -23.156 -5.439 29.915 1.00 92.94 330 PHE A C 1
ATOM 2510 O O . PHE A 1 330 ? -22.426 -6.113 29.182 1.00 92.94 330 PHE A O 1
ATOM 2517 N N . GLN A 1 331 ? -23.983 -4.506 29.441 1.00 94.06 331 GLN A N 1
ATOM 2518 C CA . GLN A 1 331 ? -24.059 -4.187 28.020 1.00 94.06 331 GLN A CA 1
ATOM 2519 C C . GLN A 1 331 ? -22.748 -3.567 27.520 1.00 94.06 331 GLN A C 1
ATOM 2521 O O . GLN A 1 331 ? -22.271 -3.928 26.442 1.00 94.06 331 GLN A O 1
ATOM 2526 N N . ASP A 1 332 ? -22.131 -2.697 28.317 1.00 94.69 332 ASP A N 1
ATOM 2527 C CA . ASP A 1 332 ? -20.856 -2.061 27.987 1.00 94.69 332 ASP A CA 1
ATOM 2528 C C . ASP A 1 332 ? -19.715 -3.084 27.913 1.00 94.69 332 ASP A C 1
ATOM 2530 O O . ASP A 1 332 ? -18.932 -3.058 26.962 1.00 94.69 332 ASP A O 1
ATOM 2534 N N . ILE A 1 333 ? -19.661 -4.042 28.848 1.00 94.31 333 ILE A N 1
ATOM 2535 C CA . ILE A 1 333 ? -18.685 -5.146 28.820 1.00 94.31 333 ILE A CA 1
ATOM 2536 C C . ILE A 1 333 ? -18.870 -6.001 27.566 1.00 94.31 333 ILE A C 1
ATOM 2538 O O . ILE A 1 333 ? -17.892 -6.338 26.901 1.00 94.31 333 ILE A O 1
ATOM 2542 N N . LYS A 1 334 ? -20.116 -6.332 27.208 1.00 92.19 334 LYS A N 1
ATOM 2543 C CA . LYS A 1 334 ? -20.406 -7.106 25.995 1.00 92.19 334 LYS A CA 1
ATOM 2544 C C . LYS A 1 334 ? -19.931 -6.370 24.740 1.00 92.19 334 LYS A C 1
ATOM 2546 O O . LYS A 1 334 ? -19.195 -6.938 23.939 1.00 92.19 334 LYS A O 1
ATOM 2551 N N . ASN A 1 335 ? -20.284 -5.092 24.611 1.00 94.50 335 ASN A N 1
ATOM 2552 C CA . ASN A 1 335 ? -19.871 -4.257 23.484 1.00 94.50 335 ASN A CA 1
ATOM 2553 C C . ASN A 1 335 ? -18.340 -4.136 23.392 1.00 94.50 335 ASN A C 1
ATOM 2555 O O . ASN A 1 335 ? -17.770 -4.177 22.300 1.00 94.50 335 ASN A O 1
ATOM 2559 N N . ALA A 1 336 ? -17.665 -3.976 24.531 1.00 92.81 336 ALA A N 1
ATOM 2560 C CA . ALA A 1 336 ? -16.212 -3.903 24.591 1.00 92.81 336 ALA A CA 1
ATOM 2561 C C . ALA A 1 336 ? -15.556 -5.238 24.202 1.00 92.81 336 ALA A C 1
ATOM 2563 O O . ALA A 1 336 ? -14.582 -5.230 23.449 1.00 92.81 336 ALA A O 1
ATOM 2564 N N . ASN A 1 337 ? -16.120 -6.376 24.613 1.00 91.50 337 ASN A N 1
ATOM 2565 C CA . ASN A 1 337 ? -15.651 -7.695 24.195 1.00 91.50 337 ASN A CA 1
ATOM 2566 C C . ASN A 1 337 ? -15.813 -7.917 22.680 1.00 91.50 337 ASN A C 1
ATOM 2568 O O . ASN A 1 337 ? -14.877 -8.374 22.027 1.00 91.50 337 ASN A O 1
ATOM 2572 N N . ASP A 1 338 ? -16.946 -7.525 22.095 1.00 92.19 338 ASP A N 1
ATOM 2573 C CA . ASP A 1 338 ? -17.175 -7.645 20.649 1.00 92.19 338 ASP A CA 1
ATOM 2574 C C . ASP A 1 338 ? -16.171 -6.796 19.848 1.00 92.19 338 ASP A C 1
ATOM 2576 O O . ASP A 1 338 ? -15.558 -7.269 18.890 1.00 92.19 338 ASP A O 1
ATOM 2580 N N . ARG A 1 339 ? -15.918 -5.553 20.282 1.00 92.56 339 ARG A N 1
ATOM 2581 C CA . ARG A 1 339 ? -14.887 -4.687 19.676 1.00 92.56 339 ARG A CA 1
ATOM 2582 C C . ARG A 1 339 ? -13.482 -5.261 19.838 1.00 92.56 339 ARG A C 1
ATOM 2584 O O . ARG A 1 339 ? -12.669 -5.178 18.921 1.00 92.56 339 ARG A O 1
ATOM 2591 N N . SER A 1 340 ? -13.207 -5.858 20.991 1.00 92.19 340 SER A N 1
ATOM 2592 C CA . SER A 1 340 ? -11.940 -6.517 21.289 1.00 92.19 340 SER A CA 1
ATOM 2593 C C . SER A 1 340 ? -11.661 -7.659 20.301 1.00 92.19 340 SER A C 1
ATOM 2595 O O . SER A 1 340 ? -10.551 -7.765 19.781 1.00 92.19 340 SER A O 1
ATOM 2597 N N . LEU A 1 341 ? -12.672 -8.465 19.955 1.00 92.06 341 LEU A N 1
ATOM 2598 C CA . LEU A 1 341 ? -12.545 -9.528 18.948 1.00 92.06 341 LEU A CA 1
ATOM 2599 C C . LEU A 1 341 ? -12.191 -8.983 17.558 1.00 92.06 341 LEU A C 1
ATOM 2601 O O . LEU A 1 341 ? -11.328 -9.546 16.883 1.00 92.06 341 LEU A O 1
ATOM 2605 N N . VAL A 1 342 ? -12.795 -7.861 17.153 1.00 94.69 342 VAL A N 1
ATOM 2606 C CA . VAL A 1 342 ? -12.456 -7.191 15.886 1.00 94.69 342 VAL A CA 1
ATOM 2607 C C . VAL A 1 342 ? -10.992 -6.743 15.881 1.00 94.69 342 VAL A C 1
ATOM 2609 O O . VAL A 1 342 ? -10.287 -6.986 14.904 1.00 94.69 342 VAL A O 1
ATOM 2612 N N . ILE A 1 343 ? -10.500 -6.160 16.980 1.00 92.31 343 ILE A N 1
ATOM 2613 C CA . ILE A 1 343 ? -9.087 -5.763 17.117 1.00 92.31 343 ILE A CA 1
ATOM 2614 C C . ILE A 1 343 ? -8.160 -6.977 16.970 1.00 92.31 343 ILE A C 1
ATOM 2616 O O . ILE A 1 343 ? -7.162 -6.902 16.253 1.00 92.31 343 ILE A O 1
ATOM 2620 N N . SER A 1 344 ? -8.499 -8.112 17.590 1.00 94.19 344 SER A N 1
ATOM 2621 C CA . SER A 1 344 ? -7.724 -9.352 17.448 1.00 94.19 344 SER A CA 1
ATOM 2622 C C . SER A 1 344 ? -7.660 -9.831 15.998 1.00 94.19 344 SER A C 1
ATOM 2624 O O . SER A 1 344 ? -6.594 -10.213 15.514 1.00 94.19 344 SER A O 1
ATOM 2626 N N . GLN A 1 345 ? -8.787 -9.786 15.286 1.00 94.44 345 GLN A N 1
ATOM 2627 C CA . GLN A 1 345 ? -8.849 -10.191 13.886 1.00 94.44 345 GLN A CA 1
ATOM 2628 C C . GLN A 1 345 ? -8.009 -9.276 12.991 1.00 94.44 345 GLN A C 1
ATOM 2630 O O . GLN A 1 345 ? -7.220 -9.774 12.190 1.00 94.44 345 GLN A O 1
ATOM 2635 N N . VAL A 1 346 ? -8.138 -7.957 13.155 1.00 94.94 346 VAL A N 1
ATOM 2636 C CA . VAL A 1 346 ? -7.348 -6.969 12.404 1.00 94.94 346 VAL A CA 1
ATOM 2637 C C . VAL A 1 346 ? -5.857 -7.155 12.672 1.00 94.94 346 VAL A C 1
ATOM 2639 O O . VAL A 1 346 ? -5.062 -7.148 11.739 1.00 94.94 346 VAL A O 1
ATOM 2642 N N . SER A 1 347 ? -5.474 -7.391 13.926 1.00 94.38 347 SER A N 1
ATOM 2643 C CA . SER A 1 347 ? -4.080 -7.618 14.301 1.00 94.38 347 SER A CA 1
ATOM 2644 C C . SER A 1 347 ? -3.488 -8.874 13.647 1.00 94.38 347 SER A C 1
ATOM 2646 O O . SER A 1 347 ? -2.384 -8.817 13.113 1.00 94.38 347 SER A O 1
ATOM 2648 N N . LYS A 1 348 ? -4.237 -9.983 13.590 1.00 94.06 348 LYS A N 1
ATOM 2649 C CA . LYS A 1 348 ? -3.805 -11.196 12.871 1.00 94.06 348 LYS A CA 1
ATOM 2650 C C . LYS A 1 348 ? -3.691 -10.980 11.363 1.00 94.06 348 LYS A C 1
ATOM 2652 O O . LYS A 1 348 ? -2.779 -11.503 10.731 1.00 94.06 348 LYS A O 1
ATOM 2657 N N . GLN A 1 349 ? -4.621 -10.227 10.777 1.00 95.31 349 GLN A N 1
ATOM 2658 C CA . GLN A 1 349 ? -4.569 -9.886 9.354 1.00 95.31 349 GLN A CA 1
ATOM 2659 C C . GLN A 1 349 ? -3.364 -8.996 9.035 1.00 95.31 349 GLN A C 1
ATOM 2661 O O . GLN A 1 349 ? -2.702 -9.225 8.027 1.00 95.31 349 GLN A O 1
ATOM 2666 N N . ALA A 1 350 ? -3.052 -8.029 9.901 1.00 94.06 350 ALA A N 1
ATOM 2667 C CA . ALA A 1 350 ? -1.881 -7.171 9.764 1.00 94.06 350 ALA A CA 1
ATOM 2668 C C . ALA A 1 350 ? -0.571 -7.971 9.842 1.00 94.06 350 ALA A C 1
ATOM 2670 O O . ALA A 1 350 ? 0.309 -7.768 9.012 1.00 94.06 350 ALA A O 1
ATOM 2671 N N . GLU A 1 351 ? -0.466 -8.925 10.772 1.00 93.69 351 GLU A N 1
ATOM 2672 C CA . GLU A 1 351 ? 0.689 -9.827 10.879 1.00 93.69 351 GLU A CA 1
ATOM 2673 C C . GLU A 1 351 ? 0.870 -10.678 9.611 1.00 93.69 351 GLU A C 1
ATOM 2675 O O . GLU A 1 351 ? 1.960 -10.736 9.044 1.00 93.69 351 GLU A O 1
ATOM 2680 N N . ALA A 1 352 ? -0.208 -11.295 9.117 1.00 93.75 352 ALA A N 1
ATOM 2681 C CA . ALA A 1 352 ? -0.163 -12.098 7.896 1.00 93.75 352 ALA A CA 1
ATOM 2682 C C . ALA A 1 352 ? 0.220 -11.261 6.663 1.00 93.75 352 ALA A C 1
ATOM 2684 O O . ALA A 1 352 ? 1.034 -11.693 5.847 1.00 93.75 352 ALA A O 1
ATOM 2685 N N . ALA A 1 353 ? -0.334 -10.051 6.545 1.00 94.19 353 ALA A N 1
ATOM 2686 C CA . ALA A 1 353 ? -0.001 -9.121 5.471 1.00 94.19 353 ALA A CA 1
ATOM 2687 C C . ALA A 1 353 ? 1.461 -8.655 5.548 1.00 94.19 353 ALA A C 1
ATOM 2689 O O . ALA A 1 353 ? 2.117 -8.551 4.512 1.00 94.19 353 ALA A O 1
ATOM 2690 N N . ALA A 1 354 ? 1.983 -8.413 6.756 1.00 94.62 354 ALA A N 1
ATOM 2691 C CA . ALA A 1 354 ? 3.381 -8.050 6.961 1.00 94.62 354 ALA A CA 1
ATOM 2692 C C . ALA A 1 354 ? 4.322 -9.175 6.510 1.00 94.62 354 ALA A C 1
ATOM 2694 O O . ALA A 1 354 ? 5.227 -8.929 5.718 1.00 94.62 354 ALA A O 1
ATOM 2695 N N . ASN A 1 355 ? 4.050 -10.414 6.929 1.00 92.12 355 ASN A N 1
ATOM 2696 C CA . ASN A 1 355 ? 4.847 -11.582 6.548 1.00 92.12 355 ASN A CA 1
ATOM 2697 C C . ASN A 1 355 ? 4.823 -11.838 5.033 1.00 92.12 355 ASN A C 1
ATOM 2699 O O . ASN A 1 355 ? 5.869 -12.065 4.436 1.00 92.12 355 ASN A O 1
ATOM 2703 N N . SER A 1 356 ? 3.652 -11.743 4.394 1.00 93.88 356 SER A N 1
ATOM 2704 C CA . SER A 1 356 ? 3.551 -11.893 2.935 1.00 93.88 356 SER A CA 1
ATOM 2705 C C . SER A 1 356 ? 4.268 -10.764 2.187 1.00 93.88 356 SER A C 1
ATOM 2707 O O . SER A 1 356 ? 4.916 -11.005 1.173 1.00 93.88 356 SER A O 1
ATOM 2709 N N . SER A 1 357 ? 4.207 -9.534 2.701 1.00 93.75 357 SER A N 1
ATOM 2710 C CA . SER A 1 357 ? 4.919 -8.405 2.095 1.00 93.75 357 SER A CA 1
ATOM 2711 C C . SER A 1 357 ? 6.437 -8.545 2.229 1.00 93.75 357 SER A C 1
ATOM 2713 O O . SER A 1 357 ? 7.154 -8.147 1.318 1.00 93.75 357 SER A O 1
ATOM 2715 N N . LEU A 1 358 ? 6.939 -9.136 3.321 1.00 93.75 358 LEU A N 1
ATOM 2716 C CA . LEU A 1 358 ? 8.370 -9.416 3.490 1.00 93.75 358 LEU A CA 1
ATOM 2717 C C . LEU A 1 358 ? 8.897 -10.386 2.424 1.00 93.75 358 LEU A C 1
ATOM 2719 O O . LEU A 1 358 ? 10.007 -10.196 1.937 1.00 93.75 358 LEU A O 1
ATOM 2723 N N . GLU A 1 359 ? 8.100 -11.375 2.019 1.00 92.75 359 GLU A N 1
ATOM 2724 C CA . GLU A 1 359 ? 8.450 -12.298 0.931 1.00 92.75 359 GLU A CA 1
ATOM 2725 C C . GLU A 1 359 ? 8.558 -11.568 -0.418 1.00 92.75 359 GLU A C 1
ATOM 2727 O O . GLU A 1 359 ? 9.556 -11.703 -1.122 1.00 92.75 359 GLU A O 1
ATOM 2732 N N . VAL A 1 360 ? 7.586 -10.705 -0.737 1.00 93.88 360 VAL A N 1
ATOM 2733 C CA . VAL A 1 360 ? 7.605 -9.879 -1.961 1.00 93.88 360 VAL A CA 1
ATOM 2734 C C . VAL A 1 360 ? 8.799 -8.922 -1.978 1.00 93.88 360 VAL A C 1
ATOM 2736 O O . VAL A 1 360 ? 9.421 -8.700 -3.017 1.00 93.88 360 VAL A O 1
ATOM 2739 N N . VAL A 1 361 ? 9.130 -8.335 -0.829 1.00 94.62 361 VAL A N 1
ATOM 2740 C CA . VAL A 1 361 ? 10.277 -7.433 -0.701 1.00 94.62 361 VAL A CA 1
ATOM 2741 C C . VAL A 1 361 ? 11.598 -8.193 -0.842 1.00 94.62 361 VAL A C 1
ATOM 2743 O O . VAL A 1 361 ? 12.532 -7.653 -1.431 1.00 94.62 361 VAL A O 1
ATOM 2746 N N . ALA A 1 362 ? 11.680 -9.439 -0.368 1.00 91.38 362 ALA A N 1
ATOM 2747 C CA . ALA A 1 362 ? 12.852 -10.290 -0.563 1.00 91.38 362 ALA A CA 1
ATOM 2748 C C . ALA A 1 362 ? 13.090 -10.612 -2.049 1.00 91.38 362 ALA A C 1
ATOM 2750 O O . ALA A 1 362 ? 14.205 -10.413 -2.526 1.00 91.38 362 ALA A O 1
ATOM 2751 N N . ASP A 1 363 ? 12.043 -11.003 -2.783 1.00 93.44 363 ASP A N 1
ATOM 2752 C CA . ASP A 1 363 ? 12.098 -11.219 -4.241 1.00 93.44 363 ASP A CA 1
ATOM 2753 C C . ASP A 1 363 ? 12.475 -9.928 -4.986 1.00 93.44 363 ASP A C 1
ATOM 2755 O O . ASP A 1 363 ? 13.377 -9.906 -5.823 1.00 93.44 363 ASP A O 1
ATOM 2759 N N . SER A 1 364 ? 11.872 -8.799 -4.598 1.00 91.69 364 SER A N 1
ATOM 2760 C CA . SER A 1 364 ? 12.229 -7.491 -5.160 1.00 91.69 364 SER A CA 1
ATOM 2761 C C . SER A 1 364 ? 13.709 -7.168 -4.934 1.00 91.69 364 SER A C 1
ATOM 2763 O O . SER A 1 364 ? 14.369 -6.630 -5.818 1.00 91.69 364 SER A O 1
ATOM 2765 N N . ASN A 1 365 ? 14.256 -7.493 -3.761 1.00 91.50 365 ASN A N 1
ATOM 2766 C CA . ASN A 1 365 ? 15.660 -7.253 -3.447 1.00 91.50 365 ASN A CA 1
ATOM 2767 C C . ASN A 1 365 ? 16.605 -8.141 -4.274 1.00 91.50 365 ASN A C 1
ATOM 2769 O O . ASN A 1 365 ? 17.660 -7.673 -4.697 1.00 91.50 365 ASN A O 1
ATOM 2773 N N . GLU A 1 366 ? 16.229 -9.396 -4.531 1.00 92.06 366 GLU A N 1
ATOM 2774 C CA . GLU A 1 366 ? 16.966 -10.299 -5.421 1.00 92.06 366 GLU A CA 1
ATOM 2775 C C . GLU A 1 366 ? 17.003 -9.750 -6.851 1.00 92.06 366 GLU A C 1
ATOM 2777 O O . GLU A 1 366 ? 18.087 -9.541 -7.396 1.00 92.06 366 GLU A O 1
ATOM 2782 N N . GLN A 1 367 ? 15.848 -9.366 -7.403 1.00 91.19 367 GLN A N 1
ATOM 2783 C CA . GLN A 1 367 ? 15.758 -8.760 -8.738 1.00 91.19 367 GLN A CA 1
ATOM 2784 C C . GLN A 1 367 ? 16.568 -7.461 -8.852 1.00 91.19 367 GLN A C 1
ATOM 2786 O O . GLN A 1 367 ? 17.214 -7.206 -9.869 1.00 91.19 367 GLN A O 1
ATOM 2791 N N . MET A 1 368 ? 16.571 -6.633 -7.802 1.00 91.38 368 MET A N 1
ATOM 2792 C CA . MET A 1 368 ? 17.381 -5.413 -7.767 1.00 91.38 368 MET A CA 1
ATOM 2793 C C . MET A 1 368 ? 18.886 -5.713 -7.789 1.00 91.38 368 MET A C 1
ATOM 2795 O O . MET A 1 368 ? 19.636 -4.984 -8.444 1.00 91.38 368 MET A O 1
ATOM 2799 N N . ASN A 1 369 ? 19.331 -6.775 -7.114 1.00 89.94 369 ASN A N 1
ATOM 2800 C CA . ASN A 1 369 ? 20.729 -7.207 -7.146 1.00 89.94 369 ASN A CA 1
ATOM 2801 C C . ASN A 1 369 ? 21.114 -7.761 -8.521 1.00 89.94 369 ASN A C 1
ATOM 2803 O O . ASN A 1 369 ? 22.157 -7.381 -9.051 1.00 89.94 369 ASN A O 1
ATOM 2807 N N . GLU A 1 370 ? 20.262 -8.584 -9.136 1.00 91.44 370 GLU A N 1
ATOM 2808 C CA . GLU A 1 370 ? 20.487 -9.079 -10.499 1.00 91.44 370 GLU A CA 1
ATOM 2809 C C . GLU A 1 370 ? 20.596 -7.926 -11.502 1.00 91.44 370 GLU A C 1
ATOM 2811 O O . GLU A 1 370 ? 21.510 -7.889 -12.327 1.00 91.44 370 GLU A O 1
ATOM 2816 N N . LEU A 1 371 ? 19.698 -6.943 -11.410 1.00 90.81 371 LEU A N 1
ATOM 2817 C CA . LEU A 1 371 ? 19.720 -5.764 -12.270 1.00 90.81 371 LEU A CA 1
ATOM 2818 C C . LEU A 1 371 ? 20.994 -4.936 -12.055 1.00 90.81 371 LEU A C 1
ATOM 2820 O O . LEU A 1 371 ? 21.599 -4.470 -13.023 1.00 90.81 371 LEU A O 1
ATOM 2824 N N . TYR A 1 372 ? 21.445 -4.791 -10.807 1.00 90.06 372 TYR A N 1
ATOM 2825 C CA . TYR A 1 372 ? 22.714 -4.136 -10.496 1.00 90.06 372 TYR A CA 1
ATOM 2826 C C . TYR A 1 372 ? 23.907 -4.862 -11.138 1.00 90.06 372 TYR A C 1
ATOM 2828 O O . TYR A 1 372 ? 24.740 -4.221 -11.786 1.00 90.06 372 TYR A O 1
ATOM 2836 N N . GLU A 1 373 ? 23.975 -6.190 -11.013 1.00 89.38 373 GLU A N 1
ATOM 2837 C CA . GLU A 1 373 ? 25.024 -7.008 -11.630 1.00 89.38 373 GLU A CA 1
ATOM 2838 C C . GLU A 1 373 ? 25.001 -6.920 -13.158 1.00 89.38 373 GLU A C 1
ATOM 2840 O O . GLU A 1 373 ? 26.052 -6.744 -13.777 1.00 89.38 373 GLU A O 1
ATOM 2845 N N . GLN A 1 374 ? 23.820 -6.971 -13.778 1.00 88.88 374 GLN A N 1
ATOM 2846 C CA . GLN A 1 374 ? 23.676 -6.825 -15.227 1.00 88.88 374 GLN A CA 1
ATOM 2847 C C . GLN A 1 374 ? 24.200 -5.469 -15.708 1.00 88.88 374 GLN A C 1
ATOM 2849 O O . GLN A 1 374 ? 24.962 -5.415 -16.674 1.00 88.88 374 GLN A O 1
ATOM 2854 N N . ILE A 1 375 ? 23.862 -4.370 -15.024 1.00 87.44 375 ILE A N 1
ATOM 2855 C CA . ILE A 1 375 ? 24.363 -3.044 -15.411 1.00 87.44 375 ILE A CA 1
ATOM 2856 C C . ILE A 1 375 ? 25.895 -2.977 -15.280 1.00 87.44 375 ILE A C 1
ATOM 2858 O O . ILE A 1 375 ? 26.563 -2.457 -16.178 1.00 87.44 375 ILE A O 1
ATOM 2862 N N . GLN A 1 376 ? 26.466 -3.554 -14.216 1.00 83.75 376 GLN A N 1
ATOM 2863 C CA . GLN A 1 376 ? 27.921 -3.638 -14.023 1.00 83.75 376 GLN A CA 1
ATOM 2864 C C . GLN A 1 376 ? 28.615 -4.480 -15.107 1.00 83.75 376 GLN A C 1
ATOM 2866 O O . GLN A 1 376 ? 29.672 -4.096 -15.618 1.00 83.75 376 GLN A O 1
ATOM 2871 N N . GLN A 1 377 ? 28.021 -5.605 -15.513 1.00 84.88 377 GLN A N 1
ATOM 2872 C CA . GLN A 1 377 ? 28.547 -6.430 -16.603 1.00 84.88 377 GLN A CA 1
ATOM 2873 C C . GLN A 1 377 ? 28.573 -5.660 -17.925 1.00 84.88 377 GLN A C 1
ATOM 2875 O O . GLN A 1 377 ? 29.593 -5.672 -18.616 1.00 84.88 377 GLN A O 1
ATOM 2880 N N . ILE A 1 378 ? 27.503 -4.929 -18.256 1.00 79.31 378 ILE A N 1
ATOM 2881 C CA . ILE A 1 378 ? 27.472 -4.109 -19.476 1.00 79.31 378 ILE A CA 1
ATOM 2882 C C . ILE A 1 378 ? 28.542 -3.008 -19.406 1.00 79.31 378 ILE A C 1
ATOM 2884 O O . ILE A 1 378 ? 29.220 -2.755 -20.400 1.00 79.31 378 ILE A O 1
ATOM 2888 N N . GLN A 1 379 ? 28.752 -2.388 -18.242 1.00 73.06 379 GLN A N 1
ATOM 2889 C CA . GLN A 1 379 ? 29.807 -1.387 -18.059 1.00 73.06 379 GLN A CA 1
ATOM 2890 C C . GLN A 1 379 ? 31.215 -1.979 -18.242 1.00 73.06 379 GLN A C 1
ATOM 2892 O O . GLN A 1 379 ? 32.101 -1.315 -18.775 1.00 73.06 379 GLN A O 1
ATOM 2897 N N . THR A 1 380 ? 31.417 -3.234 -17.839 1.00 75.50 380 THR A N 1
ATOM 2898 C CA . THR A 1 380 ? 32.691 -3.947 -18.011 1.00 75.50 380 THR A CA 1
ATOM 2899 C C . THR A 1 380 ? 32.938 -4.333 -19.471 1.00 75.50 380 THR A C 1
ATOM 2901 O O . THR A 1 380 ? 34.078 -4.316 -19.905 1.00 75.50 380 THR A O 1
ATOM 2904 N N . LEU A 1 381 ? 31.886 -4.647 -20.237 1.00 69.19 381 LEU A N 1
ATOM 2905 C CA . LEU A 1 381 ? 31.973 -4.936 -21.676 1.00 69.19 381 LEU A CA 1
ATOM 2906 C C . LEU A 1 381 ? 32.134 -3.676 -22.544 1.00 69.19 381 LEU A C 1
ATOM 2908 O O . LEU A 1 381 ? 32.555 -3.776 -23.695 1.00 69.19 381 LEU A O 1
ATOM 2912 N N . ALA A 1 382 ? 31.738 -2.510 -22.027 1.00 60.84 382 ALA A N 1
ATOM 2913 C CA . ALA A 1 382 ? 31.833 -1.227 -22.723 1.00 60.84 382 ALA A CA 1
ATOM 2914 C C . ALA A 1 382 ? 33.204 -0.538 -22.575 1.00 60.84 382 ALA A C 1
ATOM 2916 O O . ALA A 1 382 ? 33.490 0.388 -23.338 1.00 60.84 382 ALA A O 1
ATOM 2917 N N . ASN A 1 383 ? 34.017 -0.970 -21.605 1.00 50.81 383 ASN A N 1
ATOM 2918 C CA . ASN A 1 383 ? 35.411 -0.558 -21.405 1.00 50.81 383 ASN A CA 1
ATOM 2919 C C . ASN A 1 383 ? 36.363 -1.591 -22.008 1.00 50.81 383 ASN A C 1
ATOM 2921 O O . ASN A 1 383 ? 37.457 -1.171 -22.451 1.00 50.81 383 ASN A O 1
#

Radius of gyration: 60.66 Å; Cα contacts (8 Å, |Δi|>4): 360; chains: 1; bounding box: 112×38×177 Å

Mean predicted aligned error: 12.54 Å

InterPro domains:
  IPR004089 Methyl-accepting chemotaxis protein (MCP) signalling domain [PF00015] (226-376)
  IPR004089 Methyl-accepting chemotaxis protein (MCP) signalling domain [PS50111] (150-382)
  IPR004089 Methyl-accepting chemotaxis protein (MCP) signalling domain [SM00283] (157-379)
  IPR004090 Chemotaxis methyl-accepting receptor [PR00260] (174-203)
  IPR004090 Chemotaxis methyl-accepting receptor [PR00260] (251-278)
  IPR004090 Chemotaxis methyl-accepting receptor [PR00260] (280-309)
  IPR019494 FIST, C-domain [PF10442] (16-117)
  IPR019494 FIST, C-domain [SM01204] (5-121)

Solvent-accessible surface area (backbone atoms only — not comparable to full-atom values): 20622 Å² total; per-residue (Å²): 135,96,64,54,71,68,56,49,49,52,52,54,74,66,31,39,38,27,35,74,46,79,68,82,58,75,43,38,44,45,74,68,44,75,42,77,89,80,70,45,72,43,54,81,53,90,78,63,76,38,62,68,74,42,82,41,81,70,73,58,57,19,62,53,52,40,52,53,50,53,57,56,56,70,50,54,47,50,59,72,77,50,58,49,40,40,34,22,52,70,54,53,61,91,56,51,71,69,42,63,68,62,42,82,65,96,54,84,68,51,75,47,79,62,85,42,70,57,88,90,33,80,32,40,65,49,76,48,75,50,72,46,52,48,86,45,94,60,80,47,55,66,73,75,42,40,68,60,43,51,53,29,39,54,49,39,56,53,49,21,50,53,39,31,50,51,54,52,53,52,51,49,52,54,50,52,52,52,49,54,52,48,54,55,50,49,54,54,50,49,56,51,31,54,50,45,33,52,50,23,55,51,51,49,53,53,47,52,52,50,51,53,50,50,54,51,50,54,52,49,51,51,53,51,52,54,52,50,54,54,50,51,54,51,46,54,52,50,53,51,53,50,51,55,49,50,53,52,42,54,51,50,40,51,50,22,54,50,45,28,51,54,19,49,54,44,28,53,51,15,61,72,53,44,85,83,15,52,69,50,27,55,52,18,52,51,47,27,50,51,18,51,52,49,34,54,52,42,53,58,49,47,56,52,49,50,52,50,50,54,53,46,51,53,51,50,56,50,50,53,51,52,52,53,52,47,54,51,51,51,53,52,51,50,54,50,50,56,52,47,52,52,53,48,52,52,30,54,51,47,28,52,50,26,56,55,48,50,53,54,50,49,54,51,51,50,54,52,48,52,52,51,51,51,54,50,50,54,55,61,74,73,105